Protein AF-A0A8H5TJH4-F1 (afdb_monomer_lite)

Secondary structure (DSSP, 8-state):
-PPPPPTTTS----HHHHHHHHH-TT--HHHHHHHHHTT---TT---TTS--GGGSS--HHHHHHHS---HHHHHHHHHHHHHHHHTTSSS-----TT-S-B-TT--HHHHHHHHHHHHHHHHHHTTHHHHH-HHHHHHHHHHHHHHHHH---------TTS-TTS---HHHHHHHHHHT--STT-------TTHHHHHHHHHHHHT-TTTTT--------S-----TT-----HHHHHHHHHHHHHHTTPPP-S-EEEEEE-TT------SS-TTS--EEEEEEPPPHHHHHHHHH-HHHHHHHHHHHHHHHHHHHHHHHH--TT-HHHHIIIIIHHHHHHHT---HHHHHHHHTTSTT---SPPPHHHHHHH--TTHHHHTTSSS-SS------------------

pLDDT: mean 70.55, std 20.38, range [29.22, 97.31]

Foldseek 3Di:
DDDDDDPVQQDDDDVVLVVCLQVPLADELVVVVVSVSSPPLPLQDADPQQHGSLLSHHLNLCCQLQPQDDPVNLVVRLVSVVVCVVSVNFAQAGDGPPVPQFQRQHTSLLSNLLSNLLCVLVSLQVCSCVVNPLVSSLVSLLSSLLVQLPDQRAGQFADQLADGRSHDGSNNSSLVSNLPNPDPPPPDDDRDPVSQVSLVSVLCSNVPLVSFADDPPPPPPDDDDPDPPDPDTHSVLLSVLSNLLCQQLVADDQAKHWDWAQPDPPPPPDPDDPPPDRRTRIGIGGHDPVVSVVSCPDPSNVVSSVVSVVVSVVLSVCCRPPNDRPCSLVCVVPVVLVVSLVVQDDDPVVVVVVVVPDPPDDGDDGRSSSCSSNPDPCVVPVVVVPPDPPDPDDDDDDDDDDDDDDDD

Organism: Fusarium heterosporum (NCBI:txid42747)

Sequence (408 aa):
MGEPVEQSLLVPMCKDLIATVYHSIGLTFPDFETFYAYGFDHQTVRNELGLPPMFVSRPYAYRLFVTPLDSQKRLEIEESLFWLTIHGFMAPTPNDPQNLGLNVHATGTHFVAAQTGAHLYICITEGLCKQIGYNNCLQSARDLFCFLAKAPDRDECICWCHVNGDGCSPLHLLYKTHAHCEDRFKYGMGIWDDVCWDQAAFNALLLDFEIFERHDNTETSTGQVPDNSNKQFSMRAIEFLRLLTFEALEMRHTCCMYESVETLDIALQHDYWDCYTGSKLEVILSCDPAVAKAVRSDIHEQASAELLDSLMANFTTEMEQNYSKGTFSKFIFGYWQSRIQELYSIQHGEVEKMEQILENVQIGIWPRPVERLLWHRDRWRFRNESISSEDETAEEIDDCEDSESDGL

Structure (mmCIF, N/CA/C/O backbone):
data_AF-A0A8H5TJH4-F1
#
_entry.id   AF-A0A8H5TJH4-F1
#
loop_
_atom_site.group_PDB
_atom_site.id
_atom_site.type_symbol
_atom_site.label_atom_id
_atom_site.label_alt_id
_atom_site.label_comp_id
_atom_site.label_asym_id
_atom_site.label_entity_id
_atom_site.label_seq_id
_atom_site.pdbx_PDB_ins_code
_atom_site.Cartn_x
_atom_site.Cartn_y
_atom_site.Cartn_z
_atom_site.occupancy
_atom_site.B_iso_or_equiv
_atom_site.auth_seq_id
_atom_site.auth_comp_id
_atom_site.auth_asym_id
_atom_site.auth_atom_id
_atom_site.pdbx_PDB_model_num
ATOM 1 N N . MET A 1 1 ? 18.484 16.662 -24.603 1.00 36.84 1 MET A N 1
ATOM 2 C CA . MET A 1 1 ? 18.015 15.841 -25.739 1.00 36.84 1 MET A CA 1
ATOM 3 C C . MET A 1 1 ? 19.243 15.204 -26.358 1.00 36.84 1 MET A C 1
ATOM 5 O O . MET A 1 1 ? 20.034 15.930 -26.946 1.00 36.84 1 MET A O 1
ATOM 9 N N . GLY A 1 2 ? 19.474 13.916 -26.092 1.00 39.41 2 GLY A N 1
ATOM 10 C CA . GLY A 1 2 ? 20.595 13.177 -26.680 1.00 39.41 2 GLY A CA 1
ATOM 11 C C . GLY A 1 2 ? 20.409 13.023 -28.189 1.00 39.41 2 GLY A C 1
ATOM 12 O O . GLY A 1 2 ? 19.275 13.010 -28.670 1.00 39.41 2 GLY A O 1
ATOM 13 N N . GLU A 1 3 ? 21.514 12.974 -28.929 1.00 41.25 3 GLU A N 1
ATOM 14 C CA . GLU A 1 3 ? 21.489 12.751 -30.375 1.00 41.25 3 GLU A CA 1
ATOM 15 C C . GLU A 1 3 ? 20.815 11.404 -30.695 1.00 41.25 3 GLU A C 1
ATOM 17 O O . GLU A 1 3 ? 21.045 10.425 -29.981 1.00 41.25 3 GLU A O 1
ATOM 22 N N . PRO A 1 4 ? 19.970 11.328 -31.739 1.00 46.72 4 PRO A N 1
ATOM 23 C CA . PRO A 1 4 ? 19.366 10.068 -32.145 1.00 46.72 4 PRO A CA 1
ATOM 24 C C . PRO A 1 4 ? 20.463 9.084 -32.566 1.00 46.72 4 PRO A C 1
ATOM 26 O O . PRO A 1 4 ? 21.251 9.367 -33.469 1.00 46.72 4 PRO A O 1
ATOM 29 N N . VAL A 1 5 ? 20.502 7.925 -31.905 1.00 53.62 5 VAL A N 1
ATOM 30 C CA . VAL A 1 5 ? 21.419 6.831 -32.238 1.00 53.62 5 VAL A CA 1
ATOM 31 C C . VAL A 1 5 ? 21.098 6.332 -33.645 1.00 53.62 5 VAL A C 1
ATOM 33 O O . VAL A 1 5 ? 19.942 6.063 -33.979 1.00 53.62 5 VAL A O 1
ATOM 36 N N . GLU A 1 6 ? 22.126 6.230 -34.486 1.00 55.38 6 GLU A N 1
ATOM 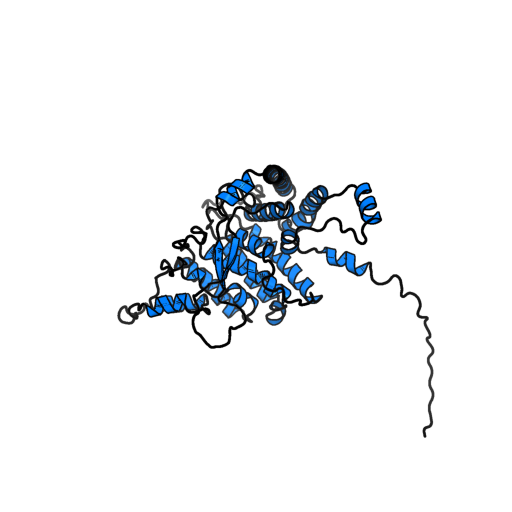37 C CA . GLU A 1 6 ? 21.997 5.740 -35.855 1.00 55.38 6 GLU A CA 1
ATOM 38 C C . GLU A 1 6 ? 21.415 4.315 -35.845 1.00 55.38 6 GLU A C 1
ATOM 40 O O . GLU A 1 6 ? 21.875 3.450 -35.103 1.00 55.38 6 GLU A O 1
ATOM 45 N N . GLN A 1 7 ? 20.402 4.048 -36.672 1.00 53.34 7 GLN A N 1
ATOM 46 C CA . GLN A 1 7 ? 19.664 2.773 -36.672 1.00 53.34 7 GLN A CA 1
ATOM 47 C C . GLN A 1 7 ? 20.560 1.545 -36.938 1.00 53.34 7 GLN A C 1
ATOM 49 O O . GLN A 1 7 ? 20.225 0.431 -36.550 1.00 53.34 7 GLN A O 1
ATOM 54 N N . SER A 1 8 ? 21.707 1.758 -37.583 1.00 48.25 8 SER A N 1
ATOM 55 C CA . SER A 1 8 ? 22.777 0.786 -37.840 1.00 48.25 8 SER A CA 1
ATOM 56 C C . SER A 1 8 ? 23.662 0.472 -36.629 1.00 48.25 8 SER A C 1
ATOM 58 O O . SER A 1 8 ? 24.390 -0.518 -36.663 1.00 48.25 8 SER A O 1
ATOM 60 N N . LEU A 1 9 ? 23.634 1.313 -35.590 1.00 44.53 9 LEU A N 1
ATOM 61 C CA . LEU A 1 9 ? 24.373 1.154 -34.332 1.00 44.53 9 LEU A CA 1
ATOM 62 C C . LEU A 1 9 ? 23.515 0.538 -33.221 1.00 44.53 9 LEU A C 1
ATOM 64 O O . LEU A 1 9 ? 24.055 0.143 -32.188 1.00 44.53 9 LEU A O 1
ATOM 68 N N . LEU A 1 10 ? 22.199 0.431 -33.431 1.00 48.62 10 LEU A N 1
ATOM 69 C CA . LEU A 1 10 ? 21.324 -0.333 -32.553 1.00 48.62 10 LEU A CA 1
ATOM 70 C C . LEU A 1 10 ? 21.744 -1.803 -32.628 1.00 48.62 10 LEU A C 1
ATOM 72 O O . LEU A 1 10 ? 21.676 -2.434 -33.686 1.00 48.62 10 LEU A O 1
ATOM 76 N N . VAL A 1 11 ? 22.213 -2.340 -31.502 1.00 45.62 11 VAL A N 1
ATOM 77 C CA . VAL A 1 11 ? 22.521 -3.765 -31.379 1.00 45.62 11 VAL A CA 1
ATOM 78 C C . VAL A 1 11 ? 21.225 -4.523 -31.689 1.00 45.62 11 VAL A C 1
ATOM 80 O O . VAL A 1 11 ? 20.217 -4.263 -31.030 1.00 45.62 11 VAL A O 1
ATOM 83 N N . PRO A 1 12 ? 21.195 -5.434 -32.683 1.00 47.53 12 PRO A N 1
ATOM 84 C CA . PRO A 1 12 ? 20.023 -6.262 -32.918 1.00 47.53 12 PRO A CA 1
ATOM 85 C C . PRO A 1 12 ? 19.695 -6.978 -31.615 1.00 47.53 12 PRO A C 1
ATOM 87 O O . PRO A 1 12 ? 20.544 -7.701 -31.094 1.00 47.53 12 PRO A O 1
ATOM 90 N N . MET A 1 13 ? 18.496 -6.738 -31.084 1.00 53.12 13 MET A N 1
ATOM 91 C CA . MET A 1 13 ? 18.043 -7.318 -29.825 1.00 53.12 13 MET A CA 1
ATOM 92 C C . MET A 1 13 ? 18.328 -8.818 -29.817 1.00 53.12 13 MET A C 1
ATOM 94 O O . MET A 1 13 ? 17.705 -9.594 -30.548 1.00 53.12 13 MET A O 1
ATOM 98 N N . CYS A 1 14 ? 19.291 -9.239 -29.007 1.00 56.47 14 CYS A N 1
ATOM 99 C CA . CYS A 1 14 ? 19.514 -10.646 -28.759 1.00 56.47 14 CYS A CA 1
ATOM 100 C C . CYS A 1 14 ? 18.670 -11.061 -27.555 1.00 56.47 14 CYS A C 1
ATOM 102 O O . CYS A 1 14 ? 18.376 -10.266 -26.657 1.00 56.47 14 CYS A O 1
ATOM 104 N N . LYS A 1 15 ? 18.298 -12.344 -27.515 1.00 61.34 15 LYS A N 1
ATOM 105 C CA . LYS A 1 15 ? 17.680 -12.962 -26.334 1.00 61.34 15 LYS A CA 1
ATOM 106 C C . LYS A 1 15 ? 18.480 -12.677 -25.054 1.00 61.34 15 LYS A C 1
ATOM 108 O O . LYS A 1 15 ? 17.894 -12.667 -23.978 1.00 61.34 15 LYS A O 1
ATOM 113 N N . ASP A 1 16 ? 19.773 -12.388 -25.183 1.00 62.75 16 ASP A N 1
ATOM 114 C CA . ASP A 1 16 ? 20.676 -12.100 -24.074 1.00 62.75 16 ASP A CA 1
ATOM 115 C C . ASP A 1 16 ? 20.354 -10.773 -23.367 1.00 62.75 16 ASP A C 1
ATOM 117 O O . ASP A 1 16 ? 20.530 -10.698 -22.156 1.00 62.75 16 ASP A O 1
ATOM 121 N N . LEU A 1 17 ? 19.823 -9.748 -24.054 1.00 65.75 17 LEU A N 1
ATOM 122 C CA . LEU A 1 17 ? 19.436 -8.483 -23.404 1.00 65.75 17 LEU A CA 1
ATOM 123 C C . LEU A 1 17 ? 18.182 -8.662 -22.538 1.00 65.75 17 LEU A C 1
ATOM 125 O O . LEU A 1 17 ? 18.157 -8.259 -21.378 1.00 65.75 17 LEU A O 1
ATOM 129 N N . ILE A 1 18 ? 17.172 -9.352 -23.077 1.00 67.00 18 ILE A N 1
ATOM 130 C CA . ILE A 1 18 ? 15.960 -9.735 -22.337 1.00 67.00 18 ILE A CA 1
ATOM 131 C C . ILE A 1 18 ? 16.340 -10.631 -21.156 1.00 67.00 18 ILE A C 1
ATOM 133 O O . ILE A 1 18 ? 15.897 -10.407 -20.032 1.00 67.00 18 ILE A O 1
ATOM 137 N N . ALA A 1 19 ? 17.210 -11.617 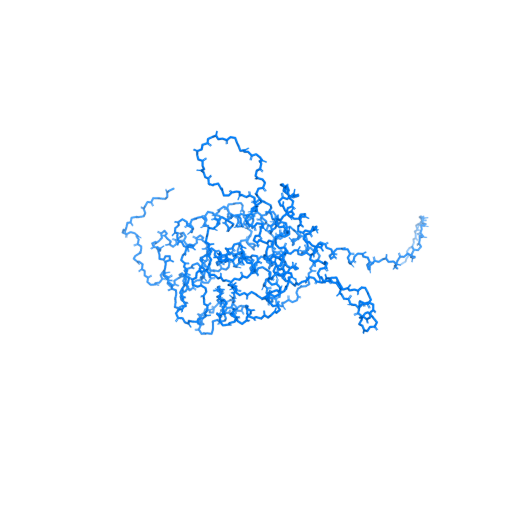-21.389 1.00 68.00 19 ALA A N 1
ATOM 138 C CA . ALA A 1 19 ? 17.730 -12.455 -20.324 1.00 68.00 19 ALA A CA 1
ATOM 139 C C . ALA A 1 19 ? 18.463 -11.614 -19.269 1.00 68.00 19 ALA A C 1
ATOM 141 O O . ALA A 1 19 ? 18.231 -11.819 -18.087 1.00 68.00 19 ALA A O 1
ATOM 142 N N . THR A 1 20 ? 19.277 -10.633 -19.652 1.00 71.62 20 THR A N 1
ATOM 143 C CA . THR A 1 20 ? 19.988 -9.771 -18.694 1.00 71.62 20 THR A CA 1
ATOM 144 C C . THR A 1 20 ? 19.013 -9.015 -17.794 1.00 71.62 20 THR A C 1
ATOM 146 O O . THR A 1 20 ? 19.231 -8.968 -16.586 1.00 71.62 20 THR A O 1
ATOM 149 N N . VAL A 1 21 ? 17.907 -8.503 -18.346 1.00 75.06 21 VAL A N 1
ATOM 150 C CA . VAL A 1 21 ? 16.877 -7.806 -17.561 1.00 75.06 21 VAL A CA 1
ATOM 151 C C . VAL A 1 21 ? 16.240 -8.718 -16.504 1.00 75.06 21 VAL A C 1
ATOM 153 O O . VAL A 1 21 ? 16.037 -8.301 -15.370 1.00 75.06 21 VAL A O 1
ATOM 156 N N . TYR A 1 22 ? 15.968 -9.980 -16.845 1.00 72.94 22 TYR A N 1
ATOM 157 C CA . TYR A 1 22 ? 15.304 -10.920 -15.931 1.00 72.94 22 TYR A CA 1
ATOM 158 C C . TYR A 1 22 ? 16.235 -11.717 -15.013 1.00 72.94 22 TYR A C 1
ATOM 160 O O . TYR A 1 22 ? 15.775 -12.220 -13.992 1.00 72.94 22 TYR A O 1
ATOM 168 N N . HIS A 1 23 ? 17.516 -11.850 -15.355 1.00 68.00 23 HIS A N 1
ATOM 169 C CA . HIS A 1 23 ? 18.490 -12.610 -14.562 1.00 68.00 23 HIS A CA 1
ATOM 170 C C . HIS A 1 23 ? 19.402 -11.711 -13.716 1.00 68.00 23 HIS A C 1
ATOM 172 O O . HIS A 1 23 ? 20.075 -12.200 -12.809 1.00 68.00 23 HIS A O 1
ATOM 178 N N . SER A 1 24 ? 19.437 -10.400 -13.980 1.00 68.00 24 SER A N 1
ATOM 179 C CA . SER A 1 24 ? 20.202 -9.460 -13.166 1.00 68.00 24 SER A CA 1
ATOM 180 C C . SER A 1 24 ? 19.415 -9.059 -11.919 1.00 68.00 24 SER A C 1
ATOM 182 O O . SER A 1 24 ? 18.605 -8.136 -11.926 1.00 68.00 24 SER A O 1
ATOM 184 N N . ILE A 1 25 ? 19.744 -9.700 -10.798 1.00 58.28 25 ILE A N 1
ATOM 185 C CA . ILE A 1 25 ? 19.247 -9.384 -9.445 1.00 58.28 25 ILE A CA 1
ATOM 186 C C . ILE A 1 25 ? 19.712 -8.007 -8.914 1.00 58.28 25 ILE A C 1
ATOM 188 O O . ILE A 1 25 ? 19.613 -7.713 -7.722 1.00 58.28 25 ILE A O 1
ATOM 192 N N . GLY A 1 26 ? 20.297 -7.165 -9.770 1.00 63.69 26 GLY A N 1
ATOM 193 C CA . GLY A 1 26 ? 20.965 -5.916 -9.406 1.00 63.69 26 GLY A CA 1
ATOM 194 C C . GLY A 1 26 ? 20.431 -4.666 -10.093 1.00 63.69 26 GLY A C 1
ATOM 195 O O . GLY A 1 26 ? 20.974 -3.596 -9.824 1.00 63.69 26 GLY A O 1
ATOM 196 N N . LEU A 1 27 ? 19.413 -4.788 -10.950 1.00 73.25 27 LEU A N 1
ATOM 197 C CA . LEU A 1 27 ? 18.973 -3.676 -11.790 1.00 73.25 27 LEU A CA 1
ATOM 198 C C . LEU A 1 27 ? 18.365 -2.539 -10.984 1.00 73.25 27 LEU A C 1
ATOM 200 O O . LEU A 1 27 ? 17.485 -2.736 -10.144 1.00 73.25 27 LEU A O 1
ATOM 204 N N . THR A 1 28 ? 18.858 -1.348 -11.282 1.00 76.75 28 THR A N 1
ATOM 205 C CA . THR A 1 28 ? 18.413 -0.059 -10.771 1.00 76.75 28 THR A CA 1
ATOM 206 C C . THR A 1 28 ? 17.600 0.677 -11.832 1.00 76.75 28 THR A C 1
ATOM 208 O O . THR A 1 28 ? 17.625 0.315 -13.006 1.00 76.75 28 THR A O 1
ATOM 211 N N . PHE A 1 29 ? 16.878 1.729 -11.447 1.00 80.44 29 PHE A N 1
ATOM 212 C CA . PHE A 1 29 ? 16.092 2.507 -12.409 1.00 80.44 29 PHE A CA 1
ATOM 213 C C . PHE A 1 29 ? 16.934 3.157 -13.523 1.00 80.44 29 PHE A C 1
ATOM 215 O O . PHE A 1 29 ? 16.538 3.014 -14.679 1.00 80.44 29 PHE A O 1
ATOM 222 N N . PRO A 1 30 ? 18.122 3.736 -13.249 1.00 79.50 30 PRO A N 1
ATOM 223 C CA . PRO A 1 30 ? 19.009 4.224 -14.310 1.00 79.50 30 PRO A CA 1
ATOM 224 C C . PRO A 1 30 ? 19.467 3.149 -15.312 1.00 79.50 30 PRO A C 1
ATOM 226 O O . PRO A 1 30 ? 19.777 3.456 -16.467 1.00 79.50 30 PRO A O 1
ATOM 229 N N . ASP A 1 31 ? 19.504 1.872 -14.908 1.00 80.56 31 ASP A N 1
ATOM 230 C CA . ASP A 1 31 ? 19.886 0.788 -15.821 1.00 80.56 31 ASP A CA 1
ATOM 231 C C . ASP A 1 31 ? 18.847 0.611 -16.938 1.00 80.56 31 ASP A C 1
ATOM 233 O O . ASP A 1 31 ? 19.214 0.279 -18.063 1.00 80.56 31 ASP A O 1
ATOM 237 N N . PHE A 1 32 ? 17.565 0.896 -16.679 1.00 83.56 32 PHE A N 1
ATOM 238 C CA . PHE A 1 32 ? 16.523 0.860 -17.712 1.00 83.56 32 PHE A CA 1
ATOM 239 C C . PHE A 1 32 ? 16.729 1.931 -18.780 1.00 83.56 32 PHE A C 1
ATOM 241 O O . PHE A 1 32 ? 16.558 1.632 -19.961 1.00 83.56 32 PHE A O 1
ATOM 248 N N . GLU A 1 33 ? 17.153 3.139 -18.398 1.00 84.56 33 GLU A N 1
ATOM 249 C CA . GLU A 1 33 ? 17.509 4.185 -19.366 1.00 84.56 33 GLU A CA 1
ATOM 250 C C . GLU A 1 33 ? 18.670 3.736 -20.247 1.00 84.56 33 GLU A C 1
ATOM 252 O O . GLU A 1 33 ? 18.645 3.893 -21.470 1.00 84.56 33 GLU A O 1
ATOM 257 N N . THR A 1 34 ? 19.671 3.116 -19.616 1.00 82.56 34 THR A N 1
ATOM 258 C CA . THR A 1 34 ? 20.836 2.569 -20.306 1.00 82.56 34 THR A CA 1
ATOM 259 C C . THR A 1 34 ? 20.402 1.495 -21.300 1.00 82.56 34 THR A C 1
ATOM 261 O O . THR A 1 34 ? 20.712 1.599 -22.484 1.00 82.56 34 THR A O 1
ATOM 264 N N . PHE A 1 35 ? 19.633 0.492 -20.869 1.00 82.12 35 PHE A N 1
ATOM 265 C CA . PHE A 1 35 ? 19.151 -0.563 -21.762 1.00 82.12 35 PHE A CA 1
ATOM 266 C C . PHE A 1 35 ? 18.291 -0.020 -22.899 1.00 82.12 35 PHE A C 1
ATOM 268 O O . PHE A 1 35 ? 18.446 -0.460 -24.040 1.00 82.12 35 PHE A O 1
ATOM 275 N N . TYR A 1 36 ? 17.426 0.951 -22.621 1.00 84.06 36 TYR A N 1
ATOM 276 C CA . TYR A 1 36 ? 16.599 1.592 -23.635 1.00 84.06 36 TYR A CA 1
ATOM 277 C C . TYR A 1 36 ? 17.437 2.338 -24.675 1.00 84.06 36 TYR A C 1
ATOM 279 O O . TYR A 1 36 ? 17.194 2.196 -25.872 1.00 84.06 36 TYR A O 1
ATOM 287 N N . ALA A 1 37 ? 18.489 3.049 -24.254 1.00 83.62 37 ALA A N 1
ATOM 288 C CA . ALA A 1 37 ? 19.439 3.684 -25.170 1.00 83.62 37 ALA A CA 1
ATOM 289 C C . ALA A 1 37 ? 20.172 2.670 -26.072 1.00 83.62 37 ALA A C 1
ATOM 291 O O . ALA A 1 37 ? 20.533 2.999 -27.202 1.00 83.62 37 ALA A O 1
ATOM 292 N N . TYR A 1 38 ? 20.341 1.427 -25.605 1.00 81.06 38 TYR A N 1
ATOM 293 C CA . TYR A 1 38 ? 20.875 0.306 -26.388 1.00 81.06 38 TYR A CA 1
ATOM 294 C C . TYR A 1 38 ? 19.804 -0.502 -27.147 1.00 81.06 38 TYR A C 1
ATOM 296 O O . TYR A 1 38 ? 20.128 -1.535 -27.735 1.00 81.06 38 TYR A O 1
ATOM 304 N N . GLY A 1 39 ? 18.553 -0.031 -27.191 1.00 76.38 39 GLY A N 1
ATOM 305 C CA . GLY A 1 39 ? 17.480 -0.600 -28.012 1.00 76.38 39 GLY A CA 1
ATOM 306 C C . GLY A 1 39 ? 16.483 -1.502 -27.277 1.00 76.38 39 GLY A C 1
ATOM 307 O O . GLY A 1 39 ? 15.694 -2.173 -27.937 1.00 76.38 39 GLY A O 1
ATOM 308 N N . PHE A 1 40 ? 16.488 -1.548 -25.942 1.00 81.06 40 PHE A N 1
ATOM 309 C CA . PHE A 1 40 ? 15.456 -2.254 -25.175 1.00 81.06 40 PHE A CA 1
ATOM 310 C C . PHE A 1 40 ? 14.167 -1.424 -25.063 1.00 81.06 40 PHE A C 1
ATOM 312 O O . PHE A 1 40 ? 14.057 -0.561 -24.198 1.00 81.06 40 PHE A O 1
ATOM 319 N N . ASP A 1 41 ? 13.162 -1.721 -25.888 1.00 76.00 41 ASP A N 1
ATOM 320 C CA . ASP A 1 41 ? 11.825 -1.090 -25.849 1.00 76.00 41 ASP A CA 1
ATOM 321 C C . ASP A 1 41 ? 10.715 -2.043 -25.350 1.00 76.00 41 ASP A C 1
ATOM 323 O O . ASP A 1 41 ? 9.516 -1.775 -25.420 1.00 76.00 41 ASP A O 1
ATOM 327 N N . HIS A 1 42 ? 11.122 -3.201 -24.837 1.00 76.31 42 HIS A N 1
ATOM 328 C CA . HIS A 1 42 ? 10.272 -4.353 -24.565 1.00 76.31 42 HIS A CA 1
ATOM 329 C C . HIS A 1 42 ? 9.598 -4.313 -23.188 1.00 76.31 42 HIS A C 1
ATOM 331 O O . HIS A 1 42 ? 9.547 -5.312 -22.467 1.00 76.31 42 HIS A O 1
ATOM 337 N N . GLN A 1 43 ? 9.019 -3.166 -22.836 1.00 80.81 43 GLN A N 1
ATOM 338 C CA . GLN A 1 43 ? 8.338 -2.946 -21.554 1.00 80.81 43 GLN A CA 1
ATOM 339 C C . GLN A 1 43 ? 7.226 -3.972 -21.261 1.00 80.81 43 GLN A C 1
ATOM 341 O O . GLN A 1 43 ? 6.954 -4.285 -20.107 1.00 80.81 43 GLN A O 1
ATOM 346 N N . THR A 1 44 ? 6.602 -4.546 -22.296 1.00 84.12 44 THR A N 1
ATOM 347 C CA . THR A 1 44 ? 5.512 -5.526 -22.161 1.00 84.12 44 THR A CA 1
ATOM 348 C C . THR A 1 44 ? 5.966 -6.985 -22.171 1.00 84.12 44 THR A C 1
ATOM 350 O O . THR A 1 44 ? 5.119 -7.878 -22.060 1.00 84.12 44 THR A O 1
ATOM 353 N N . VAL A 1 45 ? 7.258 -7.265 -22.368 1.00 85.44 45 VAL A N 1
ATOM 354 C CA . VAL A 1 45 ? 7.762 -8.641 -22.271 1.00 85.44 45 VAL A CA 1
ATOM 355 C C . VAL A 1 45 ? 7.570 -9.124 -20.836 1.00 85.44 45 VAL A C 1
ATOM 357 O O . VAL A 1 45 ? 7.529 -8.335 -19.895 1.00 85.44 45 VAL A O 1
ATOM 360 N N . ARG A 1 46 ? 7.352 -10.426 -20.672 1.00 87.00 46 ARG A N 1
ATOM 361 C CA . ARG A 1 46 ? 7.187 -11.064 -19.369 1.00 87.00 46 ARG A CA 1
ATOM 362 C C . ARG A 1 46 ? 8.130 -12.250 -19.276 1.00 87.00 46 ARG A C 1
ATOM 364 O O . ARG A 1 46 ? 8.365 -12.914 -20.287 1.00 87.00 46 ARG A O 1
ATOM 371 N N . ASN A 1 47 ? 8.656 -12.510 -18.084 1.00 84.12 47 ASN A N 1
ATOM 372 C CA . ASN A 1 47 ? 9.392 -13.746 -17.832 1.00 84.12 47 ASN A CA 1
ATOM 373 C C . ASN A 1 47 ? 8.441 -14.960 -17.814 1.00 84.12 47 ASN A C 1
ATOM 375 O O . ASN A 1 47 ? 7.228 -14.836 -17.992 1.00 84.12 47 ASN A O 1
ATOM 379 N N . GLU A 1 48 ? 8.992 -16.146 -17.569 1.00 82.75 48 GLU A N 1
ATOM 380 C CA . GLU A 1 48 ? 8.231 -17.404 -17.518 1.00 82.75 48 GLU A CA 1
ATOM 381 C C . GLU A 1 48 ? 7.189 -17.455 -16.386 1.00 82.75 48 GLU A C 1
ATOM 383 O O . GLU A 1 48 ? 6.238 -18.235 -16.448 1.00 82.75 48 GLU A O 1
ATOM 388 N N . LEU A 1 49 ? 7.341 -16.594 -15.375 1.00 84.31 49 LEU A N 1
ATOM 389 C CA . LEU A 1 49 ? 6.389 -16.412 -14.278 1.00 84.31 49 LEU A CA 1
ATOM 390 C C . LEU A 1 49 ? 5.299 -15.386 -14.616 1.00 84.31 49 LEU A C 1
ATOM 392 O O . LEU A 1 49 ? 4.392 -15.177 -13.822 1.00 84.31 49 LEU A O 1
ATOM 396 N N . GLY A 1 50 ? 5.367 -14.746 -15.786 1.00 89.00 50 GLY A N 1
ATOM 397 C CA . GLY A 1 50 ? 4.419 -13.720 -16.205 1.00 89.00 50 GLY A CA 1
ATOM 398 C C . GLY A 1 50 ? 4.738 -12.312 -15.694 1.00 89.00 50 GLY A C 1
ATOM 399 O O . GLY A 1 50 ? 3.921 -11.416 -15.888 1.00 89.00 50 GLY A O 1
ATOM 400 N N . LEU A 1 51 ? 5.912 -12.075 -15.101 1.00 89.38 51 LEU A N 1
ATOM 401 C CA . LEU A 1 51 ? 6.293 -10.779 -14.531 1.00 89.38 51 LEU A CA 1
ATOM 402 C C . LEU A 1 51 ? 6.935 -9.841 -15.568 1.00 89.38 51 LEU A C 1
ATOM 404 O O . LEU A 1 51 ? 7.840 -10.271 -16.293 1.00 89.38 51 LEU A O 1
ATOM 408 N N . PRO A 1 52 ? 6.524 -8.560 -15.635 1.00 90.50 52 PRO A N 1
ATOM 409 C CA . PRO A 1 52 ? 7.170 -7.564 -16.483 1.00 90.50 52 PRO A CA 1
ATOM 410 C C . PRO A 1 52 ? 8.503 -7.085 -15.871 1.00 90.50 52 PRO A C 1
ATOM 412 O O . PRO A 1 52 ? 8.770 -7.345 -14.696 1.00 90.50 52 PRO A O 1
ATOM 415 N N . PRO A 1 53 ? 9.350 -6.368 -16.634 1.00 85.62 53 PRO A N 1
ATOM 416 C CA . PRO A 1 53 ? 10.691 -5.973 -16.197 1.00 85.62 53 PRO A CA 1
ATOM 417 C C . PRO A 1 53 ? 10.748 -5.228 -14.854 1.00 85.62 53 PRO A C 1
ATOM 419 O O . PRO A 1 53 ? 11.661 -5.447 -14.065 1.00 85.62 53 PRO A O 1
ATOM 422 N N . MET A 1 54 ? 9.751 -4.392 -14.550 1.00 86.62 54 MET A N 1
ATOM 423 C CA . MET A 1 54 ? 9.723 -3.648 -13.284 1.00 86.62 54 MET A CA 1
ATOM 424 C C . MET A 1 54 ? 9.524 -4.526 -12.044 1.00 86.62 54 MET A C 1
ATOM 426 O O . MET A 1 54 ? 9.860 -4.098 -10.950 1.00 86.62 54 MET A O 1
ATOM 430 N N . PHE A 1 55 ? 9.001 -5.746 -12.192 1.00 85.19 55 PHE A N 1
ATOM 431 C CA . PHE A 1 55 ? 8.739 -6.662 -11.072 1.00 85.19 55 PHE A CA 1
ATOM 432 C C . PHE A 1 55 ? 9.952 -7.532 -10.718 1.00 85.19 55 PHE A C 1
ATOM 434 O O . PHE A 1 55 ? 9.912 -8.290 -9.755 1.00 85.19 55 PHE A O 1
ATOM 441 N N . VAL A 1 56 ? 11.028 -7.452 -11.506 1.00 74.19 56 VAL A N 1
ATOM 442 C CA . VAL A 1 56 ? 12.268 -8.211 -11.280 1.00 74.19 56 VAL A CA 1
ATOM 443 C C . VAL A 1 56 ? 13.448 -7.322 -10.883 1.00 74.19 56 VAL A C 1
ATOM 445 O O . VAL A 1 56 ? 14.535 -7.830 -10.617 1.00 74.19 56 VAL A O 1
ATOM 448 N N . SER A 1 57 ? 13.255 -6.000 -10.811 1.00 70.12 57 SER A N 1
ATOM 449 C CA . SER A 1 57 ? 14.279 -5.093 -10.293 1.00 70.12 57 SER A CA 1
ATOM 450 C C . SER A 1 57 ? 14.499 -5.312 -8.791 1.00 70.12 57 SER A C 1
ATOM 452 O O . SER A 1 57 ? 13.541 -5.516 -8.038 1.00 70.12 57 SER A O 1
ATOM 454 N N . ARG A 1 58 ? 15.766 -5.227 -8.349 1.00 66.06 58 ARG A N 1
ATOM 455 C CA . ARG A 1 58 ? 16.174 -5.269 -6.925 1.00 66.06 58 ARG A CA 1
ATOM 456 C C . ARG A 1 58 ? 15.365 -4.224 -6.131 1.00 66.06 58 ARG A C 1
ATOM 458 O O . ARG A 1 58 ? 14.957 -3.241 -6.753 1.00 66.06 58 ARG A O 1
ATOM 465 N N . PRO A 1 59 ? 15.183 -4.335 -4.793 1.00 61.78 59 PRO A N 1
ATOM 466 C CA . PRO A 1 59 ? 14.343 -3.394 -4.076 1.00 61.78 59 PRO A CA 1
ATOM 467 C C . PRO A 1 59 ? 14.926 -1.993 -4.170 1.00 61.78 59 PRO A C 1
ATOM 469 O O . PRO A 1 59 ? 15.891 -1.627 -3.493 1.00 61.78 59 PRO A O 1
ATOM 472 N N . TYR A 1 60 ? 14.321 -1.207 -5.047 1.00 61.62 60 TYR A N 1
ATOM 473 C CA . TYR A 1 60 ? 14.650 0.182 -5.296 1.00 61.62 60 TYR A CA 1
ATOM 474 C C . TYR A 1 60 ? 14.601 0.990 -3.993 1.00 61.62 60 TYR A C 1
ATOM 476 O O . TYR A 1 60 ? 15.482 1.804 -3.713 1.00 61.62 60 TYR A O 1
ATOM 484 N N . ALA A 1 61 ? 13.637 0.652 -3.137 1.00 59.06 61 ALA A N 1
ATOM 485 C CA . ALA A 1 61 ? 13.490 1.183 -1.794 1.00 59.06 61 ALA A CA 1
ATOM 486 C C . ALA A 1 61 ? 14.735 0.993 -0.916 1.00 59.06 61 ALA A C 1
ATOM 488 O O . ALA A 1 61 ? 15.155 1.926 -0.241 1.00 59.06 61 ALA A O 1
ATOM 489 N N . TYR A 1 62 ? 15.383 -0.174 -0.962 1.00 60.84 62 TYR A N 1
ATOM 490 C CA . TYR A 1 62 ? 16.610 -0.393 -0.197 1.00 60.84 62 TYR A CA 1
ATOM 491 C C . TYR A 1 62 ? 17.717 0.565 -0.658 1.00 60.84 62 TYR A C 1
ATOM 493 O O . TYR A 1 62 ? 18.373 1.200 0.158 1.00 60.84 62 TYR A O 1
ATOM 501 N N . ARG A 1 63 ? 17.908 0.768 -1.967 1.00 62.31 63 ARG A N 1
ATOM 502 C CA . ARG A 1 63 ? 18.945 1.704 -2.441 1.00 62.31 63 ARG A CA 1
ATOM 503 C C . ARG A 1 63 ? 18.625 3.164 -2.135 1.00 62.31 63 ARG A C 1
ATOM 505 O O . ARG A 1 63 ? 19.556 3.890 -1.784 1.00 62.31 63 ARG A O 1
ATOM 512 N N . LEU A 1 64 ? 17.354 3.558 -2.231 1.00 62.28 64 LEU A N 1
ATOM 513 C CA . LEU A 1 64 ? 16.868 4.890 -1.863 1.00 62.28 64 LEU A CA 1
ATOM 514 C C . LEU A 1 64 ? 17.223 5.274 -0.424 1.00 62.28 64 LEU A C 1
ATOM 516 O O . LEU A 1 64 ? 17.564 6.423 -0.158 1.00 62.28 64 LEU A O 1
ATOM 520 N N . PHE A 1 65 ? 17.129 4.316 0.495 1.00 59.53 65 PHE A N 1
ATOM 521 C CA . PHE A 1 65 ? 17.239 4.582 1.925 1.00 59.53 65 PHE A CA 1
ATOM 522 C C . PHE A 1 65 ? 18.561 4.125 2.558 1.00 59.53 65 PHE A C 1
ATOM 524 O O . PHE A 1 65 ? 18.822 4.478 3.705 1.00 59.53 65 PHE A O 1
ATOM 531 N N . VAL A 1 66 ? 19.388 3.351 1.843 1.00 54.62 66 VAL A N 1
ATOM 532 C CA . VAL A 1 66 ? 20.646 2.775 2.368 1.00 54.62 66 VAL A CA 1
ATOM 533 C C . VAL A 1 66 ? 21.895 3.307 1.659 1.00 54.62 66 VAL A C 1
ATOM 535 O O . VAL A 1 66 ? 22.997 3.242 2.203 1.00 54.62 66 VAL A O 1
ATOM 538 N N . THR A 1 67 ? 21.761 3.910 0.476 1.00 57.84 67 THR A N 1
ATOM 539 C CA . THR A 1 67 ? 22.913 4.518 -0.207 1.00 57.84 67 THR A CA 1
ATOM 540 C C . THR A 1 67 ? 23.045 5.987 0.194 1.00 57.84 67 THR A C 1
ATOM 542 O O . THR A 1 67 ? 22.054 6.710 0.125 1.00 57.84 67 THR A O 1
ATOM 545 N N . PRO A 1 68 ? 24.244 6.489 0.549 1.00 53.88 68 PRO A N 1
ATOM 546 C CA . PRO A 1 68 ? 24.482 7.921 0.667 1.00 53.88 68 PRO A CA 1
ATOM 547 C C . PRO A 1 68 ? 24.264 8.593 -0.689 1.00 53.88 68 PRO A C 1
ATOM 549 O O . PRO A 1 68 ? 25.129 8.559 -1.569 1.00 53.88 68 PRO A O 1
ATOM 552 N N . LEU A 1 69 ? 23.075 9.154 -0.882 1.00 58.94 69 LEU A N 1
ATOM 553 C CA . LEU A 1 69 ? 22.739 9.910 -2.075 1.00 58.94 69 LEU A CA 1
ATOM 554 C C . LEU A 1 69 ? 23.063 11.378 -1.799 1.00 58.94 69 LEU A C 1
ATOM 556 O O . LEU A 1 69 ? 22.459 12.023 -0.937 1.00 58.94 69 LEU A O 1
ATOM 560 N N . ASP A 1 70 ? 24.027 11.921 -2.536 1.00 63.16 70 ASP A N 1
ATOM 561 C CA . ASP A 1 70 ? 24.151 13.370 -2.644 1.00 63.16 70 ASP A CA 1
ATOM 562 C C . ASP A 1 70 ? 22.891 13.956 -3.323 1.00 63.16 70 ASP A C 1
ATOM 564 O O . ASP A 1 70 ? 21.957 13.251 -3.72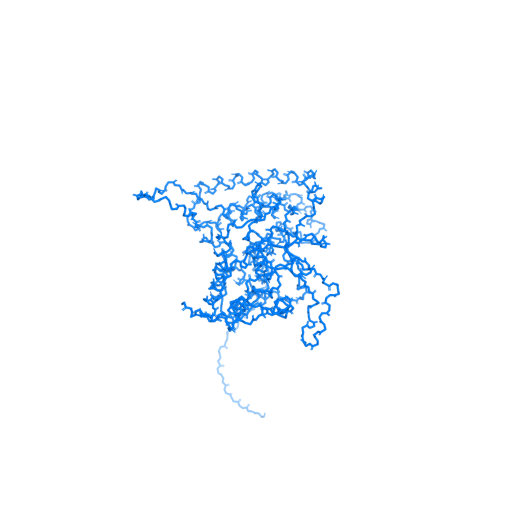0 1.00 63.16 70 ASP A O 1
ATOM 568 N N . SER A 1 71 ? 22.791 15.282 -3.392 1.00 62.38 71 SER A N 1
ATOM 569 C CA . SER A 1 71 ? 21.654 15.935 -4.054 1.00 62.38 71 SER A CA 1
ATOM 570 C C . SER A 1 71 ? 21.515 15.553 -5.531 1.00 62.38 71 SER A C 1
ATOM 572 O O . SER A 1 71 ? 20.405 15.572 -6.046 1.00 62.38 71 SER A O 1
ATOM 574 N N . GLN A 1 72 ? 22.612 15.199 -6.206 1.00 65.00 72 GLN A N 1
ATOM 575 C CA . GLN A 1 72 ? 22.611 14.872 -7.628 1.00 65.00 72 GLN A CA 1
ATOM 576 C C . GLN A 1 72 ? 22.051 13.467 -7.873 1.00 65.00 72 GLN A C 1
ATOM 578 O O . GLN A 1 72 ? 21.141 13.312 -8.676 1.00 65.00 72 GLN A O 1
ATOM 583 N N . LYS A 1 73 ? 22.487 12.465 -7.107 1.00 65.00 73 LYS A N 1
ATOM 584 C CA . LYS A 1 73 ? 21.966 11.093 -7.213 1.00 65.00 73 LYS A CA 1
ATOM 585 C C . LYS A 1 73 ? 20.492 10.967 -6.825 1.00 65.00 73 LYS A C 1
ATOM 587 O O . LYS A 1 73 ? 19.816 10.050 -7.274 1.00 65.00 73 LYS A O 1
ATOM 592 N N . ARG A 1 74 ? 19.980 11.868 -5.979 1.00 62.59 74 ARG A N 1
ATOM 593 C CA . ARG A 1 74 ? 18.538 11.952 -5.684 1.00 62.59 74 ARG A CA 1
ATOM 594 C C . ARG A 1 74 ? 17.739 12.454 -6.877 1.00 62.59 74 ARG A C 1
ATOM 596 O O . ARG A 1 74 ? 16.748 11.828 -7.234 1.00 62.59 74 ARG A O 1
ATOM 603 N N . LEU A 1 75 ? 18.210 13.533 -7.505 1.00 65.88 75 LEU A N 1
ATOM 604 C CA . LEU A 1 75 ? 17.618 14.046 -8.740 1.00 65.88 75 LEU A CA 1
ATOM 605 C C . LEU A 1 75 ? 17.623 12.970 -9.826 1.00 65.88 75 LEU A C 1
ATOM 607 O O . LEU A 1 75 ? 16.585 12.732 -10.422 1.00 65.88 75 LEU A O 1
ATOM 611 N N . GLU A 1 76 ? 18.731 12.243 -9.995 1.00 68.69 76 GLU A N 1
ATOM 612 C CA . GLU A 1 76 ? 18.828 11.135 -10.959 1.00 68.69 76 GLU A CA 1
ATOM 613 C C . GLU A 1 76 ? 17.755 10.062 -10.726 1.00 68.69 76 GLU A C 1
ATOM 615 O O . GLU A 1 76 ? 17.216 9.500 -11.674 1.00 68.69 76 GLU A O 1
ATOM 620 N N . ILE A 1 77 ? 17.409 9.780 -9.470 1.00 67.56 77 ILE A N 1
ATOM 621 C CA . ILE A 1 77 ? 16.400 8.782 -9.121 1.00 67.56 77 ILE A CA 1
ATOM 622 C C . ILE A 1 77 ? 14.971 9.276 -9.402 1.00 67.56 77 ILE A C 1
ATOM 624 O O . ILE A 1 77 ? 14.164 8.533 -9.967 1.00 67.56 77 ILE A O 1
ATOM 628 N N . GLU A 1 78 ? 14.647 10.514 -9.029 1.00 71.94 78 GLU A N 1
ATOM 629 C CA . GLU A 1 78 ? 13.362 11.132 -9.379 1.00 71.94 78 GLU A CA 1
ATOM 630 C C . GLU A 1 78 ? 13.192 11.248 -10.897 1.00 71.94 78 GLU A C 1
ATOM 632 O O . GLU A 1 78 ? 12.134 10.911 -11.437 1.00 71.94 78 GLU A O 1
ATOM 637 N N . GLU A 1 79 ? 14.254 11.669 -11.585 1.00 78.62 79 GLU A N 1
ATOM 638 C CA . GLU A 1 79 ? 14.336 11.713 -13.041 1.00 78.62 79 GLU A CA 1
ATOM 639 C C . GLU A 1 79 ? 14.132 10.319 -13.632 1.00 78.62 79 GLU A C 1
ATOM 641 O O . GLU A 1 79 ? 13.323 10.185 -14.546 1.00 78.62 79 GLU A O 1
ATOM 646 N N . SER A 1 80 ? 14.738 9.277 -13.051 1.00 81.00 80 SER A N 1
ATOM 647 C CA . SER A 1 80 ? 14.555 7.893 -13.502 1.00 81.00 80 SER A CA 1
ATOM 648 C C . SER A 1 80 ? 13.112 7.413 -13.329 1.00 81.00 80 SER A C 1
ATOM 650 O O . SER A 1 80 ? 12.560 6.786 -14.227 1.00 81.00 80 SER A O 1
ATOM 652 N N . LEU A 1 81 ? 12.455 7.705 -12.201 1.00 82.19 81 LEU A N 1
ATOM 653 C CA . LEU A 1 81 ? 11.042 7.352 -11.987 1.00 82.19 81 LEU A CA 1
ATOM 654 C C . LEU A 1 81 ? 10.120 8.038 -12.998 1.00 82.19 81 LEU A C 1
ATOM 656 O O . LEU A 1 81 ? 9.214 7.418 -13.568 1.00 82.19 81 LEU A O 1
ATOM 660 N N . PHE A 1 82 ? 10.358 9.326 -13.233 1.00 84.00 82 PHE A N 1
ATOM 661 C CA . PHE A 1 82 ? 9.633 10.092 -14.234 1.00 84.00 82 PHE A CA 1
ATOM 662 C C . PHE A 1 82 ? 9.894 9.551 -15.644 1.00 84.00 82 PHE A C 1
ATOM 664 O O . PHE A 1 82 ? 8.957 9.357 -16.422 1.00 84.00 82 PHE A O 1
ATOM 671 N N . TRP A 1 83 ? 11.149 9.230 -15.949 1.00 88.19 83 TRP A N 1
ATOM 672 C CA . TRP A 1 83 ? 11.571 8.649 -17.212 1.00 88.19 83 TRP A CA 1
ATOM 673 C C . TRP A 1 83 ? 10.910 7.288 -17.451 1.00 88.19 83 TRP A C 1
ATOM 675 O O . TRP A 1 83 ? 10.307 7.095 -18.507 1.00 88.19 83 TRP A O 1
ATOM 685 N N . LEU A 1 84 ? 10.928 6.386 -16.463 1.00 88.94 84 LEU A N 1
ATOM 686 C CA . LEU A 1 84 ? 10.292 5.062 -16.518 1.00 88.94 84 LEU A CA 1
ATOM 687 C C . LEU A 1 84 ? 8.789 5.172 -16.779 1.00 88.94 84 LEU A C 1
ATOM 689 O O . LEU A 1 84 ? 8.212 4.358 -17.503 1.00 88.94 84 LEU A O 1
ATOM 693 N N . THR A 1 85 ? 8.153 6.191 -16.199 1.00 89.12 85 THR A N 1
ATOM 694 C CA . THR A 1 85 ? 6.731 6.476 -16.404 1.00 89.12 85 THR A CA 1
ATOM 695 C C . THR A 1 85 ? 6.464 6.932 -17.838 1.00 89.12 85 THR A C 1
ATOM 697 O O . THR A 1 85 ? 5.612 6.356 -18.511 1.00 89.12 85 THR A O 1
ATOM 700 N N . ILE A 1 86 ? 7.219 7.918 -18.338 1.00 89.81 86 ILE A N 1
ATOM 701 C CA . ILE A 1 86 ? 7.067 8.444 -19.707 1.00 89.81 86 ILE A CA 1
ATOM 702 C C . ILE A 1 86 ? 7.328 7.371 -20.763 1.00 89.81 86 ILE A C 1
ATOM 704 O O . ILE A 1 86 ? 6.628 7.321 -21.773 1.00 89.81 86 ILE A O 1
ATOM 708 N N . HIS A 1 87 ? 8.310 6.505 -20.527 1.00 88.94 87 HIS A N 1
ATOM 709 C CA . HIS A 1 87 ? 8.669 5.430 -21.447 1.00 88.94 87 HIS A CA 1
ATOM 710 C C . HIS A 1 87 ? 7.825 4.168 -21.235 1.00 88.94 87 HIS A C 1
ATOM 712 O O . HIS A 1 87 ? 8.055 3.164 -21.891 1.00 88.94 87 HIS A O 1
ATOM 718 N N . GLY A 1 88 ? 6.815 4.206 -20.360 1.00 89.69 88 GLY A N 1
ATOM 719 C CA . GLY A 1 88 ? 5.823 3.142 -20.237 1.00 89.69 88 GLY A CA 1
ATOM 720 C C . GLY A 1 88 ? 6.326 1.857 -19.580 1.00 89.69 88 GLY A C 1
ATOM 721 O O . GLY A 1 88 ? 5.685 0.822 -19.741 1.00 89.69 88 GLY A O 1
ATOM 722 N N . PHE A 1 89 ? 7.418 1.900 -18.813 1.00 89.50 89 PHE A N 1
ATOM 723 C CA . PHE A 1 89 ? 7.881 0.766 -18.002 1.00 89.50 89 PHE A CA 1
ATOM 724 C C . PHE A 1 89 ? 7.020 0.541 -16.757 1.00 89.50 89 PHE A C 1
ATOM 726 O O . PHE A 1 89 ? 6.906 -0.587 -16.288 1.00 89.50 89 PHE A O 1
ATOM 733 N N . MET A 1 90 ? 6.373 1.592 -16.247 1.00 90.81 90 MET A N 1
ATOM 734 C CA . MET A 1 90 ? 5.560 1.520 -15.026 1.00 90.81 90 MET A CA 1
ATOM 735 C C . MET A 1 90 ? 4.153 0.952 -15.248 1.00 90.81 90 MET A C 1
ATOM 737 O O . MET A 1 90 ? 3.560 0.443 -14.305 1.00 90.81 90 MET A O 1
ATOM 741 N N . ALA A 1 91 ? 3.619 1.014 -16.470 1.00 92.25 91 ALA A N 1
ATOM 742 C CA . ALA A 1 91 ? 2.242 0.615 -16.785 1.00 92.25 91 ALA A CA 1
ATOM 743 C C . ALA A 1 91 ? 1.998 -0.907 -16.953 1.00 92.25 91 ALA A C 1
ATOM 745 O O . ALA A 1 91 ? 0.923 -1.370 -16.574 1.00 92.25 91 ALA A O 1
ATOM 746 N N . PRO A 1 92 ? 2.922 -1.705 -17.527 1.00 93.12 92 PRO A N 1
ATOM 747 C CA . PRO A 1 92 ? 2.722 -3.132 -17.743 1.00 93.12 92 PRO A CA 1
ATOM 748 C C . PRO A 1 92 ? 2.402 -3.889 -16.454 1.00 93.12 92 PRO A C 1
ATOM 750 O O . PRO A 1 92 ? 3.055 -3.702 -15.427 1.00 93.12 92 PRO A O 1
ATOM 753 N N . THR A 1 93 ? 1.426 -4.789 -16.545 1.00 95.06 93 THR A N 1
ATOM 754 C CA . THR A 1 93 ? 0.987 -5.641 -15.438 1.00 95.06 93 THR A CA 1
ATOM 755 C C . THR A 1 93 ? 1.420 -7.100 -15.634 1.00 95.06 93 THR A C 1
ATOM 757 O O . THR A 1 93 ? 1.679 -7.526 -16.771 1.00 95.06 93 THR A O 1
ATOM 760 N N . PRO A 1 94 ? 1.508 -7.901 -14.561 1.00 94.44 94 PRO A N 1
ATOM 761 C CA . PRO A 1 94 ? 1.751 -9.333 -14.663 1.00 94.44 94 PRO A CA 1
ATOM 762 C C . PRO A 1 94 ? 0.682 -10.084 -15.461 1.00 94.44 94 PRO A C 1
ATOM 764 O O . PRO A 1 94 ? -0.472 -9.677 -15.535 1.00 94.44 94 PRO A O 1
ATOM 767 N N . ASN A 1 95 ? 1.072 -11.232 -16.004 1.00 94.94 95 ASN A N 1
ATOM 768 C CA . ASN A 1 95 ? 0.153 -12.331 -16.298 1.00 94.94 95 ASN A CA 1
ATOM 769 C C . ASN A 1 95 ? 0.325 -13.400 -15.216 1.00 94.94 95 ASN A C 1
ATOM 771 O O . ASN A 1 95 ? 1.384 -13.461 -14.602 1.00 94.94 95 ASN A O 1
ATOM 775 N N . ASP A 1 96 ? -0.650 -14.295 -15.057 1.00 92.56 96 ASP A N 1
ATOM 776 C CA . ASP A 1 96 ? -0.539 -15.428 -14.129 1.00 92.56 96 ASP A CA 1
ATOM 777 C C . ASP A 1 96 ? -0.617 -16.791 -14.847 1.00 92.56 96 ASP A C 1
ATOM 779 O O . ASP A 1 96 ? -1.591 -17.532 -14.699 1.00 92.56 96 ASP A O 1
ATOM 783 N N . PRO A 1 97 ? 0.377 -17.142 -15.689 1.00 92.06 97 PRO A N 1
ATOM 784 C CA . PRO A 1 97 ? 0.342 -18.379 -16.472 1.00 92.06 97 PRO A CA 1
ATOM 785 C C . PRO A 1 97 ? 0.445 -19.645 -15.611 1.00 92.06 97 PRO A C 1
ATOM 787 O O . PRO A 1 97 ? 0.064 -20.723 -16.065 1.00 92.06 97 PRO A O 1
ATOM 790 N N . GLN A 1 98 ? 0.974 -19.523 -14.393 1.00 87.19 98 GLN A N 1
ATOM 791 C CA . GLN A 1 98 ? 1.195 -20.637 -13.471 1.00 87.19 98 GLN A CA 1
ATOM 792 C C . GLN A 1 98 ? 0.144 -20.701 -12.352 1.00 87.19 98 GLN A C 1
ATOM 794 O O . GLN A 1 98 ? 0.214 -21.597 -11.515 1.00 87.19 98 GLN A O 1
ATOM 799 N N . ASN A 1 99 ? -0.848 -19.800 -12.364 1.00 88.81 99 ASN A N 1
ATOM 800 C CA . ASN A 1 99 ? -1.904 -19.712 -11.355 1.00 88.81 99 ASN A CA 1
ATOM 801 C C . ASN A 1 99 ? -1.338 -19.597 -9.924 1.00 88.81 99 ASN A C 1
ATOM 803 O O . ASN A 1 99 ? -1.776 -20.294 -9.006 1.00 88.81 99 ASN A O 1
ATOM 807 N N . LEU A 1 100 ? -0.328 -18.738 -9.762 1.00 87.19 100 LEU A N 1
ATOM 808 C CA . LEU A 1 100 ? 0.323 -18.417 -8.488 1.00 87.19 100 LEU A CA 1
ATOM 809 C C . LEU A 1 100 ? -0.499 -17.422 -7.654 1.00 87.19 100 LEU A C 1
ATOM 811 O O . LEU A 1 100 ? -0.155 -17.159 -6.504 1.00 87.19 100 LEU A O 1
ATOM 815 N N . GLY A 1 101 ? -1.567 -16.858 -8.224 1.00 91.69 101 GLY A N 1
ATOM 816 C CA . GLY A 1 101 ? -2.378 -15.816 -7.603 1.00 91.69 101 GLY A CA 1
ATOM 817 C C . GLY A 1 101 ? -1.808 -14.415 -7.813 1.00 91.69 101 GLY A C 1
ATOM 818 O O . GLY A 1 101 ? -2.072 -13.530 -6.999 1.00 91.69 101 GLY A O 1
ATOM 819 N N . LEU A 1 102 ? -1.014 -14.195 -8.869 1.00 93.94 102 LEU A N 1
ATOM 820 C CA . LEU A 1 102 ? -0.446 -12.875 -9.162 1.00 93.94 102 LEU A CA 1
ATOM 821 C C . LEU A 1 102 ? -1.564 -11.855 -9.402 1.00 93.94 102 LEU A C 1
ATOM 823 O O . LEU A 1 102 ? -2.541 -12.126 -10.103 1.00 93.94 102 LEU A O 1
ATOM 827 N N . ASN A 1 103 ? -1.399 -10.647 -8.866 1.00 95.31 103 ASN A N 1
ATOM 828 C CA . ASN A 1 103 ? -2.301 -9.550 -9.176 1.00 95.31 103 ASN A CA 1
ATOM 829 C C . ASN A 1 103 ? -2.020 -9.026 -10.591 1.00 95.31 103 ASN A C 1
ATOM 831 O O . ASN A 1 103 ? -1.138 -8.195 -10.803 1.00 95.31 103 ASN A O 1
ATOM 835 N N . VAL A 1 104 ? -2.801 -9.505 -11.559 1.00 95.31 104 VAL A N 1
ATOM 836 C CA . VAL A 1 104 ? -2.688 -9.142 -12.985 1.00 95.31 104 VAL A CA 1
ATOM 837 C C . VAL A 1 104 ? -3.114 -7.702 -13.304 1.00 95.31 104 VAL A C 1
ATOM 839 O O . VAL A 1 104 ? -2.968 -7.260 -14.443 1.00 95.31 104 VAL A O 1
ATOM 842 N N . HIS A 1 105 ? -3.610 -6.963 -12.308 1.00 95.31 105 HIS A N 1
ATOM 843 C CA . HIS A 1 105 ? -3.959 -5.543 -12.409 1.00 95.31 105 HIS A CA 1
ATOM 844 C C . HIS A 1 105 ? -2.933 -4.640 -11.707 1.00 95.31 105 HIS A C 1
ATOM 846 O O . HIS A 1 105 ? -2.970 -3.423 -11.873 1.00 95.31 105 HIS A O 1
ATOM 852 N N . ALA A 1 106 ? -1.989 -5.210 -10.948 1.00 95.12 106 ALA A N 1
ATOM 853 C CA . ALA A 1 106 ? -0.931 -4.436 -10.315 1.00 95.12 106 ALA A CA 1
ATOM 854 C C . ALA A 1 106 ? 0.076 -3.946 -11.364 1.00 95.12 106 ALA A C 1
ATOM 856 O O . ALA A 1 106 ? 0.637 -4.729 -12.130 1.00 95.12 106 ALA A O 1
ATOM 857 N N . THR A 1 107 ? 0.328 -2.642 -11.373 1.00 94.88 107 THR A N 1
ATOM 858 C CA . THR A 1 107 ? 1.316 -1.998 -12.253 1.00 94.88 107 THR A CA 1
ATOM 859 C C . THR A 1 107 ? 2.706 -1.965 -11.605 1.00 94.88 107 THR A C 1
ATOM 861 O O . THR A 1 107 ? 2.862 -2.234 -10.411 1.00 94.88 107 THR A O 1
ATOM 864 N N . GLY A 1 108 ? 3.734 -1.575 -12.362 1.00 91.94 108 GLY A N 1
ATOM 865 C CA . GLY A 1 108 ? 5.064 -1.301 -11.809 1.00 91.94 108 GLY A CA 1
ATOM 866 C C . GLY A 1 108 ? 5.028 -0.237 -10.706 1.00 91.94 108 GLY A C 1
ATOM 867 O O . GLY A 1 108 ? 5.762 -0.342 -9.728 1.00 91.94 108 GLY A O 1
ATOM 868 N N . THR A 1 109 ? 4.110 0.732 -10.789 1.00 92.62 109 THR A N 1
ATOM 869 C CA . THR A 1 109 ? 3.893 1.730 -9.728 1.00 92.62 109 THR A CA 1
ATOM 870 C C . THR A 1 109 ? 3.448 1.087 -8.416 1.00 92.62 109 THR A C 1
ATOM 872 O O . THR A 1 109 ? 3.965 1.440 -7.356 1.00 92.62 109 THR A O 1
ATOM 875 N N . HIS A 1 110 ? 2.541 0.107 -8.478 1.00 94.31 110 HIS A N 1
ATOM 876 C CA . HIS A 1 110 ? 2.123 -0.664 -7.305 1.00 94.31 110 HIS A CA 1
ATOM 877 C C . HIS A 1 110 ? 3.294 -1.454 -6.721 1.00 94.31 110 HIS A C 1
ATOM 879 O O . HIS A 1 110 ? 3.487 -1.456 -5.508 1.00 94.31 110 HIS A O 1
ATOM 885 N N . PHE A 1 111 ? 4.094 -2.089 -7.581 1.00 91.62 111 PHE A N 1
ATOM 886 C CA . PHE A 1 111 ? 5.251 -2.874 -7.158 1.00 91.62 111 PHE A CA 1
ATOM 887 C C . PHE A 1 111 ? 6.297 -2.025 -6.431 1.00 91.62 111 PHE A C 1
ATOM 889 O O . PHE A 1 111 ? 6.708 -2.375 -5.326 1.00 91.62 111 PHE A O 1
ATOM 896 N N . VAL A 1 112 ? 6.652 -0.865 -6.993 1.00 89.19 112 VAL A N 1
ATOM 897 C CA . VAL A 1 112 ? 7.565 0.090 -6.351 1.00 89.19 112 VAL A CA 1
ATOM 898 C C . VAL A 1 112 ? 7.011 0.555 -5.007 1.00 89.19 112 VAL A C 1
ATOM 900 O O . VAL A 1 112 ? 7.739 0.571 -4.020 1.00 89.19 112 VAL A O 1
ATOM 903 N N . ALA A 1 113 ? 5.719 0.879 -4.937 1.00 90.19 113 ALA A N 1
ATOM 904 C CA . ALA A 1 113 ? 5.084 1.314 -3.699 1.00 90.19 113 ALA A CA 1
ATOM 905 C C . ALA A 1 113 ? 5.112 0.232 -2.607 1.00 90.19 113 ALA A C 1
ATOM 907 O O . ALA A 1 113 ? 5.426 0.519 -1.450 1.00 90.19 113 ALA A O 1
ATOM 908 N N . ALA A 1 114 ? 4.831 -1.014 -2.984 1.00 90.50 114 ALA A N 1
ATOM 909 C CA . ALA A 1 114 ? 4.870 -2.165 -2.096 1.00 90.50 114 ALA A CA 1
ATOM 910 C C . ALA A 1 114 ? 6.292 -2.450 -1.586 1.00 90.50 114 ALA A C 1
ATOM 912 O O . ALA A 1 114 ? 6.502 -2.555 -0.377 1.00 90.50 114 ALA A O 1
ATOM 913 N N . GLN A 1 115 ? 7.284 -2.467 -2.486 1.00 85.44 115 GLN A N 1
ATOM 914 C CA . GLN A 1 115 ? 8.703 -2.562 -2.128 1.00 85.44 115 GLN A CA 1
ATOM 915 C C . GLN A 1 115 ? 9.102 -1.458 -1.148 1.00 85.44 115 GLN A C 1
ATOM 917 O O . GLN A 1 115 ? 9.744 -1.720 -0.130 1.00 85.44 115 GLN A O 1
ATOM 922 N N . THR A 1 116 ? 8.688 -0.219 -1.410 1.00 82.44 116 THR A N 1
ATOM 923 C CA . THR A 1 116 ? 8.932 0.901 -0.502 1.00 82.44 116 THR A CA 1
ATOM 924 C C . THR A 1 116 ? 8.322 0.666 0.863 1.00 82.44 116 THR A C 1
ATOM 926 O O . THR A 1 116 ? 9.052 0.772 1.841 1.00 82.44 116 THR A O 1
ATOM 929 N N . GLY A 1 117 ? 7.048 0.284 0.951 1.00 83.06 117 GLY A N 1
ATOM 930 C CA . GLY A 1 117 ? 6.405 -0.022 2.230 1.00 83.06 117 GLY A CA 1
ATOM 931 C C . GLY A 1 117 ? 7.123 -1.130 3.008 1.00 83.06 117 GLY A C 1
ATOM 932 O O . GLY A 1 117 ? 7.336 -0.996 4.210 1.00 83.06 117 GLY A O 1
ATOM 933 N N . ALA A 1 118 ? 7.567 -2.189 2.326 1.00 80.88 118 ALA A N 1
ATOM 934 C CA . ALA A 1 118 ? 8.258 -3.315 2.956 1.00 80.88 118 ALA A CA 1
ATOM 935 C C . ALA A 1 118 ? 9.635 -2.934 3.526 1.00 80.88 118 ALA A C 1
ATOM 937 O O . ALA A 1 118 ? 10.008 -3.383 4.611 1.00 80.88 118 ALA A O 1
ATOM 938 N N . HIS A 1 119 ? 10.392 -2.106 2.802 1.00 75.81 119 HIS A N 1
ATOM 939 C CA . HIS A 1 119 ? 11.753 -1.721 3.182 1.00 75.81 119 HIS A CA 1
ATOM 940 C C . HIS A 1 119 ? 11.827 -0.458 4.039 1.00 75.81 119 HIS A C 1
ATOM 942 O O . HIS A 1 119 ? 12.851 -0.239 4.689 1.00 75.81 119 HIS A O 1
ATOM 948 N N . LEU A 1 120 ? 10.766 0.352 4.076 1.00 74.00 120 LEU A N 1
ATOM 949 C CA . LEU A 1 120 ? 10.713 1.581 4.864 1.00 74.00 120 LEU A CA 1
ATOM 950 C C . LEU A 1 120 ? 11.026 1.300 6.335 1.00 74.00 120 LEU A C 1
ATOM 952 O O . LEU A 1 120 ? 11.903 1.940 6.905 1.00 74.00 120 LEU A O 1
ATOM 956 N N . TYR A 1 121 ? 10.381 0.285 6.916 1.00 68.12 121 TYR A N 1
ATOM 957 C CA . TYR A 1 121 ? 10.611 -0.123 8.302 1.00 68.12 121 TYR A CA 1
ATOM 958 C C . TYR A 1 121 ? 12.083 -0.472 8.575 1.00 68.12 121 TYR A C 1
ATOM 960 O O . TYR A 1 121 ? 12.662 0.053 9.519 1.00 68.12 121 TYR A O 1
ATOM 968 N N . ILE A 1 122 ? 12.713 -1.281 7.713 1.00 65.19 122 ILE A N 1
ATOM 969 C CA . ILE A 1 122 ? 14.118 -1.713 7.858 1.00 65.19 122 ILE A CA 1
ATOM 970 C C . ILE A 1 122 ? 15.042 -0.503 7.945 1.00 65.19 122 ILE A C 1
ATOM 972 O O . ILE A 1 122 ? 15.873 -0.403 8.845 1.00 65.19 122 ILE A O 1
ATOM 976 N N . CYS A 1 123 ? 14.864 0.444 7.030 1.00 64.25 123 CYS A N 1
ATOM 977 C CA . CYS A 1 123 ? 15.752 1.592 6.922 1.00 64.25 123 CYS A CA 1
ATOM 978 C C . CYS A 1 123 ? 15.664 2.518 8.138 1.00 64.25 123 CYS A C 1
ATOM 980 O O . CYS A 1 123 ? 16.659 3.148 8.507 1.00 64.25 123 CYS A O 1
ATOM 982 N N . ILE A 1 124 ? 14.491 2.551 8.776 1.00 63.50 124 ILE A N 1
ATOM 983 C CA . ILE A 1 124 ? 14.262 3.265 10.028 1.00 63.50 124 ILE A CA 1
ATOM 984 C C . ILE A 1 124 ? 14.879 2.496 11.198 1.00 63.50 124 ILE A C 1
ATOM 986 O O . ILE A 1 124 ? 15.644 3.060 11.975 1.00 63.50 124 ILE A O 1
ATOM 990 N N . THR A 1 125 ? 14.593 1.197 11.317 1.00 59.72 125 THR A N 1
ATOM 991 C CA . THR A 1 125 ? 14.997 0.414 12.492 1.00 59.72 125 THR A CA 1
ATOM 992 C C . THR A 1 125 ? 16.475 0.056 12.543 1.00 59.72 125 THR A C 1
ATOM 994 O O . THR A 1 125 ? 17.022 -0.108 13.629 1.00 59.72 125 THR A O 1
ATOM 997 N N . GLU A 1 126 ? 17.142 -0.042 11.394 1.00 62.25 126 GLU A N 1
ATOM 998 C CA . GLU A 1 126 ? 18.575 -0.353 11.317 1.00 62.25 126 GLU A CA 1
ATOM 999 C C . GLU A 1 126 ? 19.462 0.901 11.424 1.00 62.25 126 GLU A C 1
ATOM 1001 O O . GLU A 1 126 ? 20.684 0.815 11.300 1.00 62.25 126 GLU A O 1
ATOM 1006 N N . GLY A 1 127 ? 18.873 2.086 11.646 1.00 58.56 127 GLY A N 1
ATOM 1007 C CA . GLY A 1 127 ? 19.614 3.345 11.752 1.00 58.56 127 GLY A CA 1
ATOM 1008 C C . GLY A 1 127 ? 20.350 3.727 10.461 1.00 58.56 127 GLY A C 1
ATOM 1009 O O . GLY A 1 127 ? 21.283 4.531 10.490 1.00 58.56 127 GLY A O 1
ATOM 1010 N N . LEU A 1 128 ? 19.954 3.165 9.314 1.00 61.75 128 LEU A N 1
ATOM 1011 C CA . LEU A 1 128 ? 20.604 3.406 8.020 1.00 61.75 128 LEU A CA 1
ATOM 1012 C C . LEU A 1 128 ? 20.413 4.857 7.566 1.00 61.75 128 LEU A C 1
ATOM 1014 O O . LEU A 1 128 ? 21.354 5.475 7.064 1.00 61.75 128 LEU A O 1
ATOM 1018 N N . CYS A 1 129 ? 19.264 5.467 7.878 1.00 62.38 129 CYS A N 1
ATOM 1019 C CA . CYS A 1 129 ? 19.062 6.899 7.647 1.00 62.38 129 CYS A CA 1
ATOM 1020 C C . CYS A 1 129 ? 20.052 7.787 8.439 1.00 62.38 129 CYS A C 1
ATOM 1022 O O . CYS A 1 129 ? 20.381 8.882 7.972 1.00 62.38 129 CYS A O 1
ATOM 1024 N N . LYS A 1 130 ? 20.598 7.325 9.579 1.00 62.19 130 LYS A N 1
ATOM 1025 C CA . LYS A 1 130 ? 21.637 8.050 10.343 1.00 62.19 130 LYS A CA 1
ATOM 1026 C C . LYS A 1 130 ? 22.926 8.198 9.539 1.00 62.19 130 LYS A C 1
ATOM 1028 O O . LYS A 1 130 ? 23.574 9.239 9.599 1.00 62.19 130 LYS A O 1
ATOM 1033 N N . GLN A 1 131 ? 23.283 7.172 8.766 1.00 60.84 131 GLN A N 1
ATOM 1034 C CA . GLN A 1 131 ? 24.525 7.132 7.988 1.00 60.84 131 GLN A CA 1
ATOM 1035 C C . GLN A 1 131 ? 24.495 8.081 6.777 1.00 60.84 131 GLN A C 1
ATOM 1037 O O . GLN A 1 131 ? 25.538 8.550 6.331 1.00 60.84 131 GLN A O 1
ATOM 1042 N N . ILE A 1 132 ? 23.301 8.387 6.264 1.00 60.06 132 ILE A N 1
ATOM 1043 C CA . ILE A 1 132 ? 23.077 9.155 5.022 1.00 60.06 132 ILE A CA 1
ATOM 1044 C C . ILE A 1 132 ? 22.609 10.594 5.313 1.00 60.06 132 ILE A C 1
ATOM 1046 O O . ILE A 1 132 ? 22.632 11.473 4.444 1.00 60.06 132 ILE A O 1
ATOM 1050 N N . GLY A 1 133 ? 22.207 10.847 6.559 1.00 65.88 133 GLY A N 1
ATOM 1051 C CA . GLY A 1 133 ? 21.592 12.085 7.008 1.00 65.88 133 GLY A CA 1
ATOM 1052 C C . GLY A 1 133 ? 20.072 12.030 6.869 1.00 65.88 133 GLY A C 1
ATOM 1053 O O . GLY A 1 133 ? 19.531 11.947 5.765 1.00 65.88 133 GLY A O 1
ATOM 1054 N N . TYR A 1 134 ? 19.373 12.152 7.998 1.00 66.69 134 TYR A N 1
ATOM 1055 C CA . TYR A 1 134 ? 17.914 12.031 8.090 1.00 66.69 134 TYR A CA 1
ATOM 1056 C C . TYR A 1 134 ? 17.147 12.909 7.111 1.00 66.69 134 TYR A C 1
ATOM 1058 O O . TYR A 1 134 ? 16.232 12.432 6.448 1.00 66.69 134 TYR A O 1
ATOM 1066 N N . ASN A 1 135 ? 17.556 14.168 6.960 1.00 69.31 135 ASN A N 1
ATOM 1067 C CA . ASN A 1 135 ? 16.893 15.099 6.048 1.00 69.31 135 ASN A CA 1
ATOM 1068 C C . ASN A 1 135 ? 16.920 14.602 4.597 1.00 69.31 135 ASN A C 1
ATOM 1070 O O . ASN A 1 135 ? 15.974 14.833 3.852 1.00 69.31 135 ASN A O 1
ATOM 1074 N N . ASN A 1 136 ? 17.974 13.883 4.196 1.00 68.06 136 ASN A N 1
ATOM 1075 C CA . ASN A 1 136 ? 18.066 13.321 2.854 1.00 68.06 136 ASN A CA 1
ATOM 1076 C C . ASN A 1 136 ? 17.161 12.093 2.688 1.00 68.06 136 ASN A C 1
ATOM 1078 O O . ASN A 1 136 ? 16.494 11.976 1.659 1.00 68.06 136 ASN A O 1
ATOM 1082 N N . CYS A 1 137 ? 17.106 11.227 3.708 1.00 68.50 137 CYS A N 1
ATOM 1083 C CA . CYS A 1 137 ? 16.215 10.061 3.763 1.00 68.50 137 CYS A CA 1
ATOM 1084 C C . CYS A 1 137 ? 14.745 10.503 3.651 1.00 68.50 137 CYS A C 1
ATOM 1086 O O . CYS A 1 137 ? 14.008 10.036 2.786 1.00 68.50 137 CYS A O 1
ATOM 1088 N N . LEU A 1 138 ? 14.351 11.469 4.489 1.00 72.69 138 LEU A N 1
ATOM 1089 C CA . LEU A 1 138 ? 12.987 11.989 4.564 1.00 72.69 138 LEU A CA 1
ATOM 1090 C C . LEU A 1 138 ? 12.577 12.709 3.282 1.00 72.69 138 LEU A C 1
ATOM 1092 O O . LEU A 1 138 ? 11.475 12.483 2.801 1.00 72.69 138 LEU A O 1
ATOM 1096 N N . GLN A 1 139 ? 13.455 13.532 2.700 1.00 73.94 139 GLN A N 1
ATOM 1097 C CA . GLN A 1 139 ? 13.146 14.218 1.446 1.00 73.94 139 GLN A CA 1
ATOM 1098 C C . GLN A 1 139 ? 12.928 13.212 0.305 1.00 73.94 139 GLN A C 1
ATOM 1100 O O . GLN A 1 139 ? 11.895 13.255 -0.346 1.00 73.94 139 GLN A O 1
ATOM 1105 N N . SER A 1 140 ? 13.811 12.220 0.151 1.00 73.75 140 SER A N 1
ATOM 1106 C CA . SER A 1 140 ? 13.661 11.197 -0.901 1.00 73.75 140 SER A CA 1
ATOM 1107 C C . SER A 1 140 ? 12.382 10.369 -0.723 1.00 73.75 140 SER A C 1
ATOM 1109 O O . SER A 1 140 ? 11.682 10.061 -1.687 1.00 73.75 140 SER A O 1
ATOM 1111 N N . ALA A 1 141 ? 12.048 10.029 0.526 1.00 75.75 141 ALA A N 1
ATOM 1112 C CA . ALA A 1 141 ? 10.794 9.363 0.855 1.00 75.75 141 ALA A CA 1
ATOM 1113 C C . ALA A 1 141 ? 9.583 10.241 0.492 1.00 75.75 141 ALA A C 1
ATOM 1115 O O . ALA A 1 141 ? 8.611 9.754 -0.082 1.00 75.75 141 ALA A O 1
ATOM 1116 N N . ARG A 1 142 ? 9.662 11.545 0.782 1.00 77.88 142 ARG A N 1
ATOM 1117 C CA . ARG A 1 142 ? 8.623 12.533 0.479 1.00 77.88 142 ARG A CA 1
ATOM 1118 C C . ARG A 1 142 ? 8.362 12.644 -1.014 1.00 77.88 142 ARG A C 1
ATOM 1120 O O . ARG A 1 142 ? 7.206 12.609 -1.432 1.00 77.88 142 ARG A O 1
ATOM 1127 N N . ASP A 1 143 ? 9.422 12.767 -1.804 1.00 77.38 143 ASP A N 1
ATOM 1128 C CA . ASP A 1 143 ? 9.332 12.945 -3.251 1.00 77.38 143 ASP A CA 1
ATOM 1129 C C . ASP A 1 143 ? 8.747 11.693 -3.913 1.00 77.38 143 ASP A C 1
ATOM 1131 O O . ASP A 1 143 ? 7.824 11.787 -4.730 1.00 77.38 143 ASP A O 1
ATOM 1135 N N . LEU A 1 144 ? 9.161 10.509 -3.450 1.00 80.75 144 LEU A N 1
ATOM 1136 C CA . LEU A 1 144 ? 8.552 9.245 -3.849 1.00 80.75 144 LEU A CA 1
ATOM 1137 C C . LEU A 1 144 ? 7.072 9.162 -3.458 1.00 80.75 144 LEU A C 1
ATOM 1139 O O . LEU A 1 144 ? 6.244 8.785 -4.284 1.00 80.75 144 LEU A O 1
ATOM 1143 N N . PHE A 1 145 ? 6.700 9.518 -2.228 1.00 83.69 145 PHE A N 1
ATOM 1144 C CA . PHE A 1 145 ? 5.297 9.461 -1.812 1.00 83.69 145 PHE A CA 1
ATOM 1145 C C . PHE A 1 145 ? 4.453 10.451 -2.615 1.00 83.69 145 PHE A C 1
ATOM 1147 O O . PHE A 1 145 ? 3.343 10.119 -3.020 1.00 83.69 145 PHE A O 1
ATOM 1154 N N . CYS A 1 146 ? 4.989 11.633 -2.924 1.00 80.50 146 CYS A N 1
ATOM 1155 C CA . CYS A 1 146 ? 4.351 12.600 -3.812 1.00 80.50 146 CYS A CA 1
ATOM 1156 C C . CYS A 1 146 ? 4.182 12.067 -5.240 1.00 80.50 146 CYS A C 1
ATOM 1158 O O . CYS A 1 146 ? 3.183 12.388 -5.886 1.00 80.50 146 CYS A O 1
ATOM 1160 N N . PHE A 1 147 ? 5.140 11.288 -5.747 1.00 83.44 147 PHE A N 1
ATOM 1161 C CA . PHE A 1 147 ? 5.024 10.590 -7.027 1.00 83.44 147 PHE A CA 1
ATOM 1162 C C . PHE A 1 147 ? 3.911 9.532 -6.977 1.00 83.44 147 PHE A C 1
ATOM 1164 O O . PHE A 1 147 ? 2.981 9.589 -7.780 1.00 83.44 147 PHE A O 1
ATOM 1171 N N . LEU A 1 148 ? 3.940 8.639 -5.983 1.00 86.56 148 LEU A N 1
ATOM 1172 C CA . LEU A 1 148 ? 2.950 7.569 -5.805 1.00 86.56 148 LEU A CA 1
ATOM 1173 C C . LEU A 1 148 ? 1.535 8.110 -5.586 1.00 86.56 148 LEU A C 1
ATOM 1175 O O . LEU A 1 148 ? 0.570 7.566 -6.109 1.00 86.56 148 LEU A O 1
ATOM 1179 N N . ALA A 1 149 ? 1.408 9.215 -4.855 1.00 83.00 149 ALA A N 1
ATOM 1180 C CA . ALA A 1 149 ? 0.141 9.885 -4.606 1.00 83.00 149 ALA A CA 1
ATOM 1181 C C . ALA A 1 149 ? -0.515 10.411 -5.895 1.00 83.00 149 ALA A C 1
ATOM 1183 O O . ALA A 1 149 ? -1.741 10.496 -5.973 1.00 83.00 149 ALA A O 1
ATOM 1184 N N . LYS A 1 150 ? 0.283 10.784 -6.903 1.00 82.12 150 LYS A N 1
ATOM 1185 C CA . LYS A 1 150 ? -0.200 11.283 -8.202 1.00 82.12 150 LYS A CA 1
ATOM 1186 C C . LYS A 1 150 ? -0.497 10.172 -9.203 1.00 82.12 150 LYS A C 1
ATOM 1188 O O . LYS A 1 150 ? -1.047 10.473 -10.260 1.00 82.12 150 LYS A O 1
ATOM 1193 N N . ALA A 1 151 ? -0.108 8.934 -8.912 1.00 84.44 151 ALA A N 1
ATOM 1194 C CA . ALA A 1 151 ? -0.367 7.822 -9.806 1.00 84.44 151 ALA A CA 1
ATOM 1195 C C . ALA A 1 151 ? -1.885 7.588 -9.902 1.00 84.44 151 ALA A C 1
ATOM 1197 O O . ALA A 1 151 ? -2.524 7.369 -8.872 1.00 84.44 151 ALA A O 1
ATOM 1198 N N . PRO A 1 152 ? -2.476 7.648 -11.110 1.00 83.56 152 PRO A N 1
ATOM 1199 C CA . PRO A 1 152 ? -3.900 7.385 -11.290 1.00 83.56 152 PRO A CA 1
ATOM 1200 C C . PRO A 1 152 ? -4.213 5.884 -11.258 1.00 83.56 152 PRO A C 1
ATOM 1202 O O . PRO A 1 152 ? -5.382 5.512 -11.182 1.00 83.56 152 PRO A O 1
ATOM 1205 N N . ASP A 1 153 ? -3.182 5.039 -11.355 1.00 87.38 153 ASP A N 1
ATOM 1206 C CA . ASP A 1 153 ? -3.318 3.591 -11.408 1.00 87.38 153 ASP A CA 1
ATOM 1207 C C . ASP A 1 153 ? -4.007 3.076 -10.143 1.00 87.38 153 ASP A C 1
ATOM 1209 O O . ASP A 1 153 ? -3.636 3.433 -9.023 1.00 87.38 153 ASP A O 1
ATOM 1213 N N . ARG A 1 154 ? -4.974 2.185 -10.331 1.00 90.56 154 ARG A N 1
ATOM 1214 C CA . ARG A 1 154 ? -5.538 1.349 -9.277 1.00 90.56 154 ARG A CA 1
ATOM 1215 C C . ARG A 1 154 ? -5.645 -0.067 -9.797 1.00 90.56 154 ARG A C 1
ATOM 1217 O O . ARG A 1 154 ? -5.856 -0.265 -10.995 1.00 90.56 154 ARG A O 1
ATOM 1224 N N . ASP A 1 155 ? -5.470 -1.033 -8.911 1.00 89.50 155 ASP A N 1
ATOM 1225 C CA . ASP A 1 155 ? -5.803 -2.411 -9.242 1.00 89.50 155 ASP A CA 1
ATOM 1226 C C . ASP A 1 155 ? -7.328 -2.639 -9.197 1.00 89.50 155 ASP A C 1
ATOM 1228 O O . ASP A 1 155 ? -8.107 -1.726 -8.934 1.00 89.50 155 ASP A O 1
ATOM 1232 N N . GLU A 1 156 ? -7.776 -3.863 -9.472 1.00 91.19 156 GLU A N 1
ATOM 1233 C CA . GLU A 1 156 ? -9.206 -4.212 -9.473 1.00 91.19 156 GLU A CA 1
ATOM 1234 C C . GLU A 1 156 ? -9.602 -5.052 -8.248 1.00 91.19 156 GLU A C 1
ATOM 1236 O O . GLU A 1 156 ? -10.552 -5.839 -8.284 1.00 91.19 156 GLU A O 1
ATOM 1241 N N . CYS A 1 157 ? -8.851 -4.941 -7.149 1.00 90.69 157 CYS A N 1
ATOM 1242 C CA . CYS A 1 157 ? -9.157 -5.715 -5.956 1.00 90.69 157 CYS A CA 1
ATOM 1243 C C . CYS A 1 157 ? -10.381 -5.158 -5.204 1.00 90.69 157 CYS A C 1
ATOM 1245 O O . CYS A 1 157 ? -10.804 -4.014 -5.380 1.00 90.69 157 CYS A O 1
ATOM 1247 N N . ILE A 1 158 ? -10.976 -5.989 -4.344 1.00 89.50 158 ILE A N 1
ATOM 1248 C CA . ILE A 1 158 ? -12.160 -5.615 -3.566 1.00 89.50 158 ILE A CA 1
ATOM 1249 C C . ILE A 1 158 ? -11.867 -5.852 -2.092 1.00 89.50 158 ILE A C 1
ATOM 1251 O O . ILE A 1 158 ? -11.791 -6.995 -1.653 1.00 89.50 158 ILE A O 1
ATOM 1255 N N . CYS A 1 159 ? -11.774 -4.778 -1.314 1.00 92.56 159 CYS A N 1
ATOM 1256 C CA . CYS A 1 159 ? -11.678 -4.838 0.137 1.00 92.56 159 CYS A CA 1
ATOM 1257 C C . CYS A 1 159 ? -12.411 -3.665 0.787 1.00 92.56 159 CYS A C 1
ATOM 1259 O O . CYS A 1 159 ? -12.609 -2.618 0.177 1.00 92.56 159 CYS A O 1
ATOM 1261 N N . TRP A 1 160 ? -12.805 -3.830 2.049 1.00 94.31 160 TRP A N 1
ATOM 1262 C CA . TRP A 1 160 ? -13.395 -2.739 2.823 1.00 94.31 160 TRP A CA 1
ATOM 1263 C C . TRP A 1 160 ? -12.372 -1.685 3.262 1.00 94.31 160 TRP A C 1
ATOM 1265 O O . TRP A 1 160 ? -12.787 -0.605 3.673 1.00 94.31 160 TRP A O 1
ATOM 1275 N N . CYS A 1 161 ? -11.065 -1.953 3.151 1.00 92.25 161 CYS A N 1
ATOM 1276 C CA . CYS A 1 161 ? -10.009 -1.010 3.531 1.00 92.25 161 CYS A CA 1
ATOM 1277 C C . CYS A 1 161 ? -9.929 0.226 2.615 1.00 92.25 161 CYS A C 1
ATOM 1279 O O . CYS A 1 161 ? -9.402 1.254 3.030 1.00 92.25 161 CYS A O 1
ATOM 1281 N N . HIS A 1 162 ? -10.489 0.165 1.405 1.00 87.00 162 HIS A N 1
ATOM 1282 C CA . HIS A 1 162 ? -10.640 1.299 0.490 1.00 87.00 162 HIS A CA 1
ATOM 1283 C C . HIS A 1 162 ? -12.125 1.556 0.193 1.00 87.00 162 HIS A C 1
ATOM 1285 O O . HIS A 1 162 ? -13.004 0.802 0.620 1.00 87.00 162 HIS A O 1
ATOM 1291 N N . VAL A 1 163 ? -12.426 2.659 -0.494 1.00 77.88 163 VAL A N 1
ATOM 1292 C CA . VAL A 1 163 ? -13.800 2.974 -0.910 1.00 77.88 163 VAL A CA 1
ATOM 1293 C C . VAL A 1 163 ? -14.259 1.940 -1.948 1.00 77.88 163 VAL A C 1
ATOM 1295 O O . VAL A 1 163 ? -13.479 1.496 -2.795 1.00 77.88 163 VAL A O 1
ATOM 1298 N N . ASN A 1 164 ? -15.510 1.483 -1.828 1.00 69.81 164 ASN A N 1
ATOM 1299 C CA . ASN A 1 164 ? -16.041 0.372 -2.620 1.00 69.81 164 ASN A CA 1
ATOM 1300 C C . ASN A 1 164 ? -15.898 0.624 -4.129 1.00 69.81 164 ASN A C 1
ATOM 1302 O O . ASN A 1 164 ? -16.464 1.579 -4.650 1.00 69.81 164 ASN A O 1
ATOM 1306 N N . GLY A 1 165 ? -15.234 -0.304 -4.823 1.00 69.00 165 GLY A N 1
ATOM 1307 C CA . GLY A 1 165 ? -15.125 -0.318 -6.284 1.00 69.00 165 GLY A CA 1
ATOM 1308 C C . GLY A 1 165 ? -13.889 0.372 -6.859 1.00 69.00 165 GLY A C 1
ATOM 1309 O O . GLY A 1 165 ? -13.634 0.192 -8.043 1.00 69.00 165 GLY A O 1
ATOM 1310 N N . ASP A 1 166 ? -13.110 1.089 -6.045 1.00 78.31 166 ASP A N 1
ATOM 1311 C CA . ASP A 1 166 ? -11.953 1.831 -6.558 1.00 78.31 166 ASP A CA 1
ATOM 1312 C C . ASP A 1 166 ? -10.687 0.968 -6.688 1.00 78.31 166 ASP A C 1
ATOM 1314 O O . ASP A 1 166 ? -9.822 1.296 -7.486 1.00 78.31 166 ASP A O 1
ATOM 1318 N N . GLY A 1 167 ? -10.565 -0.127 -5.935 1.00 88.62 167 GLY A N 1
ATOM 1319 C CA . GLY A 1 167 ? -9.323 -0.901 -5.833 1.00 88.62 167 GLY A CA 1
ATOM 1320 C C . GLY A 1 167 ? -8.229 -0.196 -5.023 1.00 88.62 167 GLY A C 1
ATOM 1321 O O . GLY A 1 167 ? -8.378 0.945 -4.562 1.00 88.62 167 GLY A O 1
ATOM 1322 N N . CYS A 1 168 ? -7.113 -0.890 -4.820 1.00 92.12 168 CYS A N 1
ATOM 1323 C CA . CYS A 1 168 ? -5.950 -0.368 -4.117 1.00 92.12 168 CYS A CA 1
ATOM 1324 C C . CYS A 1 168 ? -5.173 0.577 -5.033 1.00 92.12 168 CYS A C 1
ATOM 1326 O O . CYS A 1 168 ? -4.784 0.20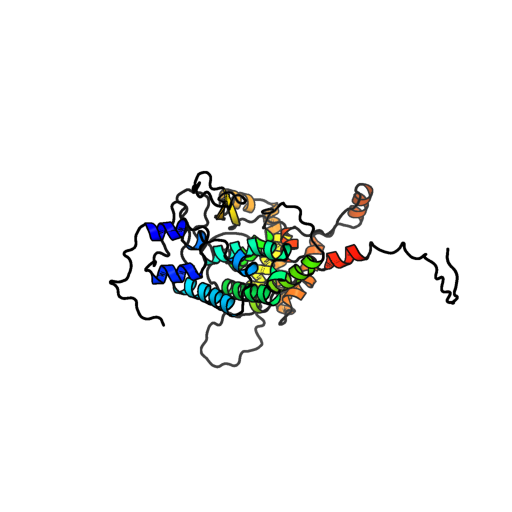5 -6.136 1.00 92.12 168 CYS A O 1
ATOM 1328 N N . SER A 1 169 ? -4.886 1.784 -4.546 1.00 92.44 169 SER A N 1
ATOM 1329 C CA . SER A 1 169 ? -3.889 2.663 -5.160 1.00 92.44 169 SER A CA 1
ATOM 1330 C C . SER A 1 169 ? -2.467 2.246 -4.747 1.00 92.44 169 SER A C 1
ATOM 1332 O O . SER A 1 169 ? -2.291 1.609 -3.699 1.00 92.44 169 SER A O 1
ATOM 1334 N N . PRO A 1 170 ? -1.417 2.654 -5.487 1.00 92.56 170 PRO A N 1
ATOM 1335 C CA . PRO A 1 170 ? -0.032 2.425 -5.090 1.00 92.56 170 PRO A CA 1
ATOM 1336 C C . PRO A 1 170 ? 0.264 2.937 -3.678 1.00 92.56 170 PRO A C 1
ATOM 1338 O O . PRO A 1 170 ? 0.841 2.222 -2.863 1.00 92.56 170 PRO A O 1
ATOM 1341 N N . LEU A 1 171 ? -0.196 4.147 -3.346 1.00 89.69 171 LEU A N 1
ATOM 1342 C CA . LEU A 1 171 ? 0.006 4.724 -2.018 1.00 89.69 171 LEU A CA 1
ATOM 1343 C C . LEU A 1 171 ? -0.705 3.905 -0.922 1.00 89.69 171 LEU A C 1
ATOM 1345 O O . LEU A 1 171 ? -0.134 3.676 0.142 1.00 89.69 171 LEU A O 1
ATOM 1349 N N . HIS A 1 172 ? -1.915 3.406 -1.189 1.00 91.25 172 HIS A N 1
ATOM 1350 C CA . HIS A 1 172 ? -2.620 2.516 -0.267 1.00 91.25 172 HIS A CA 1
ATOM 1351 C C . HIS A 1 172 ? -1.847 1.209 -0.036 1.00 91.25 172 HIS A C 1
ATOM 1353 O O . HIS A 1 172 ? -1.684 0.777 1.105 1.00 91.25 172 HIS A O 1
ATOM 1359 N N . LEU A 1 173 ? -1.313 0.609 -1.106 1.00 92.62 173 LEU A N 1
ATOM 1360 C CA . LEU A 1 173 ? -0.502 -0.604 -1.021 1.00 92.62 173 LEU A CA 1
ATOM 1361 C C . LEU A 1 173 ? 0.815 -0.376 -0.264 1.00 92.62 173 LEU A C 1
ATOM 1363 O O . LEU A 1 173 ? 1.234 -1.260 0.483 1.00 92.62 173 LEU A O 1
ATOM 1367 N N . LEU A 1 174 ? 1.437 0.800 -0.387 1.00 91.31 174 LEU A N 1
ATOM 1368 C CA . LEU A 1 174 ? 2.604 1.183 0.414 1.00 91.31 174 LEU A CA 1
ATOM 1369 C C . LEU A 1 174 ? 2.282 1.160 1.907 1.00 91.31 174 LEU A C 1
ATOM 1371 O O . LEU A 1 174 ? 2.966 0.472 2.667 1.00 91.31 174 LEU A O 1
ATOM 1375 N N . TYR A 1 175 ? 1.236 1.879 2.327 1.00 89.94 175 TYR A N 1
ATOM 1376 C CA . TYR A 1 175 ? 0.840 1.937 3.737 1.00 89.94 175 TYR A CA 1
ATOM 1377 C C . TYR A 1 175 ? 0.482 0.557 4.272 1.00 89.94 175 TYR A C 1
ATOM 1379 O O . TYR A 1 175 ? 0.944 0.160 5.339 1.00 89.94 175 TYR A O 1
ATOM 1387 N N . LYS A 1 176 ? -0.294 -0.197 3.496 1.00 91.62 176 LYS A N 1
ATOM 1388 C CA . LYS A 1 176 ? -0.691 -1.555 3.840 1.00 91.62 176 LYS A CA 1
ATOM 1389 C C . LYS A 1 176 ? 0.521 -2.476 3.999 1.00 91.62 176 LYS A C 1
ATOM 1391 O O . LYS A 1 176 ? 0.619 -3.194 4.988 1.00 91.62 176 LYS A O 1
ATOM 1396 N N . THR A 1 177 ? 1.470 -2.430 3.067 1.00 89.69 177 THR A N 1
ATOM 1397 C CA . THR A 1 177 ? 2.682 -3.259 3.134 1.00 89.69 177 THR A CA 1
ATOM 1398 C C . THR A 1 177 ? 3.556 -2.878 4.328 1.00 89.69 177 THR A C 1
ATOM 1400 O O . THR A 1 177 ? 4.071 -3.759 5.007 1.00 89.69 177 THR A O 1
ATOM 1403 N N . HIS A 1 178 ? 3.679 -1.585 4.639 1.00 85.75 178 HIS A N 1
ATOM 1404 C CA . HIS A 1 178 ? 4.379 -1.118 5.842 1.00 85.75 178 HIS A CA 1
ATOM 1405 C C . HIS A 1 178 ? 3.709 -1.625 7.129 1.00 85.75 178 HIS A C 1
ATOM 1407 O O . HIS A 1 178 ? 4.380 -2.122 8.034 1.00 85.75 178 HIS A O 1
ATOM 1413 N N . ALA A 1 179 ? 2.377 -1.568 7.196 1.00 86.38 179 ALA A N 1
ATOM 1414 C CA . ALA A 1 179 ? 1.604 -2.044 8.341 1.00 86.38 179 ALA A CA 1
ATOM 1415 C C . ALA A 1 179 ? 1.738 -3.567 8.546 1.00 86.38 179 ALA A C 1
ATOM 1417 O O . ALA A 1 179 ? 1.837 -4.046 9.678 1.00 86.38 179 ALA A O 1
ATOM 1418 N N . HIS A 1 180 ? 1.824 -4.327 7.453 1.00 85.19 180 HIS A N 1
ATOM 1419 C CA . HIS A 1 180 ? 1.857 -5.795 7.442 1.00 85.19 180 HIS A CA 1
ATOM 1420 C C . HIS A 1 180 ? 3.225 -6.394 7.119 1.00 85.19 180 HIS A C 1
ATOM 1422 O O . HIS A 1 180 ? 3.312 -7.573 6.793 1.00 85.19 180 HIS A O 1
ATOM 1428 N N . CYS A 1 181 ? 4.312 -5.630 7.236 1.00 73.88 181 CYS A N 1
ATOM 1429 C CA . CYS A 1 181 ? 5.661 -6.176 7.106 1.00 73.88 181 CYS A CA 1
ATOM 1430 C C . CYS A 1 181 ? 5.948 -7.099 8.310 1.00 73.88 181 CYS A C 1
ATOM 1432 O O . CYS A 1 181 ? 6.495 -6.692 9.335 1.00 73.88 181 CYS A O 1
ATOM 1434 N N . GLU A 1 182 ? 5.465 -8.341 8.255 1.00 58.31 182 GLU A N 1
ATOM 1435 C CA . GLU A 1 182 ? 5.740 -9.370 9.250 1.00 58.31 182 GLU A CA 1
ATOM 1436 C C . GLU A 1 182 ? 7.164 -9.898 9.073 1.00 58.31 182 GLU A C 1
ATOM 1438 O O . GLU A 1 182 ? 7.543 -10.326 7.987 1.00 58.31 182 GLU A O 1
ATOM 1443 N N . ASP A 1 183 ? 7.945 -9.877 10.159 1.00 49.66 183 ASP A N 1
ATOM 1444 C CA . ASP A 1 183 ? 9.002 -10.845 10.483 1.00 49.66 183 ASP A CA 1
ATOM 1445 C C . ASP A 1 183 ? 10.028 -11.225 9.392 1.00 49.66 183 ASP A C 1
ATOM 1447 O O . ASP A 1 183 ? 10.727 -12.230 9.543 1.00 49.66 183 ASP A O 1
ATOM 1451 N N . ARG A 1 184 ? 10.235 -10.422 8.335 1.00 47.69 184 ARG A N 1
ATOM 1452 C CA . ARG A 1 184 ? 11.296 -10.710 7.348 1.00 47.69 184 ARG A CA 1
ATOM 1453 C C . ARG A 1 184 ? 12.698 -10.658 7.958 1.00 47.69 184 ARG A C 1
ATOM 1455 O O . ARG A 1 184 ? 13.609 -11.242 7.385 1.00 47.69 184 ARG A O 1
ATOM 1462 N N . PHE A 1 185 ? 12.856 -10.077 9.152 1.00 46.59 185 PHE A N 1
ATOM 1463 C CA . PHE A 1 185 ? 14.098 -10.120 9.922 1.00 46.59 185 PHE A CA 1
ATOM 1464 C C . PHE A 1 185 ? 13.819 -10.293 11.421 1.00 46.59 185 PHE A C 1
ATOM 1466 O O . PHE A 1 185 ? 13.977 -9.382 12.226 1.00 46.59 185 PHE A O 1
ATOM 1473 N N . LYS A 1 186 ? 13.453 -11.521 11.805 1.00 36.75 186 LYS A N 1
ATOM 1474 C CA . LYS A 1 186 ? 13.443 -12.059 13.184 1.00 36.75 186 LYS A CA 1
ATOM 1475 C C . LYS A 1 186 ? 14.833 -12.104 13.855 1.00 36.75 186 LYS A C 1
ATOM 1477 O O . LYS A 1 186 ? 15.081 -12.941 14.722 1.00 36.75 186 LYS A O 1
ATOM 1482 N N . TYR A 1 187 ? 15.769 -11.243 13.464 1.00 37.81 187 TYR A N 1
ATOM 1483 C CA . TYR A 1 187 ? 17.051 -11.129 14.147 1.00 37.81 187 TYR A CA 1
ATOM 1484 C C . TYR A 1 187 ? 16.901 -10.082 15.238 1.00 37.81 187 TYR A C 1
ATOM 1486 O O . TYR A 1 187 ? 16.749 -8.900 14.957 1.00 37.81 187 TYR A O 1
ATOM 1494 N N . GLY A 1 188 ? 16.875 -10.559 16.484 1.00 35.94 188 GLY A N 1
ATOM 1495 C CA . GLY A 1 188 ? 16.684 -9.770 17.696 1.00 35.94 188 GLY A CA 1
ATOM 1496 C C . GLY A 1 188 ? 17.742 -8.689 17.886 1.00 35.94 188 GLY A C 1
ATOM 1497 O O . GLY A 1 188 ? 18.657 -8.841 18.690 1.00 35.94 188 GLY A O 1
ATOM 1498 N N . MET A 1 189 ? 17.592 -7.580 17.173 1.00 38.22 189 MET A N 1
ATOM 1499 C CA . MET A 1 189 ? 18.303 -6.350 17.458 1.00 38.22 189 MET A CA 1
ATOM 1500 C C . MET A 1 189 ? 17.429 -5.511 18.378 1.00 38.22 189 MET A C 1
ATOM 1502 O O . MET A 1 189 ? 16.287 -5.184 18.058 1.00 38.22 189 MET A O 1
ATOM 1506 N N . GLY A 1 190 ? 17.962 -5.234 19.568 1.00 40.56 190 GLY A N 1
ATOM 1507 C CA . GLY A 1 190 ? 17.331 -4.344 20.528 1.00 40.56 190 GLY A CA 1
ATOM 1508 C C . GLY A 1 190 ? 17.003 -3.017 19.856 1.00 40.56 190 GLY A C 1
ATOM 1509 O O . GLY A 1 190 ? 17.830 -2.454 19.142 1.00 40.56 190 GLY A O 1
ATOM 1510 N N . ILE A 1 191 ? 15.779 -2.543 20.069 1.00 43.19 191 ILE A N 1
ATOM 1511 C CA . ILE A 1 191 ? 15.370 -1.194 19.694 1.00 43.19 191 ILE A CA 1
ATOM 1512 C C . ILE A 1 191 ? 16.224 -0.252 20.547 1.00 43.19 191 ILE A C 1
ATOM 1514 O O . ILE A 1 191 ? 15.977 -0.109 21.744 1.00 43.19 191 ILE A O 1
ATOM 1518 N N . TRP A 1 192 ? 17.282 0.305 19.963 1.00 46.34 192 TRP A N 1
ATOM 1519 C CA . TRP A 1 192 ? 18.096 1.330 20.610 1.00 46.34 192 TRP A CA 1
ATOM 1520 C C . TRP A 1 192 ? 17.262 2.608 20.733 1.00 46.34 192 TRP A C 1
ATOM 1522 O O . TRP A 1 192 ? 16.488 2.919 19.829 1.00 46.34 192 TRP A O 1
ATOM 1532 N N . ASP A 1 193 ? 17.422 3.365 21.819 1.00 44.78 193 ASP A N 1
ATOM 1533 C CA . ASP A 1 193 ? 16.626 4.577 22.079 1.00 44.78 193 ASP A CA 1
ATOM 1534 C C . ASP A 1 193 ? 16.739 5.641 20.956 1.00 44.78 193 ASP A C 1
ATOM 1536 O O . ASP A 1 193 ? 15.816 6.432 20.757 1.00 44.78 193 ASP A O 1
ATOM 1540 N N . ASP A 1 194 ? 17.806 5.599 20.147 1.00 48.81 194 ASP A N 1
ATOM 1541 C CA . ASP A 1 194 ? 17.994 6.422 18.938 1.00 48.81 194 ASP A CA 1
ATOM 1542 C C . ASP A 1 194 ? 16.989 6.100 17.807 1.00 48.81 194 ASP A C 1
ATOM 1544 O O . ASP A 1 194 ? 16.593 6.996 17.066 1.00 48.81 194 ASP A O 1
ATOM 1548 N N . VAL A 1 195 ? 16.511 4.853 17.695 1.00 52.53 195 VAL A N 1
ATOM 1549 C CA . VAL A 1 195 ? 15.561 4.402 16.651 1.00 52.53 195 VAL A CA 1
ATOM 1550 C C . VAL A 1 195 ? 14.184 5.065 16.812 1.00 52.53 195 VAL A C 1
ATOM 1552 O O . VAL A 1 195 ? 13.429 5.237 15.853 1.00 52.53 195 VAL A O 1
ATOM 1555 N N . CYS A 1 196 ? 13.848 5.484 18.035 1.00 52.81 196 CYS A N 1
ATOM 1556 C CA . CYS A 1 196 ? 12.564 6.104 18.354 1.00 52.81 196 CYS A CA 1
ATOM 1557 C C . CYS A 1 196 ? 12.388 7.495 17.718 1.00 52.81 196 CYS A C 1
ATOM 1559 O O . CYS A 1 196 ? 11.265 7.862 17.366 1.00 52.81 196 CYS A O 1
ATOM 1561 N N . TRP A 1 197 ? 13.470 8.268 17.567 1.00 49.66 197 TRP A N 1
ATOM 1562 C CA . TRP A 1 197 ? 13.427 9.583 16.911 1.00 49.66 197 TRP A CA 1
ATOM 1563 C C . TRP A 1 197 ? 13.209 9.456 15.405 1.00 49.66 197 TRP A C 1
ATOM 1565 O O . TRP A 1 197 ? 12.448 10.229 14.816 1.00 49.66 197 TRP A O 1
ATOM 1575 N N . ASP A 1 198 ? 13.806 8.428 14.813 1.00 60.41 198 ASP A N 1
ATOM 1576 C CA . ASP A 1 198 ? 13.756 8.160 13.381 1.00 60.41 198 ASP A CA 1
ATOM 1577 C C . ASP A 1 198 ? 12.323 7.819 12.969 1.00 60.41 198 ASP A C 1
ATOM 1579 O O . ASP A 1 198 ? 11.762 8.434 12.063 1.00 60.41 198 ASP A O 1
ATOM 1583 N N . GLN A 1 199 ? 11.656 6.950 13.728 1.00 61.09 199 GLN A N 1
ATOM 1584 C CA . GLN A 1 199 ? 10.279 6.541 13.449 1.00 61.09 199 GLN A CA 1
ATOM 1585 C C . GLN A 1 199 ? 9.263 7.688 13.587 1.00 61.09 199 GLN A C 1
ATOM 1587 O O . GLN A 1 199 ? 8.319 7.762 12.804 1.00 61.09 199 GLN A O 1
ATOM 1592 N N . ALA A 1 200 ? 9.452 8.620 14.528 1.00 60.59 200 ALA A N 1
ATOM 1593 C CA . ALA A 1 200 ? 8.554 9.768 14.682 1.00 60.59 200 ALA A CA 1
ATOM 1594 C C . ALA A 1 200 ? 8.613 10.722 13.474 1.00 60.59 200 ALA A C 1
ATOM 1596 O O . ALA A 1 200 ? 7.577 11.218 13.025 1.00 60.59 200 ALA A O 1
ATOM 1597 N N . ALA A 1 201 ? 9.810 10.951 12.923 1.00 60.62 201 ALA A N 1
ATOM 1598 C CA . ALA A 1 201 ? 9.986 11.746 11.710 1.00 60.62 201 ALA A CA 1
ATOM 1599 C C . ALA A 1 201 ? 9.375 11.050 10.482 1.00 60.62 201 ALA A C 1
ATOM 1601 O O . ALA A 1 201 ? 8.752 11.700 9.643 1.00 60.62 201 ALA A O 1
ATOM 1602 N N . PHE A 1 202 ? 9.475 9.723 10.410 1.00 65.31 202 PHE A N 1
ATOM 1603 C CA . PHE A 1 202 ? 8.837 8.940 9.354 1.00 65.31 202 PHE A CA 1
ATOM 1604 C C . PHE A 1 202 ? 7.316 8.843 9.495 1.00 65.31 202 PHE A C 1
ATOM 1606 O O . PHE A 1 202 ? 6.617 8.897 8.492 1.00 65.31 202 PHE A O 1
ATOM 1613 N N . ASN A 1 203 ? 6.759 8.801 10.702 1.00 67.00 203 ASN A N 1
ATOM 1614 C CA . ASN A 1 203 ? 5.308 8.889 10.879 1.00 67.00 203 ASN A CA 1
ATOM 1615 C C . ASN A 1 203 ? 4.785 10.280 10.523 1.00 67.00 203 ASN A C 1
ATOM 1617 O O . ASN A 1 203 ? 3.712 10.405 9.939 1.00 67.00 203 ASN A O 1
ATOM 1621 N N . ALA A 1 204 ? 5.562 11.329 10.810 1.00 64.50 204 ALA A N 1
ATOM 1622 C CA . ALA A 1 204 ? 5.265 12.667 10.314 1.00 64.50 204 ALA A CA 1
ATOM 1623 C C . ALA A 1 204 ? 5.305 12.731 8.776 1.00 64.50 204 ALA A C 1
ATOM 1625 O O . ALA A 1 204 ? 4.527 13.482 8.202 1.00 64.50 204 ALA A O 1
ATOM 1626 N N . LEU A 1 205 ? 6.148 11.921 8.122 1.00 68.44 205 LEU A N 1
ATOM 1627 C CA . LEU A 1 205 ? 6.180 11.763 6.666 1.00 68.44 205 LEU A CA 1
ATOM 1628 C C . LEU A 1 205 ? 4.976 10.968 6.128 1.00 68.44 205 LEU A C 1
ATOM 1630 O O . LEU A 1 205 ? 4.357 11.377 5.152 1.00 68.44 205 LEU A O 1
ATOM 1634 N N . LEU A 1 206 ? 4.609 9.851 6.766 1.00 69.31 206 LEU A N 1
ATOM 1635 C CA . LEU A 1 206 ? 3.418 9.066 6.405 1.00 69.31 206 LEU A CA 1
ATOM 1636 C C . LEU A 1 206 ? 2.143 9.905 6.527 1.00 69.31 206 LEU A C 1
ATOM 1638 O O . LEU A 1 206 ? 1.213 9.714 5.748 1.00 69.31 206 LEU A O 1
ATOM 1642 N N . LEU A 1 207 ? 2.138 10.838 7.482 1.00 72.44 207 LEU A N 1
ATOM 1643 C CA . LEU A 1 207 ? 1.090 11.821 7.733 1.00 72.44 207 LEU A CA 1
ATOM 1644 C C . LEU A 1 207 ? 1.396 13.190 7.096 1.00 72.44 207 LEU A C 1
ATOM 1646 O O . LEU A 1 207 ? 0.734 14.170 7.459 1.00 72.44 207 LEU A O 1
ATOM 1650 N N . ASP A 1 208 ? 2.387 13.277 6.193 1.00 69.75 208 ASP A N 1
ATOM 1651 C CA . ASP A 1 208 ? 2.813 14.555 5.626 1.00 69.75 208 ASP A CA 1
ATOM 1652 C C . ASP A 1 208 ? 1.664 15.172 4.854 1.00 69.75 208 ASP A C 1
ATOM 1654 O O . ASP A 1 208 ? 1.076 14.635 3.916 1.00 69.75 208 ASP A O 1
ATOM 1658 N N . PHE A 1 209 ? 1.355 16.362 5.310 1.00 57.69 209 PHE A N 1
ATOM 1659 C CA . PHE A 1 209 ? 0.175 17.084 4.969 1.00 57.69 209 PHE A CA 1
ATOM 1660 C C . PHE A 1 209 ? 0.176 17.512 3.490 1.00 57.69 209 PHE A C 1
ATOM 1662 O O . PHE A 1 209 ? -0.879 17.507 2.867 1.00 57.69 209 PHE A O 1
ATOM 1669 N N . GLU A 1 210 ? 1.339 17.757 2.873 1.00 63.03 210 GLU A N 1
ATOM 1670 C CA . GLU A 1 210 ? 1.416 18.080 1.436 1.00 63.03 210 GLU A CA 1
ATOM 1671 C C . GLU A 1 210 ? 1.022 16.908 0.516 1.00 63.03 210 GLU A C 1
ATOM 1673 O O . GLU A 1 210 ? 0.477 17.135 -0.572 1.00 63.03 210 GLU A O 1
ATOM 1678 N N . ILE A 1 211 ? 1.220 15.658 0.955 1.00 66.12 211 ILE A N 1
ATOM 1679 C CA . ILE A 1 211 ? 0.785 14.454 0.221 1.00 66.12 211 ILE A CA 1
ATOM 1680 C C . ILE A 1 211 ? -0.748 14.418 0.143 1.00 66.12 211 ILE A C 1
ATOM 1682 O O . ILE A 1 211 ? -1.331 14.094 -0.900 1.00 66.12 211 ILE A O 1
ATOM 1686 N N . PHE A 1 212 ? -1.394 14.830 1.234 1.00 68.56 212 PHE A N 1
ATOM 1687 C CA . PHE A 1 212 ? -2.839 14.828 1.445 1.00 68.56 212 PHE A CA 1
ATOM 1688 C C . PHE A 1 212 ? -3.530 16.152 1.096 1.00 68.56 212 PHE A C 1
ATOM 1690 O O . PHE A 1 212 ? -4.663 16.374 1.509 1.00 68.56 212 PHE A O 1
ATOM 1697 N N . GLU A 1 213 ? -2.884 17.051 0.356 1.00 59.00 213 GLU A N 1
ATOM 1698 C CA . GLU A 1 213 ? -3.436 18.390 0.113 1.00 59.00 213 GLU A CA 1
ATOM 1699 C C . GLU A 1 213 ? -3.483 18.850 -1.331 1.00 59.00 213 GLU A C 1
ATOM 1701 O O . GLU A 1 213 ? -4.149 19.842 -1.632 1.00 59.00 213 GLU A O 1
ATOM 1706 N N . ARG A 1 214 ? -2.781 18.180 -2.246 1.00 53.06 214 ARG A N 1
ATOM 1707 C CA . ARG A 1 214 ? -2.883 18.568 -3.651 1.00 53.06 214 ARG A CA 1
ATOM 1708 C C . ARG A 1 214 ? -4.287 18.240 -4.154 1.00 53.06 214 ARG A C 1
ATOM 1710 O O . ARG A 1 214 ? -4.588 17.076 -4.405 1.00 53.06 214 ARG A O 1
ATOM 1717 N N . HIS A 1 215 ? -5.105 19.283 -4.297 1.00 47.75 215 HIS A N 1
ATOM 1718 C CA . HIS A 1 215 ? -6.286 19.270 -5.147 1.00 47.75 215 HIS A CA 1
ATOM 1719 C C . HIS A 1 215 ? -5.877 18.748 -6.523 1.00 47.75 215 HIS A C 1
ATOM 1721 O O . HIS A 1 215 ? -4.852 19.169 -7.072 1.00 47.75 215 HIS A O 1
ATOM 1727 N N . ASP A 1 216 ? -6.678 17.839 -7.071 1.00 43.09 216 ASP A N 1
ATOM 1728 C CA . ASP A 1 216 ? -6.647 17.564 -8.495 1.00 43.09 216 ASP A CA 1
ATOM 1729 C C . ASP A 1 216 ? -6.889 18.896 -9.199 1.00 43.09 216 ASP A C 1
ATOM 1731 O O . ASP A 1 216 ? -7.986 19.454 -9.174 1.00 43.09 216 ASP A O 1
ATOM 1735 N N . ASN A 1 217 ? -5.830 19.459 -9.775 1.00 37.09 217 ASN A N 1
ATOM 1736 C CA . ASN A 1 217 ? -5.952 20.579 -10.685 1.00 37.09 217 ASN A CA 1
ATOM 1737 C C . ASN A 1 217 ? -6.618 20.040 -11.955 1.00 37.09 217 ASN A C 1
ATOM 1739 O O . ASN A 1 217 ? -5.955 19.794 -12.959 1.00 37.09 217 ASN A O 1
ATOM 1743 N N . THR A 1 218 ? -7.938 19.863 -11.938 1.00 35.78 218 THR A N 1
ATOM 1744 C CA . THR A 1 218 ? -8.702 20.057 -13.163 1.00 35.78 218 THR A CA 1
ATOM 1745 C C . THR A 1 218 ? -8.499 21.513 -13.547 1.00 35.78 218 THR A C 1
ATOM 1747 O O . THR A 1 218 ? -9.054 22.416 -12.922 1.00 35.78 218 THR A O 1
ATOM 1750 N N . GLU A 1 219 ? -7.647 21.744 -14.542 1.00 36.78 219 GLU A N 1
ATOM 1751 C CA . GLU A 1 219 ? -7.512 23.019 -15.233 1.00 36.78 219 GLU A CA 1
ATOM 1752 C C . GLU A 1 219 ? -8.851 23.389 -15.892 1.00 36.78 219 GLU A C 1
ATOM 1754 O O . GLU A 1 219 ? -9.040 23.260 -17.100 1.00 36.78 219 GLU A O 1
ATOM 1759 N N . THR A 1 220 ? -9.814 23.890 -15.119 1.00 34.19 220 THR A N 1
ATOM 1760 C CA . THR A 1 220 ? -10.847 24.756 -15.680 1.00 34.19 220 THR A CA 1
ATOM 1761 C C . THR A 1 220 ? -10.203 26.105 -15.932 1.00 34.19 220 THR A C 1
ATOM 1763 O O . THR A 1 220 ? -10.060 26.952 -15.051 1.00 34.19 220 THR A O 1
ATOM 1766 N N . SER A 1 221 ? -9.769 26.266 -17.173 1.00 37.56 221 SER A N 1
ATOM 1767 C CA . SER A 1 221 ? -9.287 27.496 -17.775 1.00 37.56 221 SER A CA 1
ATOM 1768 C C . SER A 1 221 ? -10.415 28.530 -17.826 1.00 37.56 221 SER A C 1
ATOM 1770 O O . SER A 1 221 ? -11.012 28.767 -18.864 1.00 37.56 221 SER A O 1
ATOM 1772 N N . THR A 1 222 ? -10.693 29.187 -16.703 1.00 36.84 222 THR A N 1
ATOM 1773 C CA . THR A 1 222 ? -11.379 30.485 -16.653 1.00 36.84 222 THR A CA 1
ATOM 1774 C C . THR A 1 222 ? -10.983 31.188 -15.363 1.00 36.84 222 THR A C 1
ATOM 1776 O O . THR A 1 222 ? -11.219 30.656 -14.284 1.00 36.84 222 THR A O 1
ATOM 1779 N N . GLY A 1 223 ? -10.369 32.370 -15.476 1.00 39.19 223 GLY A N 1
ATOM 1780 C CA . GLY A 1 223 ? -9.845 33.174 -14.367 1.00 39.19 223 GLY A CA 1
ATOM 1781 C C . GLY A 1 223 ? -10.906 33.691 -13.393 1.00 39.19 223 GLY A C 1
ATOM 1782 O O . GLY A 1 223 ? -11.168 34.891 -13.336 1.00 39.19 223 GLY A O 1
ATOM 1783 N N . GLN A 1 224 ? -11.491 32.794 -12.606 1.00 34.94 224 GLN A N 1
ATOM 1784 C CA . GLN A 1 224 ? -12.219 33.123 -11.393 1.00 34.94 224 GLN A CA 1
ATOM 1785 C C . GLN A 1 224 ? -11.289 32.948 -10.193 1.00 34.94 224 GLN A C 1
ATOM 1787 O O . GLN A 1 224 ? -10.559 31.967 -10.076 1.00 34.94 224 GLN A O 1
ATOM 1792 N N . VAL A 1 225 ? -11.298 33.961 -9.329 1.00 38.97 225 VAL A N 1
ATOM 1793 C CA . VAL A 1 225 ? -10.641 33.962 -8.020 1.00 38.97 225 VAL A CA 1
ATOM 1794 C C . VAL A 1 225 ? -11.051 32.684 -7.274 1.00 38.97 225 VAL A C 1
ATOM 1796 O O . VAL A 1 225 ? -12.251 32.405 -7.242 1.00 38.97 225 VAL A O 1
ATOM 1799 N N . PRO A 1 226 ? -10.110 31.907 -6.703 1.00 37.81 226 PRO A N 1
ATOM 1800 C CA . PRO A 1 226 ? -10.455 30.689 -5.985 1.00 37.81 226 PRO A CA 1
ATOM 1801 C C . PRO A 1 226 ? -11.325 31.064 -4.787 1.00 37.81 226 PRO A C 1
ATOM 1803 O O . PRO A 1 226 ? -10.905 31.803 -3.894 1.00 37.81 226 PRO A O 1
ATOM 1806 N N . ASP A 1 227 ? -12.569 30.603 -4.817 1.00 35.66 227 ASP A N 1
ATOM 1807 C CA . ASP A 1 227 ? -13.494 30.741 -3.708 1.00 35.66 227 ASP A CA 1
ATOM 1808 C C . ASP A 1 227 ? -12.986 29.858 -2.556 1.00 35.66 227 ASP A C 1
ATOM 1810 O O . ASP A 1 227 ? -12.926 28.635 -2.669 1.00 35.66 227 ASP A O 1
ATOM 1814 N N . ASN A 1 228 ? -12.590 30.482 -1.444 1.00 37.97 228 ASN A N 1
ATOM 1815 C CA . ASN A 1 228 ? -12.111 29.820 -0.221 1.00 37.97 228 ASN A CA 1
ATOM 1816 C C . ASN A 1 228 ? -13.239 29.076 0.540 1.00 37.97 228 ASN A C 1
ATOM 1818 O O . ASN A 1 228 ? -13.121 28.826 1.741 1.00 37.97 228 ASN A O 1
ATOM 1822 N N . SER A 1 229 ? -14.349 28.754 -0.127 1.00 35.22 229 SER A N 1
ATOM 1823 C CA . SER A 1 229 ? -15.553 28.159 0.458 1.00 35.22 229 SER A CA 1
ATOM 1824 C C . SER A 1 229 ? -15.587 26.627 0.398 1.00 35.22 229 SER A C 1
ATOM 1826 O O . SER A 1 229 ? -16.293 26.020 1.198 1.00 35.22 229 SER A O 1
ATOM 1828 N N . ASN A 1 230 ? -14.772 25.981 -0.443 1.00 39.62 230 ASN A N 1
ATOM 1829 C CA . ASN A 1 230 ? -14.694 24.518 -0.502 1.00 39.62 230 ASN A CA 1
ATOM 1830 C C . ASN A 1 230 ? -13.445 24.007 0.219 1.00 39.62 230 ASN A C 1
ATOM 1832 O O . ASN A 1 230 ? -12.432 23.687 -0.400 1.00 39.62 230 ASN A O 1
ATOM 1836 N N . LYS A 1 231 ? -13.531 23.898 1.551 1.00 46.94 231 LYS A N 1
ATOM 1837 C CA . LYS A 1 231 ? -12.589 23.116 2.370 1.00 46.94 231 LYS A CA 1
ATOM 1838 C C . LYS A 1 231 ? -12.763 21.615 2.087 1.00 46.94 231 LYS A C 1
ATOM 1840 O O . LYS A 1 231 ? -13.189 20.860 2.952 1.00 46.94 231 LYS A O 1
ATOM 1845 N N . GLN A 1 232 ? -12.490 21.177 0.864 1.00 53.19 232 GLN A N 1
ATOM 1846 C CA . GLN A 1 232 ? -12.517 19.760 0.527 1.00 53.19 232 GLN A CA 1
ATOM 1847 C C . GLN A 1 232 ? -11.140 19.177 0.844 1.00 53.19 232 GLN A C 1
ATOM 1849 O O . GLN A 1 232 ? -10.144 19.508 0.207 1.00 53.19 232 GLN A O 1
ATOM 1854 N N . PHE A 1 233 ? -11.072 18.365 1.892 1.00 65.31 233 PHE A N 1
ATOM 1855 C CA . PHE A 1 233 ? -9.877 17.612 2.261 1.00 65.31 233 PHE A CA 1
ATOM 1856 C C . PHE A 1 233 ? -9.605 16.528 1.207 1.00 65.31 233 PHE A C 1
ATOM 1858 O O . PHE A 1 233 ? -10.522 16.070 0.524 1.00 65.31 233 PHE A O 1
ATOM 1865 N N . SER A 1 234 ? -8.336 16.149 1.015 1.00 74.12 234 SER A N 1
ATOM 1866 C CA . SER A 1 234 ? -7.973 15.235 -0.073 1.00 74.12 234 SER A CA 1
ATOM 1867 C C . SER A 1 234 ? -8.580 13.851 0.123 1.00 74.12 234 SER A C 1
ATOM 1869 O O . SER A 1 234 ? -8.512 13.280 1.213 1.00 74.12 234 SER A O 1
ATOM 1871 N N . MET A 1 235 ? -9.051 13.263 -0.978 1.00 78.19 235 MET A N 1
ATOM 1872 C CA . MET A 1 235 ? -9.440 11.853 -1.056 1.00 78.19 235 MET A CA 1
ATOM 1873 C C . MET A 1 235 ? -8.372 10.921 -0.476 1.00 78.19 235 MET A C 1
ATOM 1875 O O . MET A 1 235 ? -8.702 9.955 0.198 1.00 78.19 235 MET A O 1
ATOM 1879 N N . ARG A 1 236 ? -7.086 11.255 -0.624 1.00 81.00 236 ARG A N 1
ATOM 1880 C CA . ARG A 1 236 ? -5.986 10.458 -0.064 1.00 81.00 236 ARG A CA 1
ATOM 1881 C C . ARG A 1 236 ? -6.024 10.391 1.466 1.00 81.00 236 ARG A C 1
ATOM 1883 O O . ARG A 1 236 ? -5.684 9.361 2.039 1.00 81.00 236 ARG A O 1
ATOM 1890 N N . ALA A 1 237 ? -6.442 11.472 2.132 1.00 83.12 237 ALA A N 1
ATOM 1891 C CA . ALA A 1 237 ? -6.560 11.500 3.590 1.00 83.12 237 ALA A CA 1
ATOM 1892 C C . ALA A 1 237 ? -7.690 10.576 4.054 1.00 83.12 237 ALA A C 1
ATOM 1894 O O . ALA A 1 237 ? -7.522 9.841 5.023 1.00 83.12 237 ALA A O 1
ATOM 1895 N N . ILE A 1 238 ? -8.810 10.574 3.320 1.00 86.56 238 ILE A N 1
ATOM 1896 C CA . ILE A 1 238 ? -9.933 9.653 3.546 1.00 86.56 238 ILE A CA 1
ATOM 1897 C C . ILE A 1 238 ? -9.474 8.208 3.376 1.00 86.56 238 ILE A C 1
ATOM 1899 O O . ILE A 1 238 ? -9.799 7.364 4.205 1.00 86.56 238 ILE A O 1
ATOM 1903 N N . GLU A 1 239 ? -8.706 7.918 2.330 1.00 87.62 239 GLU A N 1
ATOM 1904 C CA . GLU A 1 239 ? -8.211 6.566 2.067 1.00 87.62 239 GLU A CA 1
ATOM 1905 C C . GLU A 1 239 ? -7.260 6.067 3.146 1.00 87.62 239 GLU A C 1
ATOM 1907 O O . GLU A 1 239 ? -7.404 4.934 3.606 1.00 87.62 239 GLU A O 1
ATOM 1912 N N . PHE A 1 240 ? -6.314 6.905 3.577 1.00 89.88 240 PHE A N 1
ATOM 1913 C CA . PHE A 1 240 ? -5.427 6.561 4.683 1.00 89.88 240 PHE A CA 1
ATOM 1914 C C . PHE A 1 240 ? -6.218 6.351 5.975 1.00 89.88 240 PHE A C 1
ATOM 1916 O O . PHE A 1 240 ? -6.009 5.366 6.675 1.00 89.88 240 PHE A O 1
ATOM 1923 N N . LEU A 1 241 ? -7.161 7.245 6.276 1.00 91.69 241 LEU A N 1
ATOM 1924 C CA . LEU A 1 241 ? -8.006 7.143 7.460 1.00 91.69 241 LEU A CA 1
ATOM 1925 C C . LEU A 1 241 ? -8.870 5.877 7.452 1.00 91.69 241 LEU A C 1
ATOM 1927 O O . LEU A 1 241 ? -9.042 5.242 8.495 1.00 91.69 241 LEU A O 1
ATOM 1931 N N . ARG A 1 242 ? -9.388 5.489 6.282 1.00 94.31 242 ARG A N 1
ATOM 1932 C CA . ARG A 1 242 ? -10.157 4.257 6.107 1.00 94.31 242 ARG A CA 1
ATOM 1933 C C . ARG A 1 242 ? -9.292 3.027 6.315 1.00 94.31 242 ARG A C 1
ATOM 1935 O O . ARG A 1 242 ? -9.705 2.157 7.073 1.00 94.31 242 ARG A O 1
ATOM 1942 N N . LEU A 1 243 ? -8.094 2.987 5.724 1.00 94.50 243 LEU A N 1
ATOM 1943 C CA . LEU A 1 243 ? -7.122 1.922 5.977 1.00 94.50 243 LEU A CA 1
ATOM 1944 C C . LEU A 1 243 ? -6.804 1.832 7.468 1.00 94.50 243 LEU A C 1
ATOM 1946 O O . LEU A 1 243 ? -6.926 0.773 8.062 1.00 94.50 243 LEU A O 1
ATOM 1950 N N . LEU A 1 244 ? -6.448 2.953 8.086 1.00 94.19 244 LEU A N 1
ATOM 1951 C CA . LEU A 1 244 ? -6.070 3.001 9.489 1.00 94.19 244 LEU A CA 1
ATOM 1952 C C . LEU A 1 244 ? -7.199 2.518 10.411 1.00 94.19 244 LEU A C 1
ATOM 1954 O O . LEU A 1 244 ? -6.956 1.760 11.345 1.00 94.19 244 LEU A O 1
ATOM 1958 N N . THR A 1 245 ? -8.437 2.935 10.142 1.00 95.62 245 THR A N 1
ATOM 1959 C CA . THR A 1 245 ? -9.613 2.494 10.905 1.00 95.62 245 THR A CA 1
ATOM 1960 C C . THR A 1 245 ? -9.906 1.015 10.661 1.00 95.62 245 THR A C 1
ATOM 1962 O O . THR A 1 245 ? -10.214 0.297 11.603 1.00 95.62 245 THR A O 1
ATOM 1965 N N . PHE A 1 246 ? -9.757 0.541 9.424 1.00 96.25 246 PHE A N 1
ATOM 1966 C CA . PHE A 1 246 ? -9.877 -0.872 9.072 1.00 96.25 246 PHE A CA 1
ATOM 1967 C C . PHE A 1 246 ? -8.867 -1.737 9.844 1.00 96.25 246 PHE A C 1
ATOM 1969 O O . PHE A 1 246 ? -9.254 -2.743 10.434 1.00 96.25 246 PHE A O 1
ATOM 1976 N N . GLU A 1 247 ? -7.597 -1.318 9.893 1.00 94.81 247 GLU A N 1
ATOM 1977 C CA . GLU A 1 247 ? -6.553 -1.993 10.675 1.00 94.81 247 GLU A CA 1
ATOM 1978 C C . GLU A 1 247 ? -6.865 -1.968 12.170 1.00 94.81 247 GLU A C 1
ATOM 1980 O O . GLU A 1 247 ? -6.632 -2.947 12.876 1.00 94.81 247 GLU A O 1
ATOM 1985 N N . ALA A 1 248 ? -7.403 -0.849 12.661 1.00 93.31 248 ALA A N 1
ATOM 1986 C CA . ALA A 1 248 ? -7.755 -0.714 14.062 1.00 93.31 248 ALA A CA 1
ATOM 1987 C C . ALA A 1 248 ? -8.879 -1.659 14.464 1.00 93.31 248 ALA A C 1
ATOM 1989 O O . ALA A 1 248 ? -8.798 -2.210 15.547 1.00 93.31 248 ALA A O 1
ATOM 1990 N N . LEU A 1 249 ? -9.855 -1.892 13.585 1.00 94.06 249 LEU A N 1
ATOM 1991 C CA . LEU A 1 249 ? -10.944 -2.850 13.782 1.00 94.06 249 LEU A CA 1
ATOM 1992 C C . LEU A 1 249 ? -10.531 -4.317 13.553 1.00 94.06 249 LEU A C 1
ATOM 1994 O O . LEU A 1 249 ? -11.396 -5.191 13.579 1.00 94.06 249 LEU A O 1
ATOM 1998 N N . GLU A 1 250 ? -9.242 -4.587 13.310 1.00 92.56 250 GLU A N 1
ATOM 1999 C CA . GLU A 1 250 ? -8.678 -5.928 13.086 1.00 92.56 250 GLU A CA 1
ATOM 2000 C C . GLU A 1 250 ? -9.383 -6.713 11.962 1.00 92.56 250 GLU A C 1
ATOM 2002 O O . GLU A 1 250 ? -9.486 -7.941 11.995 1.00 92.56 250 GLU A O 1
ATOM 2007 N N . MET A 1 251 ? -9.879 -5.994 10.951 1.00 94.69 251 MET A N 1
ATOM 2008 C CA . MET A 1 251 ? -10.582 -6.585 9.813 1.00 94.69 251 MET A CA 1
ATOM 2009 C C . MET A 1 251 ? -9.620 -7.321 8.875 1.00 94.69 251 MET A C 1
ATOM 2011 O O . MET A 1 251 ? -8.459 -6.937 8.702 1.00 94.69 251 MET A O 1
ATOM 2015 N N . ARG A 1 252 ? -10.104 -8.371 8.202 1.00 94.62 252 ARG A N 1
ATOM 2016 C CA . ARG A 1 252 ? -9.266 -9.152 7.278 1.00 94.62 252 ARG A CA 1
ATOM 2017 C C . ARG A 1 252 ? -9.228 -8.562 5.880 1.00 94.62 252 ARG A C 1
ATOM 2019 O O . ARG A 1 252 ? -10.252 -8.367 5.221 1.00 94.62 252 ARG A O 1
ATOM 2026 N N . HIS A 1 253 ? -8.014 -8.344 5.380 1.00 94.19 253 HIS A N 1
ATOM 2027 C CA . HIS A 1 253 ? -7.799 -7.906 4.005 1.00 94.19 253 HIS A CA 1
ATOM 2028 C C . HIS A 1 253 ? -8.308 -8.935 2.995 1.00 94.19 253 HIS A C 1
ATOM 2030 O O . HIS A 1 253 ? -7.965 -10.112 3.052 1.00 94.19 253 HIS A O 1
ATOM 2036 N N . THR A 1 254 ? -9.082 -8.455 2.024 1.00 93.81 254 THR A N 1
ATOM 2037 C CA . THR A 1 254 ? -9.562 -9.229 0.862 1.00 93.81 254 THR A CA 1
ATOM 2038 C C . THR A 1 254 ? -9.039 -8.667 -0.467 1.00 93.81 254 THR A C 1
ATOM 2040 O O . THR A 1 254 ? -9.458 -9.074 -1.546 1.00 93.81 254 THR A O 1
ATOM 2043 N N . CYS A 1 255 ? -8.074 -7.750 -0.377 1.00 93.69 255 CYS A N 1
ATOM 2044 C CA . CYS A 1 255 ? -7.366 -7.114 -1.483 1.00 93.69 255 CYS A CA 1
ATOM 2045 C C . CYS A 1 255 ? -5.938 -7.650 -1.649 1.00 93.69 255 CYS A C 1
ATOM 2047 O O . CYS A 1 255 ? -5.522 -8.591 -0.973 1.00 93.69 255 CYS A O 1
ATOM 2049 N N . CYS A 1 256 ? -5.180 -7.024 -2.548 1.00 92.75 256 CYS A N 1
ATOM 2050 C CA . CYS A 1 256 ? -3.812 -7.394 -2.865 1.00 92.75 256 CYS A CA 1
ATOM 2051 C C . CYS A 1 256 ? -2.851 -7.335 -1.664 1.00 92.75 256 CYS A C 1
ATOM 2053 O O . CYS A 1 256 ? -2.938 -6.423 -0.839 1.00 92.75 256 CYS A O 1
ATOM 2055 N N . MET A 1 257 ? -1.901 -8.264 -1.592 1.00 91.94 257 MET A N 1
ATOM 2056 C CA . MET A 1 257 ? -0.836 -8.317 -0.585 1.00 91.94 257 MET A CA 1
ATOM 2057 C C . MET A 1 257 ? 0.530 -8.368 -1.259 1.00 91.94 257 MET A C 1
ATOM 2059 O O . MET A 1 257 ? 0.679 -8.960 -2.326 1.00 91.94 257 MET A O 1
ATOM 2063 N N . TYR A 1 258 ? 1.526 -7.757 -0.625 1.00 91.19 258 TYR A N 1
ATOM 2064 C CA . TYR A 1 258 ? 2.912 -7.861 -1.053 1.00 91.19 258 TYR A CA 1
ATOM 2065 C C . TYR A 1 258 ? 3.605 -9.017 -0.345 1.00 91.19 258 TYR A C 1
ATOM 2067 O O . TYR A 1 258 ? 3.731 -9.015 0.878 1.00 91.19 258 TYR A O 1
ATOM 2075 N N . GLU A 1 259 ? 4.090 -9.977 -1.119 1.00 87.62 259 GLU A N 1
ATOM 2076 C CA . GLU A 1 259 ? 4.595 -11.241 -0.603 1.00 87.62 259 GLU A CA 1
ATOM 2077 C C . GLU A 1 259 ? 5.965 -11.582 -1.171 1.00 87.62 259 GLU A C 1
ATOM 2079 O O . GLU A 1 259 ? 6.424 -11.035 -2.176 1.00 87.62 259 GLU A O 1
ATOM 2084 N N . SER A 1 260 ? 6.639 -12.494 -0.481 1.00 79.25 260 SER A N 1
ATOM 2085 C CA . SER A 1 260 ? 7.921 -13.039 -0.899 1.00 79.25 260 SER A CA 1
ATOM 2086 C C . SER A 1 260 ? 7.773 -14.536 -1.100 1.00 79.25 260 SER A C 1
ATOM 2088 O O . SER A 1 260 ? 7.674 -15.292 -0.134 1.00 79.25 260 SER A O 1
ATOM 2090 N N . VAL A 1 261 ? 7.721 -14.958 -2.357 1.00 74.62 261 VAL A N 1
ATOM 2091 C CA . VAL A 1 261 ? 7.523 -16.358 -2.723 1.00 74.62 261 VAL A CA 1
ATOM 2092 C C . VAL A 1 261 ? 8.886 -17.022 -2.860 1.00 74.62 261 VAL A C 1
ATOM 2094 O O . VAL A 1 261 ? 9.767 -16.535 -3.573 1.00 74.62 261 VAL A O 1
ATOM 2097 N N . GLU A 1 262 ? 9.078 -18.138 -2.160 1.00 67.88 262 GLU A N 1
ATOM 2098 C CA . GLU A 1 262 ? 10.265 -18.969 -2.340 1.00 67.88 262 GLU A CA 1
ATOM 2099 C C . GLU A 1 262 ? 10.244 -19.566 -3.747 1.00 67.88 262 GLU A C 1
ATOM 2101 O O . GLU A 1 262 ? 9.336 -20.317 -4.104 1.00 67.88 262 GLU A O 1
ATOM 2106 N N . THR A 1 263 ? 11.247 -19.233 -4.560 1.00 59.34 263 THR A N 1
ATOM 2107 C CA . THR A 1 263 ? 11.415 -19.895 -5.854 1.00 59.34 263 THR A CA 1
ATOM 2108 C C . THR A 1 263 ? 12.080 -21.246 -5.616 1.00 59.34 263 THR A C 1
ATOM 2110 O O . THR A 1 263 ? 13.302 -21.370 -5.564 1.00 59.34 263 THR A O 1
ATOM 2113 N N . LEU A 1 264 ? 11.263 -22.283 -5.424 1.00 45.88 264 LEU A N 1
ATOM 2114 C CA . LEU A 1 264 ? 11.720 -23.660 -5.593 1.00 45.88 264 LEU A CA 1
ATOM 2115 C C . LEU A 1 264 ? 12.137 -23.812 -7.069 1.00 45.88 264 LEU A C 1
ATOM 2117 O O . LEU A 1 264 ? 11.308 -23.658 -7.959 1.00 45.88 264 LEU A O 1
ATOM 2121 N N . ASP A 1 265 ? 13.424 -24.069 -7.310 1.00 43.25 265 ASP A N 1
ATOM 2122 C CA . ASP A 1 265 ? 14.038 -24.434 -8.603 1.00 43.25 265 ASP A CA 1
ATOM 2123 C C . ASP A 1 265 ? 14.433 -23.356 -9.637 1.00 43.25 265 ASP A C 1
ATOM 2125 O O . ASP A 1 265 ? 14.863 -23.723 -10.730 1.00 43.25 265 ASP A O 1
ATOM 2129 N N . ILE A 1 266 ? 14.492 -22.056 -9.312 1.00 45.72 266 ILE A N 1
ATOM 2130 C CA . ILE A 1 266 ? 15.344 -21.121 -10.095 1.00 45.72 266 ILE A CA 1
ATOM 2131 C C . ILE A 1 266 ? 16.651 -20.896 -9.336 1.00 45.72 266 ILE A C 1
ATOM 2133 O O . ILE A 1 266 ? 17.031 -19.784 -8.973 1.00 45.72 266 ILE A O 1
ATOM 2137 N N . ALA A 1 267 ? 17.346 -22.002 -9.070 1.00 37.75 267 ALA A N 1
ATOM 2138 C CA . ALA A 1 267 ? 18.741 -21.978 -8.674 1.00 37.75 267 ALA A CA 1
ATOM 2139 C C . ALA A 1 267 ? 19.560 -21.475 -9.869 1.00 37.75 267 ALA A C 1
ATOM 2141 O O . ALA A 1 267 ? 20.123 -22.248 -10.645 1.00 37.75 267 ALA A O 1
ATOM 2142 N N . LEU A 1 268 ? 19.631 -20.154 -10.019 1.00 42.41 268 LEU A N 1
ATOM 2143 C CA . LEU A 1 268 ? 20.766 -19.541 -10.679 1.00 42.41 268 LEU A CA 1
ATOM 2144 C C . LEU A 1 268 ? 22.001 -19.964 -9.880 1.00 42.41 268 LEU A C 1
ATOM 2146 O O . LEU A 1 268 ? 22.261 -19.458 -8.791 1.00 42.41 268 LEU A O 1
ATOM 2150 N N . GLN A 1 269 ? 22.722 -20.953 -10.415 1.00 38.47 269 GLN A N 1
ATOM 2151 C CA . GLN A 1 269 ? 24.097 -21.280 -10.057 1.00 38.47 269 GLN A CA 1
ATOM 2152 C C . GLN A 1 269 ? 24.962 -20.036 -10.272 1.00 38.47 269 GLN A C 1
ATOM 2154 O O . GLN A 1 269 ? 25.632 -19.888 -11.290 1.00 38.47 269 GLN A O 1
ATOM 2159 N N . HIS A 1 270 ? 24.944 -19.124 -9.313 1.00 39.66 270 HIS A N 1
ATOM 2160 C CA . HIS A 1 270 ? 25.939 -18.081 -9.205 1.00 39.66 270 HIS A CA 1
ATOM 2161 C C . HIS A 1 270 ? 26.539 -18.156 -7.807 1.00 39.66 270 HIS A C 1
ATOM 2163 O O . HIS A 1 270 ? 26.089 -17.527 -6.854 1.00 39.66 270 HIS A O 1
ATOM 2169 N N . ASP A 1 271 ? 27.591 -18.971 -7.724 1.00 39.09 271 ASP A N 1
ATOM 2170 C CA . ASP A 1 271 ? 28.618 -18.895 -6.696 1.00 39.09 271 ASP A CA 1
ATOM 2171 C C . ASP A 1 271 ? 29.246 -17.495 -6.744 1.00 39.09 271 ASP A C 1
ATOM 2173 O O . ASP A 1 271 ? 30.216 -17.285 -7.466 1.00 39.09 271 ASP A O 1
ATOM 2177 N N . TYR A 1 272 ? 28.675 -16.523 -6.029 1.00 38.62 272 TYR A N 1
ATOM 2178 C CA . TYR A 1 272 ? 29.408 -15.400 -5.435 1.00 38.62 272 TYR A CA 1
ATOM 2179 C C . TYR A 1 272 ? 28.504 -14.617 -4.452 1.00 38.62 272 TYR A C 1
ATOM 2181 O O . TYR A 1 272 ? 27.730 -13.745 -4.823 1.00 38.62 272 TYR A O 1
ATOM 2189 N N . TRP A 1 273 ? 28.655 -14.938 -3.165 1.00 37.00 273 TRP A N 1
ATOM 2190 C CA . TRP A 1 273 ? 28.420 -14.091 -1.980 1.00 37.00 273 TRP A CA 1
ATOM 2191 C C . TRP A 1 273 ? 27.011 -13.679 -1.489 1.00 37.00 273 TRP A C 1
ATOM 2193 O O . TRP A 1 273 ? 26.946 -13.176 -0.372 1.00 37.00 273 TRP A O 1
ATOM 2203 N N . ASP A 1 274 ? 25.890 -13.953 -2.164 1.00 38.09 274 ASP A N 1
ATOM 2204 C CA . ASP A 1 274 ? 24.543 -13.606 -1.628 1.00 38.09 274 ASP A CA 1
ATOM 2205 C C . ASP A 1 274 ? 23.830 -14.789 -0.922 1.00 38.09 274 ASP A C 1
ATOM 2207 O O . ASP A 1 274 ? 22.647 -15.064 -1.106 1.00 38.09 274 ASP A O 1
ATOM 2211 N N . CYS A 1 275 ? 24.547 -15.510 -0.053 1.00 33.19 275 CYS A N 1
ATOM 2212 C CA . CYS A 1 275 ? 24.033 -16.666 0.701 1.00 33.19 275 CYS A CA 1
ATOM 2213 C C . CYS A 1 275 ? 23.088 -16.333 1.882 1.00 33.19 275 CYS A C 1
ATOM 2215 O O . CYS A 1 275 ? 22.806 -17.213 2.694 1.00 33.19 275 CYS A O 1
ATOM 2217 N N . TYR A 1 276 ? 22.573 -15.101 1.988 1.00 39.66 276 TYR A N 1
ATOM 2218 C CA . TYR A 1 276 ? 21.706 -14.676 3.102 1.00 39.66 276 TYR A CA 1
ATOM 2219 C C . TYR A 1 276 ? 20.225 -14.497 2.757 1.00 39.66 276 TYR A C 1
ATOM 2221 O O . TYR A 1 276 ? 19.400 -14.342 3.656 1.00 39.66 276 TYR A O 1
ATOM 2229 N N . THR A 1 277 ? 19.849 -14.614 1.488 1.00 42.28 277 THR A N 1
ATOM 2230 C CA . THR A 1 277 ? 18.445 -14.680 1.082 1.00 42.28 277 THR A CA 1
ATOM 2231 C C . THR A 1 277 ? 18.321 -15.773 0.039 1.00 42.28 277 THR A C 1
ATOM 2233 O O . THR A 1 277 ? 18.793 -15.598 -1.082 1.00 42.28 277 THR A O 1
ATOM 2236 N N . GLY A 1 278 ? 17.696 -16.906 0.381 1.00 45.81 278 GLY A N 1
ATOM 2237 C CA . GLY A 1 278 ? 17.200 -17.823 -0.653 1.00 45.81 278 GLY A CA 1
ATOM 2238 C C . GLY A 1 278 ? 16.453 -17.009 -1.714 1.00 45.81 278 GLY A C 1
ATOM 2239 O O . GLY A 1 278 ? 15.854 -15.996 -1.355 1.00 45.81 278 GLY A O 1
ATOM 2240 N N . SER A 1 279 ? 16.556 -17.384 -2.992 1.00 55.72 279 SER A N 1
ATOM 2241 C CA . SER A 1 279 ? 16.000 -16.646 -4.134 1.00 55.72 279 SER A CA 1
ATOM 2242 C C . SER A 1 279 ? 14.496 -16.438 -3.951 1.00 55.72 279 SER A C 1
ATOM 2244 O O . SER A 1 279 ? 13.650 -17.261 -4.300 1.00 55.72 279 SER A O 1
ATOM 2246 N N . LYS A 1 280 ? 14.166 -15.334 -3.300 1.00 69.12 280 LYS A N 1
ATOM 2247 C CA . LYS A 1 280 ? 12.828 -14.975 -2.884 1.00 69.12 280 LYS A CA 1
ATOM 2248 C C . LYS A 1 280 ? 12.335 -13.954 -3.881 1.00 69.12 280 LYS A C 1
ATOM 2250 O O . LYS A 1 280 ? 12.906 -12.873 -4.004 1.00 69.12 280 LYS A O 1
ATOM 2255 N N . LEU A 1 281 ? 11.316 -14.339 -4.628 1.00 77.50 281 LEU A N 1
ATOM 2256 C CA . LEU A 1 281 ? 10.706 -13.475 -5.613 1.00 77.50 281 LEU A CA 1
ATOM 2257 C C . LEU A 1 281 ? 9.664 -12.617 -4.917 1.00 77.50 281 LEU A C 1
ATOM 2259 O O . LEU A 1 281 ? 8.748 -13.125 -4.271 1.00 77.50 281 LEU A O 1
ATOM 2263 N N . GLU A 1 282 ? 9.823 -11.312 -5.037 1.00 84.75 282 GLU A N 1
ATOM 2264 C CA . GLU A 1 282 ? 8.864 -10.363 -4.506 1.00 84.75 282 GLU A CA 1
ATOM 2265 C C . GLU A 1 282 ? 7.734 -10.169 -5.509 1.00 84.75 282 GLU A C 1
ATOM 2267 O O . GLU A 1 282 ? 7.974 -9.941 -6.694 1.00 84.75 282 GLU A O 1
ATOM 2272 N N . VAL A 1 283 ? 6.494 -10.294 -5.048 1.00 89.50 283 VAL A N 1
ATOM 2273 C CA . VAL A 1 283 ? 5.309 -10.246 -5.908 1.00 89.50 283 VAL A CA 1
ATOM 2274 C C . VAL A 1 283 ? 4.153 -9.567 -5.193 1.00 89.50 283 VAL A C 1
ATOM 2276 O O . VAL A 1 283 ? 4.108 -9.491 -3.966 1.00 89.50 283 VAL A O 1
ATOM 2279 N N . ILE A 1 284 ? 3.185 -9.097 -5.976 1.00 94.06 284 ILE A N 1
ATOM 2280 C CA . ILE A 1 284 ? 1.885 -8.673 -5.463 1.00 94.06 284 ILE A CA 1
ATOM 2281 C C . ILE A 1 284 ? 0.890 -9.780 -5.791 1.00 94.06 284 ILE A C 1
ATOM 2283 O O . ILE A 1 284 ? 0.675 -10.093 -6.963 1.00 94.06 284 ILE A O 1
ATOM 2287 N N . LEU A 1 285 ? 0.291 -10.363 -4.759 1.00 93.88 285 LEU A N 1
ATOM 2288 C CA . LEU A 1 285 ? -0.712 -11.414 -4.881 1.00 93.88 285 LEU A CA 1
ATOM 2289 C C . LEU A 1 285 ? -2.109 -10.841 -4.685 1.00 93.88 285 LEU A C 1
ATOM 2291 O O . LEU A 1 285 ? -2.313 -9.964 -3.847 1.00 93.88 285 LEU A O 1
ATOM 2295 N N . SER A 1 286 ? -3.075 -11.357 -5.433 1.00 93.81 286 SER A N 1
ATOM 2296 C CA . SER A 1 286 ? -4.495 -11.134 -5.171 1.00 93.81 286 SER A CA 1
ATOM 2297 C C . SER A 1 286 ? -4.979 -12.056 -4.054 1.00 93.81 286 SER A C 1
ATOM 2299 O O . SER A 1 286 ? -4.495 -13.177 -3.901 1.00 93.81 286 SER A O 1
ATOM 2301 N N . CYS A 1 287 ? -5.976 -11.612 -3.288 1.00 92.06 287 CYS A N 1
ATOM 2302 C CA . CYS A 1 287 ? -6.678 -12.510 -2.376 1.00 92.06 287 CYS A CA 1
ATOM 2303 C C . CYS A 1 287 ? -7.434 -13.576 -3.185 1.00 92.06 287 CYS A C 1
ATOM 2305 O O . CYS A 1 287 ? -8.090 -13.252 -4.179 1.00 92.06 287 CYS A O 1
ATOM 2307 N N . ASP A 1 288 ? -7.370 -14.835 -2.748 1.00 92.19 288 ASP A N 1
ATOM 2308 C CA . ASP A 1 288 ? -8.161 -15.914 -3.341 1.00 92.19 288 ASP A CA 1
ATOM 2309 C C . ASP A 1 288 ? -9.663 -15.547 -3.283 1.00 92.19 288 ASP A C 1
ATOM 2311 O O . ASP A 1 288 ? -10.181 -15.270 -2.194 1.00 92.19 288 ASP A O 1
ATOM 2315 N N . PRO A 1 289 ? -10.400 -15.569 -4.412 1.00 91.69 289 PRO A N 1
ATOM 2316 C CA . PRO A 1 289 ? -11.823 -15.233 -4.442 1.00 91.69 289 PRO A CA 1
ATOM 2317 C C . PRO A 1 289 ? -12.692 -16.049 -3.473 1.00 91.69 289 PRO A C 1
ATOM 2319 O O . PRO A 1 289 ? -13.692 -15.539 -2.962 1.00 91.69 289 PRO A O 1
ATOM 2322 N N . ALA A 1 290 ? -12.343 -17.310 -3.203 1.00 93.69 290 ALA A N 1
ATOM 2323 C CA . ALA A 1 290 ? -13.038 -18.153 -2.237 1.00 93.69 290 ALA A CA 1
ATOM 2324 C C . ALA A 1 290 ? -12.784 -17.688 -0.797 1.00 93.69 290 ALA A C 1
ATOM 2326 O O . ALA A 1 290 ? -13.729 -17.631 -0.006 1.00 93.69 290 ALA A O 1
ATOM 2327 N N . VAL A 1 291 ? -11.545 -17.297 -0.475 1.00 93.38 291 VAL A N 1
ATOM 2328 C CA . VAL A 1 291 ? -11.192 -16.703 0.825 1.00 93.38 291 VAL A CA 1
ATOM 2329 C C . VAL A 1 291 ? -11.888 -15.356 0.990 1.00 93.38 291 VAL A C 1
ATOM 2331 O O . VAL A 1 291 ? -12.563 -15.143 1.996 1.00 93.38 291 VAL A O 1
ATOM 2334 N N . ALA A 1 292 ? -11.828 -14.488 -0.022 1.00 92.56 292 ALA A N 1
ATOM 2335 C CA . ALA A 1 292 ? -12.512 -13.200 -0.013 1.00 92.56 292 ALA A CA 1
ATOM 2336 C C . ALA A 1 292 ? -14.024 -13.363 0.190 1.00 92.56 292 ALA A C 1
ATOM 2338 O O . ALA A 1 292 ? -14.626 -12.675 1.013 1.00 92.56 292 ALA A O 1
ATOM 2339 N N . LYS A 1 293 ? -14.651 -14.322 -0.502 1.00 94.50 293 LYS A N 1
ATOM 2340 C CA . LYS A 1 293 ? -16.073 -14.636 -0.320 1.00 94.50 293 LYS A CA 1
ATOM 2341 C C . LYS A 1 293 ? -16.378 -15.137 1.090 1.00 94.50 293 LYS A C 1
ATOM 2343 O O . LYS A 1 293 ? -17.401 -14.742 1.646 1.00 94.50 293 LYS A O 1
ATOM 2348 N N . ALA A 1 294 ? -15.532 -16.000 1.649 1.00 96.38 294 ALA A N 1
ATOM 2349 C CA . ALA A 1 294 ? -15.709 -16.523 2.999 1.00 96.38 294 ALA A CA 1
ATOM 2350 C C . ALA A 1 294 ? -15.638 -15.399 4.041 1.00 96.38 294 ALA A C 1
ATOM 2352 O O . ALA A 1 294 ? -16.569 -15.262 4.828 1.00 96.38 294 ALA A O 1
ATOM 2353 N N . VAL A 1 295 ? -14.609 -14.546 3.974 1.00 94.44 295 VAL A N 1
ATOM 2354 C CA . VAL A 1 295 ? -14.453 -13.369 4.849 1.00 94.44 295 VAL A CA 1
ATOM 2355 C C . VAL A 1 295 ? -15.655 -12.435 4.718 1.00 94.44 295 VAL A C 1
ATOM 2357 O O . VAL A 1 295 ? -16.270 -12.068 5.709 1.00 94.44 295 VAL A O 1
ATOM 2360 N N . ARG A 1 296 ? -16.081 -12.113 3.493 1.00 92.44 296 ARG A N 1
ATOM 2361 C CA . ARG A 1 296 ? -17.218 -11.202 3.267 1.00 92.44 296 ARG A CA 1
ATOM 2362 C C . ARG A 1 296 ? -18.577 -11.771 3.677 1.00 92.44 296 ARG A C 1
ATOM 2364 O O . ARG A 1 296 ? -19.546 -11.019 3.776 1.00 92.44 296 ARG A O 1
ATOM 2371 N N . SER A 1 297 ? -18.671 -13.085 3.861 1.00 94.88 297 SER A N 1
ATOM 2372 C CA . SER A 1 297 ? -19.887 -13.762 4.326 1.00 94.88 297 SER A CA 1
ATOM 2373 C C . SER A 1 297 ? -19.884 -13.998 5.838 1.00 94.88 297 SER A C 1
ATOM 2375 O O . SER A 1 297 ? -20.887 -14.476 6.366 1.00 94.88 297 SER A O 1
ATOM 2377 N N . ASP A 1 298 ? -18.774 -13.708 6.519 1.00 97.31 298 ASP A N 1
ATOM 2378 C CA . ASP A 1 298 ? -18.656 -13.861 7.962 1.00 97.31 298 ASP A CA 1
ATOM 2379 C C . ASP A 1 298 ? -19.427 -12.753 8.695 1.00 97.31 298 ASP A C 1
ATOM 2381 O O . ASP A 1 298 ? -19.384 -11.581 8.321 1.00 97.31 298 ASP A O 1
ATOM 2385 N N . ILE A 1 299 ? -20.164 -13.137 9.739 1.00 96.75 299 ILE A N 1
ATOM 2386 C CA . ILE A 1 299 ? -21.060 -12.225 10.458 1.00 96.75 299 ILE A CA 1
ATOM 2387 C C . ILE A 1 299 ? -20.296 -11.178 11.278 1.00 96.75 299 ILE A C 1
ATOM 2389 O O . ILE A 1 299 ? -20.771 -10.053 11.418 1.00 96.75 299 ILE A O 1
ATOM 2393 N N . HIS A 1 300 ? -19.120 -11.527 11.807 1.00 94.56 300 HIS A N 1
ATOM 2394 C CA . HIS A 1 300 ? -18.298 -10.598 12.575 1.00 94.56 300 HIS A CA 1
ATOM 2395 C C . HIS A 1 300 ? -17.630 -9.592 11.643 1.00 94.56 300 HIS A C 1
ATOM 2397 O O . HIS A 1 300 ? -17.672 -8.397 11.913 1.00 94.56 300 HIS A O 1
ATOM 2403 N N . GLU A 1 301 ? -17.108 -10.054 10.509 1.00 95.88 301 GLU A N 1
ATOM 2404 C CA . GLU A 1 301 ? -16.546 -9.185 9.470 1.00 95.88 301 GLU A CA 1
ATOM 2405 C C . GLU A 1 301 ? -17.591 -8.217 8.894 1.00 95.88 301 GLU A C 1
ATOM 2407 O O . GLU A 1 301 ? -17.304 -7.037 8.701 1.00 95.88 301 GLU A O 1
ATOM 2412 N N . GLN A 1 302 ? -18.829 -8.675 8.672 1.00 96.31 302 GLN A N 1
ATOM 2413 C CA . GLN A 1 302 ? -19.929 -7.805 8.242 1.00 96.31 302 GLN A CA 1
ATOM 2414 C C . GLN A 1 302 ? -20.278 -6.745 9.293 1.00 96.31 302 GLN A C 1
ATOM 2416 O O . GLN A 1 302 ? -20.423 -5.575 8.945 1.00 96.31 302 GLN A O 1
ATOM 2421 N N . ALA A 1 303 ? -20.361 -7.125 10.571 1.00 95.88 303 ALA A N 1
ATOM 2422 C CA . ALA A 1 303 ? -20.602 -6.174 11.654 1.00 95.88 303 ALA A CA 1
ATOM 2423 C C . ALA A 1 303 ? -19.465 -5.140 11.775 1.00 95.88 303 ALA A C 1
ATOM 2425 O O . ALA A 1 303 ? -19.727 -3.946 11.936 1.00 95.88 303 ALA A O 1
ATOM 2426 N N . SER A 1 304 ? -18.206 -5.569 11.634 1.00 95.94 304 SER A N 1
ATOM 2427 C CA . SER A 1 304 ? -17.050 -4.666 11.595 1.00 95.94 304 SER A CA 1
ATOM 2428 C C . SER A 1 304 ? -17.076 -3.748 10.373 1.00 95.94 304 SER A C 1
ATOM 2430 O O . SER A 1 304 ? -16.730 -2.576 10.494 1.00 95.94 304 SER A O 1
ATOM 2432 N N . ALA A 1 305 ? -17.536 -4.227 9.214 1.00 95.56 305 ALA A N 1
ATOM 2433 C CA . ALA A 1 305 ? -17.691 -3.403 8.018 1.00 95.56 305 ALA A CA 1
ATOM 2434 C C . ALA A 1 305 ? -18.770 -2.318 8.191 1.00 95.56 305 ALA A C 1
ATOM 2436 O O . ALA A 1 305 ? -18.545 -1.166 7.820 1.00 95.56 305 ALA A O 1
ATOM 2437 N N . GLU A 1 306 ? -19.909 -2.648 8.808 1.00 96.25 306 GLU A N 1
ATOM 2438 C CA . GLU A 1 306 ? -20.943 -1.663 9.158 1.00 96.25 306 GLU A CA 1
ATOM 2439 C C . GLU A 1 306 ? -20.412 -0.612 10.146 1.00 96.25 306 GLU A C 1
ATOM 2441 O O . GLU A 1 306 ? -20.654 0.589 9.983 1.00 96.25 306 GLU A O 1
ATOM 2446 N N . LEU A 1 307 ? -19.639 -1.047 11.148 1.00 96.50 307 LEU A N 1
ATOM 2447 C CA . LEU A 1 307 ? -18.986 -0.152 12.102 1.00 96.50 307 LEU A CA 1
ATOM 2448 C C . LEU A 1 307 ? -17.949 0.750 11.418 1.00 96.50 307 LEU A C 1
ATOM 2450 O O . LEU A 1 307 ? -17.936 1.953 11.680 1.00 96.50 307 LEU A O 1
ATOM 2454 N N . LEU A 1 308 ? -17.123 0.203 10.522 1.00 96.69 308 LEU A N 1
ATOM 2455 C CA . LEU A 1 308 ? -16.160 0.961 9.724 1.00 96.69 308 LEU A CA 1
ATOM 2456 C C . LEU A 1 308 ? -16.863 2.067 8.936 1.00 96.69 308 LEU A C 1
ATOM 2458 O O . LEU A 1 308 ? -16.444 3.219 9.003 1.00 96.69 308 LEU A O 1
ATOM 2462 N N . ASP A 1 309 ? -17.945 1.750 8.224 1.00 95.75 309 ASP A N 1
ATOM 2463 C CA . ASP A 1 309 ? -18.677 2.740 7.433 1.00 95.75 309 ASP A CA 1
ATOM 2464 C C . ASP A 1 309 ? -19.322 3.817 8.320 1.00 95.75 309 ASP A C 1
ATOM 2466 O O . ASP A 1 309 ? -19.250 5.007 7.999 1.00 95.75 309 ASP A O 1
ATOM 2470 N N . SER A 1 310 ? -19.865 3.438 9.482 1.00 96.69 310 SER A N 1
ATOM 2471 C CA . SER A 1 310 ? -20.386 4.398 10.461 1.00 96.69 310 SER A CA 1
ATOM 2472 C C . SER A 1 310 ? -19.296 5.317 11.023 1.00 96.69 310 SER A C 1
ATOM 2474 O O . SER A 1 310 ? -19.536 6.516 11.194 1.00 96.69 310 SER A O 1
ATOM 2476 N N . LEU A 1 311 ? -18.118 4.776 11.343 1.00 96.88 311 LEU A N 1
ATOM 2477 C CA . LEU A 1 311 ? -16.980 5.551 11.840 1.00 96.88 311 LEU A CA 1
ATOM 2478 C C . LEU A 1 311 ? -16.445 6.477 10.753 1.00 96.88 311 LEU A C 1
ATOM 2480 O O . LEU A 1 311 ? -16.238 7.656 11.015 1.00 96.88 311 LEU A O 1
ATOM 2484 N N . MET A 1 312 ? -16.301 5.989 9.521 1.00 95.06 312 MET A N 1
ATOM 2485 C CA . MET A 1 312 ? -15.846 6.803 8.398 1.00 95.06 312 MET A CA 1
ATOM 2486 C C . MET A 1 312 ? -16.807 7.948 8.087 1.00 95.06 312 MET A C 1
ATOM 2488 O O . MET A 1 312 ? -16.341 9.056 7.833 1.00 95.06 312 MET A O 1
ATOM 2492 N N . ALA A 1 313 ? -18.124 7.736 8.157 1.00 93.94 313 ALA A N 1
ATOM 2493 C CA . ALA A 1 313 ? -19.105 8.810 7.994 1.00 93.94 313 ALA A CA 1
ATOM 2494 C C . ALA A 1 313 ? -18.968 9.887 9.085 1.00 93.94 313 ALA A C 1
ATOM 2496 O O . ALA A 1 313 ? -18.981 11.086 8.790 1.00 93.94 313 ALA A O 1
ATOM 2497 N N . ASN A 1 314 ? -18.782 9.464 10.339 1.00 94.12 314 ASN A N 1
ATOM 2498 C CA . ASN A 1 314 ? -18.526 10.369 11.457 1.00 94.12 314 ASN A CA 1
ATOM 2499 C C . ASN A 1 314 ? -17.215 11.147 11.249 1.00 94.12 314 ASN A C 1
ATOM 2501 O O . ASN A 1 314 ? -17.224 12.375 11.275 1.00 94.12 314 ASN A O 1
ATOM 2505 N N . PHE A 1 315 ? -16.113 10.453 10.971 1.00 92.94 315 PHE A N 1
ATOM 2506 C CA . PHE A 1 315 ? -14.808 11.079 10.805 1.00 92.94 315 PHE A CA 1
ATOM 2507 C C . PHE A 1 315 ? -14.759 12.043 9.623 1.00 92.94 315 PHE A C 1
ATOM 2509 O O . PHE A 1 315 ? -14.187 13.120 9.742 1.00 92.94 315 PHE A O 1
ATOM 2516 N N . THR A 1 316 ? -15.395 11.686 8.507 1.00 89.38 316 THR A N 1
ATOM 2517 C CA . THR A 1 316 ? -15.547 12.560 7.335 1.00 89.38 316 THR A CA 1
ATOM 2518 C C . THR A 1 316 ? -16.283 13.839 7.732 1.00 89.38 316 THR A C 1
ATOM 2520 O O . THR A 1 316 ? -15.793 14.927 7.455 1.00 89.38 316 THR A O 1
ATOM 2523 N N . THR A 1 317 ? -17.391 13.724 8.473 1.00 89.38 317 THR A N 1
ATOM 2524 C CA . THR A 1 317 ? -18.159 14.881 8.968 1.00 89.38 317 THR A CA 1
ATOM 2525 C C . THR A 1 317 ? -17.325 15.766 9.902 1.00 89.38 317 THR A C 1
ATOM 2527 O O . THR A 1 317 ? -17.326 16.989 9.775 1.00 89.38 317 THR A O 1
ATOM 2530 N N . GLU A 1 318 ? -16.591 15.163 10.838 1.00 88.06 318 GLU A N 1
ATOM 2531 C CA . GLU A 1 318 ? -15.731 15.891 11.777 1.00 88.06 318 GLU A CA 1
ATOM 2532 C C . GLU A 1 318 ? -14.590 16.613 11.044 1.00 88.06 318 GLU A C 1
ATOM 2534 O O . GLU A 1 318 ? -14.285 17.774 11.333 1.00 88.06 318 GLU A O 1
ATOM 2539 N N . MET A 1 319 ? -13.993 15.958 10.045 1.00 83.44 319 MET A N 1
ATOM 2540 C CA . MET A 1 319 ? -13.004 16.583 9.174 1.00 83.44 319 MET A CA 1
ATOM 2541 C C . MET A 1 319 ? -13.619 17.746 8.381 1.00 83.44 319 MET A C 1
ATOM 2543 O O . MET A 1 319 ? -13.048 18.829 8.359 1.00 83.44 319 MET A O 1
ATOM 2547 N N . GLU A 1 320 ? -14.807 17.613 7.798 1.00 81.62 320 GLU A N 1
ATOM 2548 C CA . GLU A 1 320 ? -15.457 18.725 7.081 1.00 81.62 320 GLU A CA 1
ATOM 2549 C C . GLU A 1 320 ? -15.681 19.959 7.967 1.00 81.62 320 GLU A C 1
ATOM 2551 O O . GLU A 1 320 ? -15.520 21.098 7.517 1.00 81.62 320 GLU A O 1
ATOM 2556 N N . GLN A 1 321 ? -16.030 19.747 9.236 1.00 80.88 321 GLN A N 1
ATOM 2557 C CA . GLN A 1 321 ? -16.377 20.825 10.161 1.00 80.88 321 GLN A CA 1
ATOM 2558 C C . GLN A 1 321 ? -15.147 21.498 10.778 1.00 80.88 321 GLN A C 1
ATOM 2560 O O . GLN A 1 321 ? -15.072 22.730 10.830 1.00 80.88 321 GLN A O 1
ATOM 2565 N N . ASN A 1 322 ? -14.177 20.703 11.233 1.00 73.19 322 ASN A N 1
ATOM 2566 C CA . ASN A 1 322 ? -13.114 21.173 12.124 1.00 73.19 322 ASN A CA 1
ATOM 2567 C C . ASN A 1 322 ? -11.716 21.144 11.495 1.00 73.19 322 ASN A C 1
ATOM 2569 O O . ASN A 1 322 ? -10.753 21.638 12.090 1.00 73.19 322 ASN A O 1
ATOM 2573 N N . TYR A 1 323 ? -11.580 20.631 10.272 1.00 68.25 323 TYR A N 1
ATOM 2574 C CA . TYR A 1 323 ? -10.286 20.548 9.614 1.00 68.25 323 TYR A CA 1
ATOM 2575 C C . TYR A 1 323 ? -9.816 21.900 9.073 1.00 68.25 323 TYR A C 1
ATOM 2577 O O . TYR A 1 323 ? -10.542 22.686 8.450 1.00 68.25 323 TYR A O 1
ATOM 2585 N N . SER A 1 324 ? -8.536 22.167 9.304 1.00 63.12 324 SER A N 1
ATOM 2586 C CA . SER A 1 324 ? -7.797 23.257 8.673 1.00 63.12 324 SER A CA 1
ATOM 2587 C C . SER A 1 324 ? -6.434 22.777 8.188 1.00 63.12 324 SER A C 1
ATOM 2589 O O . SER A 1 324 ? -5.958 21.695 8.549 1.00 63.12 324 SER A O 1
ATOM 2591 N N . LYS A 1 325 ? -5.797 23.597 7.355 1.00 56.78 325 LYS A N 1
ATOM 2592 C CA . LYS A 1 325 ? -4.471 23.333 6.811 1.00 56.78 325 LYS A CA 1
ATOM 2593 C C . LYS A 1 325 ? -3.470 22.973 7.934 1.00 56.78 325 LYS A C 1
ATOM 2595 O O . LYS A 1 325 ? -3.276 23.771 8.844 1.00 56.78 325 LYS A O 1
ATOM 2600 N N . GLY A 1 326 ? -2.864 21.783 7.910 1.00 59.28 326 GLY A N 1
ATOM 2601 C CA . GLY A 1 326 ? -1.888 21.287 8.891 1.00 59.28 326 GLY A CA 1
ATOM 2602 C C . GLY A 1 326 ? -2.469 20.497 10.073 1.00 59.28 326 GLY A C 1
ATOM 2603 O O . GLY A 1 326 ? -1.795 20.361 11.096 1.00 59.28 326 GLY A O 1
ATOM 2604 N N . THR A 1 327 ? -3.714 20.002 9.985 1.00 71.06 327 THR A N 1
ATOM 2605 C CA . THR A 1 327 ? -4.410 19.366 11.128 1.00 71.06 327 THR A CA 1
ATOM 2606 C C . THR A 1 327 ? -4.655 17.861 11.023 1.00 71.06 327 THR A C 1
ATOM 2608 O O . THR A 1 327 ? -5.126 17.293 12.002 1.00 71.06 327 THR A O 1
ATOM 2611 N N . PHE A 1 328 ? -4.269 17.171 9.939 1.00 80.00 328 PHE A N 1
ATOM 2612 C CA . PHE A 1 328 ? -4.517 15.720 9.821 1.00 80.00 328 PHE A CA 1
ATOM 2613 C C . PHE A 1 328 ? -3.864 14.901 10.928 1.00 80.00 328 PHE A C 1
ATOM 2615 O O . PHE A 1 328 ? -4.543 14.155 11.618 1.00 80.00 328 PHE A O 1
ATOM 2622 N N . SER A 1 329 ? -2.574 15.115 11.186 1.00 79.00 329 SER A N 1
ATOM 2623 C CA . SER A 1 329 ? -1.893 14.458 12.304 1.00 79.00 329 SER A CA 1
ATOM 2624 C C . SER A 1 329 ? -2.573 14.764 13.651 1.00 79.00 329 SER A C 1
ATOM 2626 O O . SER A 1 329 ? -2.761 13.862 14.461 1.00 79.00 329 SER A O 1
ATOM 2628 N N . LYS A 1 330 ? -3.035 16.005 13.872 1.00 79.94 330 LYS A N 1
ATOM 2629 C CA . LYS A 1 330 ? -3.780 16.378 15.092 1.00 79.94 330 LYS A CA 1
ATOM 2630 C C . LYS A 1 330 ? -5.141 15.687 15.184 1.00 79.94 330 LYS A C 1
ATOM 2632 O O . LYS A 1 330 ? -5.572 15.361 16.282 1.00 79.94 330 LYS A O 1
ATOM 2637 N N . PHE A 1 331 ? -5.811 15.488 14.053 1.00 86.81 331 PHE A N 1
ATOM 2638 C CA . PHE A 1 331 ? -7.060 14.743 13.975 1.00 86.81 331 PHE A CA 1
ATOM 2639 C C . PHE A 1 331 ? -6.835 13.266 14.322 1.00 86.81 331 PHE A C 1
ATOM 2641 O O . PHE A 1 331 ? -7.540 12.736 15.180 1.00 86.81 331 PHE A O 1
ATOM 2648 N N . ILE A 1 332 ? -5.813 12.638 13.724 1.00 87.44 332 ILE A N 1
ATOM 2649 C CA . ILE A 1 332 ? -5.442 11.240 13.979 1.00 87.44 332 ILE A CA 1
ATOM 2650 C C . ILE A 1 332 ? -5.097 11.032 15.458 1.00 87.44 332 ILE A C 1
ATOM 2652 O O . ILE A 1 332 ? -5.766 10.263 16.136 1.00 87.44 332 ILE A O 1
ATOM 2656 N N . PHE A 1 333 ? -4.130 11.781 15.994 1.00 83.62 333 PHE A N 1
ATOM 2657 C CA . PHE A 1 333 ? -3.689 11.671 17.395 1.00 83.62 333 PHE A CA 1
ATOM 2658 C C . PHE A 1 333 ? -4.611 12.376 18.407 1.00 83.62 333 PHE A C 1
ATOM 2660 O O . PHE A 1 333 ? -4.228 12.603 19.553 1.00 83.62 333 PHE A O 1
ATOM 2667 N N . GLY A 1 334 ? -5.802 12.792 17.981 1.00 85.62 334 GLY A N 1
ATOM 2668 C CA . GLY A 1 334 ? -6.784 13.472 18.816 1.00 85.62 334 GLY A CA 1
ATOM 2669 C C . GLY A 1 334 ? -8.130 12.776 18.715 1.00 85.62 334 GLY A C 1
ATOM 2670 O O . GLY A 1 334 ? -8.391 11.802 19.418 1.00 85.62 334 GLY A O 1
ATOM 2671 N N . TYR A 1 335 ? -8.983 13.286 17.825 1.00 90.00 335 TYR A N 1
ATOM 2672 C CA . TYR A 1 335 ? -10.360 12.821 17.680 1.00 90.00 335 TYR A CA 1
ATOM 2673 C C . TYR A 1 335 ? -10.448 11.342 17.292 1.00 90.00 335 TYR A C 1
ATOM 2675 O O . TYR A 1 335 ? -11.141 10.574 17.957 1.00 90.00 335 TYR A O 1
ATOM 2683 N N . TRP A 1 336 ? -9.720 10.933 16.247 1.00 92.50 336 TRP A N 1
ATOM 2684 C CA . TRP A 1 336 ? -9.735 9.546 15.783 1.00 92.50 336 TRP A CA 1
ATOM 2685 C C . TRP A 1 336 ? -9.254 8.597 16.884 1.00 92.50 336 TRP A C 1
ATOM 2687 O O . TRP A 1 336 ? -9.967 7.660 17.232 1.00 92.50 336 TRP A O 1
ATOM 2697 N N . GLN A 1 337 ? -8.095 8.882 17.489 1.00 88.44 337 GLN A N 1
ATOM 2698 C CA . GLN A 1 337 ? -7.512 8.042 18.536 1.00 88.44 337 GLN A CA 1
ATOM 2699 C C . GLN A 1 337 ? -8.470 7.860 19.716 1.00 88.44 337 GLN A C 1
ATOM 2701 O O . GLN A 1 337 ? -8.719 6.726 20.121 1.00 88.44 337 GLN A O 1
ATOM 2706 N N . SER A 1 338 ? -9.046 8.954 20.227 1.00 87.25 338 SER A N 1
ATOM 2707 C CA . SER A 1 338 ? -10.029 8.901 21.315 1.00 87.25 338 SER A CA 1
ATOM 2708 C C . SER A 1 338 ? -11.222 8.029 20.939 1.00 87.25 338 SER A C 1
ATOM 2710 O O . SER A 1 338 ? -11.639 7.168 21.712 1.00 87.25 338 SER A O 1
ATOM 2712 N N . ARG A 1 339 ? -11.756 8.214 19.725 1.00 90.56 339 ARG A N 1
ATOM 2713 C CA . ARG A 1 339 ? -12.948 7.496 19.284 1.00 90.56 339 ARG A CA 1
ATOM 2714 C C . ARG A 1 339 ? -12.711 5.999 19.126 1.00 90.56 339 ARG A C 1
ATOM 2716 O O . ARG A 1 339 ? -13.603 5.218 19.443 1.00 90.56 339 ARG A O 1
ATOM 2723 N N . ILE A 1 340 ? -11.537 5.591 18.649 1.00 90.38 340 ILE A N 1
ATOM 2724 C CA . ILE A 1 340 ? -11.207 4.169 18.560 1.00 90.38 340 ILE A CA 1
ATOM 2725 C C . ILE A 1 340 ? -10.924 3.585 19.947 1.00 90.38 340 ILE A C 1
ATOM 2727 O O . ILE A 1 340 ? -11.412 2.500 20.242 1.00 90.38 340 ILE A O 1
ATOM 2731 N N . GLN A 1 341 ? -10.226 4.300 20.836 1.00 84.44 341 GLN A N 1
ATOM 2732 C CA . GLN A 1 341 ? -9.990 3.837 22.212 1.00 84.44 341 GLN A CA 1
ATOM 2733 C C . GLN A 1 341 ? -11.294 3.558 22.973 1.00 84.44 341 GLN A C 1
ATOM 2735 O O . GLN A 1 341 ? -11.362 2.592 23.728 1.00 84.44 341 GLN A O 1
ATOM 2740 N N . GLU A 1 342 ? -12.347 4.346 22.739 1.00 85.12 342 GLU A N 1
ATOM 2741 C CA . GLU A 1 342 ? -13.677 4.094 23.309 1.00 85.12 342 GLU A CA 1
ATOM 2742 C C . GLU A 1 342 ? -14.247 2.720 22.914 1.00 85.12 342 GLU A C 1
ATOM 2744 O O . GLU A 1 342 ? -14.911 2.090 23.736 1.00 85.12 342 GLU A O 1
ATOM 2749 N N . LEU A 1 343 ? -13.963 2.219 21.704 1.00 84.00 343 LEU A N 1
ATOM 2750 C CA . LEU A 1 343 ? -14.429 0.900 21.244 1.00 84.00 343 LEU A CA 1
ATOM 2751 C C . LEU A 1 343 ? -13.786 -0.248 22.031 1.00 84.00 343 LEU A C 1
ATOM 2753 O O . LEU A 1 343 ? -14.425 -1.274 22.250 1.00 84.00 343 LEU A O 1
ATOM 2757 N N . TYR A 1 344 ? -12.543 -0.051 22.473 1.00 73.94 344 TYR A N 1
ATOM 2758 C CA . TYR A 1 344 ? -11.760 -1.024 23.241 1.00 73.94 344 TYR A CA 1
ATOM 2759 C C . TYR A 1 344 ? -11.790 -0.760 24.748 1.00 73.94 344 TYR A C 1
ATOM 2761 O O . TYR A 1 344 ? -11.099 -1.440 25.507 1.00 73.94 344 TYR A O 1
ATOM 2769 N N . SER A 1 345 ? -12.559 0.234 25.200 1.00 65.38 345 SER A N 1
ATOM 2770 C CA . SER A 1 345 ? -12.638 0.575 26.616 1.00 65.38 345 SER A CA 1
ATOM 2771 C C . SER A 1 345 ? -13.325 -0.554 27.393 1.00 65.38 345 SER A C 1
ATOM 2773 O O . SER A 1 345 ? -14.537 -0.757 27.335 1.00 65.38 345 SER A O 1
ATOM 2775 N N . ILE A 1 346 ? -12.519 -1.335 28.112 1.00 63.06 346 ILE A N 1
ATOM 2776 C CA . ILE A 1 346 ? -13.004 -2.381 29.012 1.00 63.06 346 ILE A CA 1
ATOM 2777 C C . ILE A 1 346 ? -13.609 -1.697 30.243 1.00 63.06 346 ILE A C 1
ATOM 2779 O O . ILE A 1 346 ? -13.055 -0.725 30.764 1.00 63.06 346 ILE A O 1
ATOM 2783 N N . GLN A 1 347 ? -14.747 -2.197 30.734 1.00 58.88 347 GLN A N 1
ATOM 2784 C CA . GLN A 1 347 ? -15.320 -1.692 31.981 1.00 58.88 347 GLN A CA 1
ATOM 2785 C C . GLN A 1 347 ? -14.313 -1.877 33.123 1.00 58.88 347 GLN A C 1
ATOM 2787 O O . GLN A 1 347 ? -13.774 -2.965 33.310 1.00 58.88 347 GLN A O 1
ATOM 2792 N N . HIS A 1 348 ? -14.105 -0.835 33.930 1.00 57.78 348 HIS A N 1
ATOM 2793 C CA . HIS A 1 348 ? -13.128 -0.831 35.029 1.00 57.78 348 HIS A CA 1
ATOM 2794 C C . HIS A 1 348 ? -13.262 -2.056 35.960 1.00 57.78 348 HIS A C 1
ATOM 2796 O O . HIS A 1 348 ? -12.273 -2.643 36.383 1.00 57.78 348 HIS A O 1
ATOM 2802 N N . GLY A 1 349 ? -14.494 -2.517 36.206 1.00 62.28 349 GLY A N 1
ATOM 2803 C CA . GLY A 1 349 ? -14.759 -3.697 37.036 1.00 62.28 349 GLY A CA 1
ATOM 2804 C C . GLY A 1 349 ? -14.416 -5.053 36.399 1.00 62.28 349 GLY A C 1
ATOM 2805 O O . GLY A 1 349 ? -14.451 -6.065 37.094 1.00 62.28 349 GLY A O 1
ATOM 2806 N N . GLU A 1 350 ? -14.129 -5.120 35.098 1.00 67.69 350 GLU A N 1
ATOM 2807 C CA . GLU A 1 350 ? -13.599 -6.323 34.437 1.00 67.69 350 GLU A CA 1
ATOM 2808 C C . GLU A 1 350 ? -12.071 -6.331 34.434 1.00 67.69 350 GLU A C 1
ATOM 2810 O O . GLU A 1 350 ? -11.474 -7.377 34.683 1.00 67.69 350 GLU A O 1
ATOM 2815 N N . VAL A 1 351 ? -11.455 -5.159 34.271 1.00 65.44 351 VAL A N 1
ATOM 2816 C CA . VAL A 1 351 ? -10.010 -4.953 34.445 1.00 65.44 351 VAL A CA 1
ATOM 2817 C C . VAL A 1 351 ? -9.567 -5.368 35.845 1.00 65.44 351 VAL A C 1
ATOM 2819 O O . VAL A 1 351 ? -8.698 -6.223 35.978 1.00 65.44 351 VAL A O 1
ATOM 2822 N N . GLU A 1 352 ? -10.243 -4.870 36.883 1.00 65.38 352 GLU A N 1
ATOM 2823 C CA . GLU A 1 352 ? -9.939 -5.217 38.279 1.00 65.38 352 GLU A CA 1
ATOM 2824 C C . GLU A 1 352 ? -10.038 -6.728 38.546 1.00 65.38 352 GLU A C 1
ATOM 2826 O O . GLU A 1 352 ? -9.293 -7.280 39.354 1.00 65.38 352 GLU A O 1
ATOM 2831 N N . LYS A 1 353 ? -10.954 -7.430 37.864 1.00 74.56 353 LYS A N 1
ATOM 2832 C CA . LYS A 1 353 ? -11.076 -8.893 37.970 1.00 74.56 353 LYS A CA 1
ATOM 2833 C C . LYS A 1 353 ? -9.946 -9.617 37.247 1.00 74.56 353 LYS A C 1
ATOM 2835 O O . LYS A 1 353 ? -9.524 -10.673 37.709 1.00 74.56 353 LYS A O 1
ATOM 2840 N N . MET A 1 354 ? -9.480 -9.085 36.118 1.00 72.94 354 MET A N 1
ATOM 2841 C CA . MET A 1 354 ? -8.349 -9.645 35.380 1.00 72.94 354 MET A CA 1
ATOM 2842 C C . MET A 1 354 ? -7.040 -9.443 36.146 1.00 72.94 354 MET A C 1
ATOM 2844 O O . MET A 1 354 ? -6.267 -10.388 36.251 1.00 72.94 354 MET A O 1
ATOM 2848 N N . GLU A 1 355 ? -6.830 -8.274 36.752 1.00 73.81 355 GLU A N 1
ATOM 2849 C CA . GLU A 1 355 ? -5.633 -7.954 37.548 1.00 73.81 355 GLU A CA 1
ATOM 2850 C C . GLU A 1 355 ? -5.527 -8.783 38.837 1.00 73.81 355 GLU A C 1
ATOM 2852 O O . GLU A 1 355 ? -4.433 -9.041 39.329 1.00 73.81 355 GLU A O 1
ATOM 2857 N N . GLN A 1 356 ? -6.652 -9.275 39.369 1.00 75.81 356 GLN A N 1
ATOM 2858 C CA . GLN A 1 356 ? -6.653 -10.228 40.489 1.00 75.81 356 GLN A CA 1
ATOM 2859 C C . GLN A 1 356 ? -6.115 -11.619 40.112 1.00 75.81 356 GLN A C 1
ATOM 2861 O O . GLN A 1 356 ? -5.800 -12.410 41.002 1.00 75.81 356 GLN A O 1
ATOM 2866 N N . ILE A 1 357 ? -6.059 -11.946 38.817 1.00 80.44 357 ILE A N 1
ATOM 2867 C CA . ILE A 1 357 ? -5.708 -13.281 38.306 1.00 80.44 357 ILE A CA 1
ATOM 2868 C C . ILE A 1 357 ? -4.414 -13.241 37.479 1.00 80.44 357 ILE A C 1
ATOM 2870 O O . ILE A 1 357 ? -3.670 -14.221 37.456 1.00 80.44 357 ILE A O 1
ATOM 2874 N N . LEU A 1 358 ? -4.146 -12.128 36.798 1.00 73.75 358 LEU A N 1
ATOM 2875 C CA . LEU A 1 358 ? -3.024 -11.931 35.891 1.00 73.75 358 LEU A CA 1
ATOM 2876 C C . LEU A 1 358 ? -2.173 -10.754 36.370 1.00 73.75 358 LEU A C 1
ATOM 2878 O O . LEU A 1 358 ? -2.678 -9.653 36.570 1.00 73.75 358 LEU A O 1
ATOM 2882 N N . GLU A 1 359 ? -0.866 -10.968 36.489 1.00 57.00 359 GLU A N 1
ATOM 2883 C CA . GLU A 1 359 ? 0.085 -9.867 36.641 1.00 57.00 359 GLU A CA 1
ATOM 2884 C C . GLU A 1 359 ? 0.249 -9.144 35.290 1.00 57.00 359 GLU A C 1
ATOM 2886 O O . GLU A 1 359 ? 0.376 -9.791 34.249 1.00 57.00 359 GLU A O 1
ATOM 2891 N N . ASN A 1 360 ? 0.286 -7.806 35.308 1.00 57.72 360 ASN A N 1
ATOM 2892 C CA . ASN A 1 360 ? 0.504 -6.941 34.136 1.00 57.72 360 ASN A CA 1
ATOM 2893 C C . ASN A 1 360 ? -0.586 -7.011 33.047 1.00 57.72 360 ASN A C 1
ATOM 2895 O O . ASN A 1 360 ? -0.280 -7.173 31.862 1.00 57.72 360 ASN A O 1
ATOM 2899 N N . VAL A 1 361 ? -1.859 -6.854 33.421 1.00 56.38 361 VAL A N 1
ATOM 2900 C CA . VAL A 1 361 ? -2.951 -6.691 32.447 1.00 56.38 361 VAL A CA 1
ATOM 2901 C C . VAL A 1 361 ? -2.723 -5.412 31.638 1.00 56.38 361 VAL A C 1
ATOM 2903 O O . VAL A 1 361 ? -2.819 -4.302 32.152 1.00 56.38 361 VAL A O 1
ATOM 2906 N N . GLN A 1 362 ? -2.396 -5.562 30.357 1.00 54.16 362 GLN A N 1
ATOM 2907 C CA . GLN A 1 362 ? -2.238 -4.435 29.443 1.00 54.16 362 GLN A CA 1
ATOM 2908 C C . GLN A 1 362 ? -3.576 -4.134 28.766 1.00 54.16 362 GLN A C 1
ATOM 2910 O O . GLN A 1 362 ? -4.145 -4.989 28.089 1.00 54.16 362 GLN A O 1
ATOM 2915 N N . ILE A 1 363 ? -4.073 -2.912 28.942 1.00 56.16 363 ILE A N 1
ATOM 2916 C CA . ILE A 1 363 ? -5.321 -2.430 28.339 1.00 56.16 363 ILE A CA 1
ATOM 2917 C C . ILE A 1 363 ? -4.964 -1.352 27.324 1.00 56.16 363 ILE A C 1
ATOM 2919 O O . ILE A 1 363 ? -4.081 -0.533 27.572 1.00 56.16 363 ILE A O 1
ATOM 2923 N N . GLY A 1 364 ? -5.651 -1.348 26.182 1.00 57.09 364 GLY A N 1
ATOM 2924 C CA . GLY A 1 364 ? -5.443 -0.334 25.148 1.00 57.09 364 GLY A CA 1
ATOM 2925 C C . GLY A 1 364 ? -4.190 -0.542 24.293 1.00 57.09 364 GLY A C 1
ATOM 2926 O O . GLY A 1 364 ? -3.631 0.437 23.803 1.00 57.09 364 GLY A O 1
ATOM 2927 N N . ILE A 1 365 ? -3.741 -1.789 24.104 1.00 66.56 365 ILE A N 1
ATOM 2928 C CA . ILE A 1 365 ? -2.728 -2.103 23.086 1.00 66.56 365 ILE A CA 1
ATOM 2929 C C . ILE A 1 365 ? -3.388 -1.988 21.710 1.00 66.56 365 ILE A C 1
ATOM 2931 O O . ILE A 1 365 ? -4.418 -2.614 21.461 1.00 66.56 365 ILE A O 1
ATOM 2935 N N . TRP A 1 366 ? -2.794 -1.203 20.816 1.00 75.19 366 TRP A N 1
ATOM 2936 C CA . TRP A 1 366 ? -3.249 -1.131 19.432 1.00 75.19 366 TRP A CA 1
ATOM 2937 C C . TRP A 1 366 ? -2.912 -2.421 18.679 1.00 75.19 366 TRP A C 1
ATOM 2939 O O . TRP A 1 366 ? -1.872 -3.032 18.940 1.00 75.19 366 TRP A O 1
ATOM 2949 N N . PRO A 1 367 ? -3.708 -2.808 17.670 1.00 83.81 367 PRO A N 1
ATOM 2950 C CA . PRO A 1 367 ? -3.282 -3.833 16.729 1.00 83.81 367 PRO A CA 1
ATOM 2951 C C . PRO A 1 367 ? -1.921 -3.471 16.122 1.00 83.81 367 PRO A C 1
ATOM 2953 O O . PRO A 1 367 ? -1.681 -2.318 15.754 1.00 83.81 367 PRO A O 1
ATOM 2956 N N . ARG A 1 368 ? -1.024 -4.455 15.976 1.00 80.94 368 ARG A N 1
ATOM 2957 C CA . ARG A 1 368 ? 0.339 -4.238 15.445 1.00 80.94 368 ARG A CA 1
ATOM 2958 C C . ARG A 1 368 ? 0.388 -3.423 14.140 1.00 80.94 368 ARG A C 1
ATOM 2960 O O . ARG A 1 368 ? 1.283 -2.584 14.027 1.00 80.94 368 ARG A O 1
ATOM 2967 N N . PRO A 1 369 ? -0.521 -3.615 13.161 1.00 85.69 369 PRO A N 1
ATOM 2968 C CA . PRO A 1 369 ? -0.535 -2.790 11.953 1.00 85.69 369 PRO A CA 1
ATOM 2969 C C . PRO A 1 369 ? -0.750 -1.297 12.252 1.00 85.69 369 PRO A C 1
ATOM 2971 O O . PRO A 1 369 ? -0.033 -0.449 11.718 1.00 85.69 369 PRO A O 1
ATOM 2974 N N . VAL A 1 370 ? -1.663 -0.967 13.174 1.00 86.25 370 VAL A N 1
ATOM 2975 C CA . VAL A 1 370 ? -1.892 0.408 13.649 1.00 86.25 370 VAL A CA 1
ATOM 2976 C C . VAL A 1 370 ? -0.671 0.939 14.392 1.00 86.25 370 VAL A C 1
ATOM 2978 O O . VAL A 1 370 ? -0.253 2.069 14.144 1.00 86.25 370 VAL A O 1
ATOM 2981 N N . GLU A 1 371 ? -0.049 0.125 15.251 1.00 79.31 371 GLU A N 1
ATOM 2982 C CA . GLU A 1 371 ? 1.194 0.507 15.933 1.00 79.31 371 GLU A CA 1
ATOM 2983 C C . GLU A 1 371 ? 2.308 0.852 14.943 1.00 79.31 371 GLU A C 1
ATOM 2985 O O . GLU A 1 371 ? 3.044 1.806 15.167 1.00 79.31 371 GLU A O 1
ATOM 2990 N N . ARG A 1 372 ? 2.441 0.126 13.831 1.00 78.56 372 ARG A N 1
ATOM 2991 C CA . ARG A 1 372 ? 3.464 0.416 12.812 1.00 78.56 372 ARG A CA 1
ATOM 2992 C C . ARG A 1 372 ? 3.157 1.666 11.994 1.00 78.56 372 ARG A C 1
ATOM 2994 O O . ARG A 1 372 ? 4.087 2.377 11.619 1.00 78.56 372 ARG A O 1
ATOM 3001 N N . LEU A 1 373 ? 1.880 1.932 11.716 1.00 81.94 373 LEU A N 1
ATOM 3002 C CA . LEU A 1 373 ? 1.448 3.127 10.984 1.00 81.94 373 LEU A CA 1
ATOM 3003 C C . LEU A 1 373 ? 1.545 4.399 11.832 1.00 81.94 373 LEU A C 1
ATOM 3005 O O . LEU A 1 373 ? 1.881 5.459 11.307 1.00 81.94 373 LEU A O 1
ATOM 3009 N N . LEU A 1 374 ? 1.230 4.307 13.127 1.00 78.50 374 LEU A N 1
ATOM 3010 C CA . LEU A 1 374 ? 1.102 5.473 14.004 1.00 78.50 374 LEU A CA 1
ATOM 3011 C C . LEU A 1 374 ? 2.219 5.631 15.027 1.00 78.50 374 LEU A C 1
ATOM 3013 O O . LEU A 1 374 ? 2.412 6.756 15.476 1.00 78.50 374 LEU A O 1
ATOM 3017 N N . TRP A 1 375 ? 2.919 4.545 15.377 1.00 66.62 375 TRP A N 1
ATOM 3018 C CA . TRP A 1 375 ? 3.927 4.385 16.440 1.00 66.62 375 TRP A CA 1
ATOM 3019 C C . TRP A 1 375 ? 3.755 5.331 17.632 1.00 66.62 375 TRP A C 1
ATOM 3021 O O . TRP A 1 375 ? 4.057 6.522 17.568 1.00 66.62 375 TRP A O 1
ATOM 3031 N N . HIS A 1 376 ? 3.302 4.774 18.757 1.00 52.44 376 HIS A N 1
ATOM 3032 C CA . HIS A 1 376 ? 2.918 5.524 19.950 1.00 52.44 376 HIS A CA 1
ATOM 3033 C C . HIS A 1 376 ? 3.952 6.584 20.361 1.00 52.44 376 HIS A C 1
ATOM 3035 O O . HIS A 1 376 ? 5.047 6.273 20.836 1.00 52.44 376 HIS A O 1
ATOM 3041 N N . ARG A 1 377 ? 3.526 7.851 20.327 1.00 47.00 377 ARG A N 1
ATOM 3042 C CA . ARG A 1 377 ? 4.159 8.940 21.083 1.00 47.00 377 ARG A CA 1
ATOM 3043 C C . ARG A 1 377 ? 4.200 8.647 22.595 1.00 47.00 377 ARG A C 1
ATOM 3045 O O . ARG A 1 377 ? 5.040 9.210 23.286 1.00 47.00 377 ARG A O 1
ATOM 3052 N N . ASP A 1 378 ? 3.346 7.745 23.100 1.00 41.06 378 ASP A N 1
ATOM 3053 C CA . ASP A 1 378 ? 3.123 7.527 24.541 1.00 41.06 378 ASP A CA 1
ATOM 3054 C C . ASP A 1 378 ? 3.943 6.400 25.186 1.00 41.06 378 ASP A C 1
ATOM 3056 O O . ASP A 1 378 ? 3.981 6.328 26.416 1.00 41.06 378 ASP A O 1
ATOM 3060 N N . ARG A 1 379 ? 4.708 5.588 24.431 1.00 43.78 379 ARG A N 1
ATOM 3061 C CA . ARG A 1 379 ? 5.741 4.724 25.059 1.00 43.78 379 ARG A CA 1
ATOM 3062 C C . ARG A 1 379 ? 6.788 5.541 25.832 1.00 43.78 379 ARG A C 1
ATOM 3064 O O . ARG A 1 379 ? 7.481 4.993 26.683 1.00 43.78 379 ARG A O 1
ATOM 3071 N N . TRP A 1 380 ? 6.853 6.850 25.581 1.00 36.31 380 TRP A N 1
ATOM 3072 C CA . TRP A 1 380 ? 7.656 7.813 26.328 1.00 36.31 380 TRP A CA 1
ATOM 3073 C C . TRP A 1 380 ? 7.108 8.164 27.717 1.00 36.31 380 TRP A C 1
ATOM 3075 O O . TRP A 1 380 ? 7.894 8.555 28.574 1.00 36.31 380 TRP A O 1
ATOM 3085 N N . ARG A 1 381 ? 5.798 8.032 27.978 1.00 34.12 381 ARG A N 1
ATOM 3086 C CA . ARG A 1 381 ? 5.247 8.324 29.316 1.00 34.12 381 ARG A CA 1
ATOM 3087 C C . ARG A 1 381 ? 5.340 7.129 30.256 1.00 34.12 381 ARG A C 1
ATOM 3089 O O . ARG A 1 381 ? 5.748 7.295 31.396 1.00 34.12 381 ARG A O 1
ATOM 3096 N N . PHE A 1 382 ? 5.089 5.920 29.761 1.00 30.47 382 PHE A N 1
ATOM 3097 C CA . PHE A 1 382 ? 5.066 4.731 30.619 1.00 30.47 382 PHE A CA 1
ATOM 3098 C C . PHE A 1 382 ? 6.443 4.238 31.089 1.00 30.47 382 PHE A C 1
ATOM 3100 O O . PHE A 1 382 ? 6.503 3.489 32.056 1.00 30.47 382 PHE A O 1
ATOM 3107 N N . ARG A 1 383 ? 7.552 4.642 30.449 1.00 29.97 383 ARG A N 1
ATOM 3108 C CA . ARG A 1 383 ? 8.906 4.218 30.866 1.00 29.97 383 ARG A CA 1
ATOM 3109 C C . ARG A 1 383 ? 9.585 5.170 31.856 1.00 29.97 383 ARG A C 1
ATOM 3111 O O . ARG A 1 383 ? 10.456 4.732 32.601 1.00 29.97 383 ARG A O 1
ATOM 3118 N N . ASN A 1 384 ? 9.175 6.439 31.881 1.00 29.22 384 ASN A N 1
ATOM 3119 C CA . ASN A 1 384 ? 9.767 7.465 32.747 1.00 29.22 384 ASN A CA 1
ATOM 3120 C C . ASN A 1 384 ? 9.060 7.612 34.104 1.00 29.22 384 ASN A C 1
ATOM 3122 O O . ASN A 1 384 ? 9.564 8.327 34.959 1.00 29.22 384 ASN A O 1
ATOM 3126 N N . GLU A 1 385 ? 7.933 6.932 34.325 1.00 31.28 385 GLU A N 1
ATOM 3127 C CA . GLU A 1 385 ? 7.254 6.900 35.634 1.00 31.28 385 GLU A CA 1
ATOM 3128 C C . GLU A 1 385 ? 7.627 5.664 36.474 1.00 31.28 385 GLU A C 1
ATOM 3130 O O . GLU A 1 385 ? 7.262 5.575 37.641 1.00 31.28 385 GLU A O 1
ATOM 3135 N N . SER A 1 386 ? 8.400 4.725 35.915 1.00 34.06 386 SER A N 1
ATOM 3136 C CA . SER A 1 386 ? 8.859 3.505 36.600 1.00 34.06 386 SER A CA 1
ATOM 3137 C C . SER A 1 386 ? 10.337 3.530 37.014 1.00 34.06 38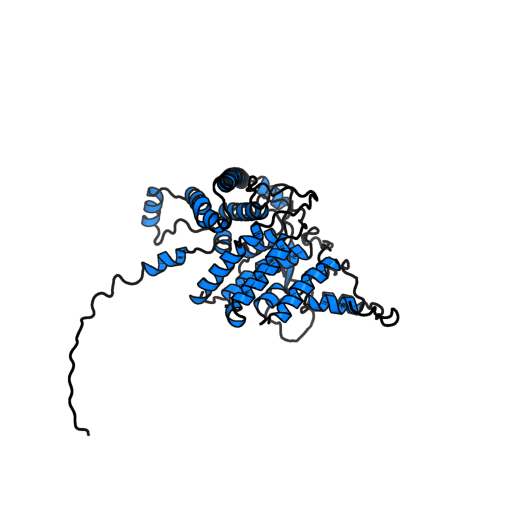6 SER A C 1
ATOM 3139 O O . SER A 1 386 ? 10.863 2.511 37.456 1.00 34.06 386 SER A O 1
ATOM 3141 N N . ILE A 1 387 ? 11.029 4.664 36.863 1.00 32.78 387 ILE A N 1
ATOM 3142 C CA . ILE A 1 387 ? 12.397 4.856 37.360 1.00 32.78 387 ILE A CA 1
ATOM 3143 C C . ILE A 1 387 ? 12.422 6.147 38.186 1.00 32.78 387 ILE A C 1
ATOM 3145 O O . ILE A 1 387 ? 12.074 7.207 37.682 1.00 32.78 387 ILE A O 1
ATOM 3149 N N . SER A 1 388 ? 12.857 5.998 39.440 1.00 33.72 388 SER A N 1
ATOM 3150 C CA . SER A 1 388 ? 13.062 6.994 40.505 1.00 33.72 388 SER A CA 1
ATOM 3151 C C . SER A 1 388 ? 11.835 7.451 41.317 1.00 33.72 388 SER A C 1
ATOM 3153 O O . SER A 1 388 ? 11.418 8.606 41.259 1.00 33.72 388 SER A O 1
ATOM 3155 N N . SER A 1 389 ? 11.345 6.569 42.194 1.00 30.17 389 SER A N 1
ATOM 3156 C CA . SER A 1 389 ? 10.909 6.970 43.547 1.00 30.17 389 SER A CA 1
ATOM 3157 C C . SER A 1 389 ? 11.698 6.260 44.661 1.00 30.17 389 SER A C 1
ATOM 3159 O O . SER A 1 389 ? 11.294 6.288 45.817 1.00 30.17 389 SER A O 1
ATOM 3161 N N . GLU A 1 390 ? 12.825 5.630 44.325 1.00 35.06 390 GLU A N 1
ATOM 3162 C CA . GLU A 1 390 ? 13.758 5.017 45.276 1.00 35.06 390 GLU A CA 1
ATOM 3163 C C . GLU A 1 390 ? 15.188 5.379 44.860 1.00 35.06 390 GLU A C 1
ATOM 3165 O O . GLU A 1 390 ? 15.902 4.567 44.295 1.00 35.06 390 GLU A O 1
ATOM 3170 N N . ASP A 1 391 ? 15.552 6.649 45.035 1.00 33.25 391 ASP A N 1
ATOM 3171 C CA . ASP A 1 391 ? 16.942 7.102 45.206 1.00 33.25 391 ASP A CA 1
ATOM 3172 C C . ASP A 1 391 ? 16.918 8.532 45.789 1.00 33.25 391 ASP A C 1
ATOM 3174 O O . ASP A 1 391 ? 17.519 9.475 45.285 1.00 33.25 391 ASP A O 1
ATOM 3178 N N . GLU A 1 392 ? 16.163 8.708 46.877 1.00 32.41 392 GLU A N 1
ATOM 3179 C CA . GLU A 1 392 ? 16.289 9.855 47.784 1.00 32.41 392 GLU A CA 1
ATOM 3180 C C . GLU A 1 392 ? 16.873 9.366 49.115 1.00 32.41 392 GLU A C 1
ATOM 3182 O O . GLU A 1 392 ? 16.191 9.373 50.127 1.00 32.41 392 GLU A O 1
ATOM 3187 N N . THR A 1 393 ? 18.127 8.906 49.115 1.00 36.12 393 THR A N 1
ATOM 3188 C CA . THR A 1 393 ? 19.019 8.969 50.291 1.00 36.12 393 THR A CA 1
ATOM 3189 C C . THR A 1 393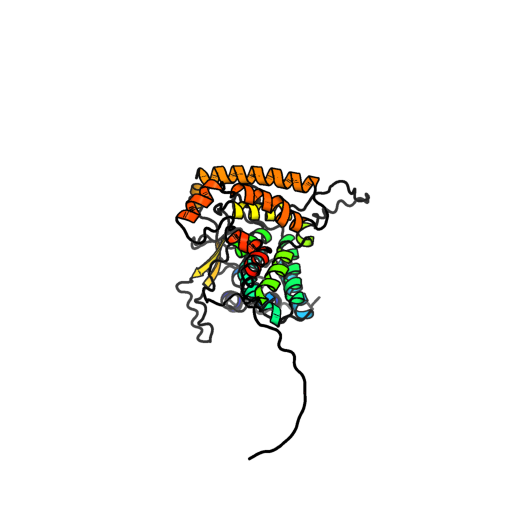 ? 20.456 8.668 49.864 1.00 36.12 393 THR A C 1
ATOM 3191 O O . THR A 1 393 ? 20.909 7.527 49.928 1.00 36.12 393 THR A O 1
ATOM 3194 N N . ALA A 1 394 ? 21.200 9.695 49.474 1.00 32.25 394 ALA A N 1
ATOM 3195 C CA . ALA A 1 394 ? 22.646 9.704 49.653 1.00 32.25 394 ALA A CA 1
ATOM 3196 C C . ALA A 1 394 ? 23.034 11.121 50.069 1.00 32.25 394 ALA A C 1
ATOM 3198 O O . ALA A 1 394 ? 22.927 12.070 49.298 1.00 32.25 394 ALA A O 1
ATOM 3199 N N . GLU A 1 395 ? 23.352 11.227 51.352 1.00 31.44 395 GLU A N 1
ATOM 3200 C CA . GLU A 1 395 ? 23.656 12.439 52.092 1.00 31.44 395 GLU A CA 1
ATOM 3201 C C . GLU A 1 395 ? 24.789 13.244 51.446 1.00 31.44 395 GLU A C 1
ATOM 3203 O O . GLU A 1 395 ? 25.818 12.707 51.032 1.00 31.44 395 GLU A O 1
ATOM 3208 N N . GLU A 1 396 ? 24.581 14.559 51.415 1.00 32.66 396 GLU A N 1
ATOM 3209 C CA . GLU A 1 396 ? 25.624 15.565 51.277 1.00 32.66 396 GLU A CA 1
ATOM 3210 C C . GLU A 1 396 ? 26.693 15.350 52.358 1.00 32.66 396 GLU A C 1
ATOM 3212 O O . GLU A 1 396 ? 26.400 15.427 53.551 1.00 32.66 396 GLU A O 1
ATOM 3217 N N . ILE A 1 397 ? 27.943 15.143 51.946 1.00 34.50 397 ILE A N 1
ATOM 3218 C CA . ILE A 1 397 ? 29.102 15.532 52.752 1.00 34.50 397 ILE A CA 1
ATOM 3219 C C . ILE A 1 397 ? 30.005 16.365 51.847 1.00 34.50 397 ILE A C 1
ATOM 3221 O O . ILE A 1 397 ? 30.788 15.851 51.048 1.00 34.50 397 ILE A O 1
ATOM 3225 N N . ASP A 1 398 ? 29.799 17.670 51.962 1.00 32.38 398 ASP A N 1
ATOM 3226 C CA . ASP A 1 398 ? 30.766 18.717 51.671 1.00 32.38 398 ASP A CA 1
ATOM 3227 C C . ASP A 1 398 ? 31.769 18.743 52.831 1.00 32.38 398 ASP A C 1
ATOM 3229 O O . ASP A 1 398 ? 31.350 18.747 53.985 1.00 32.38 398 ASP A O 1
ATOM 3233 N N . ASP A 1 399 ? 33.065 18.710 52.530 1.00 29.80 399 ASP A N 1
ATOM 3234 C CA . ASP A 1 399 ? 34.089 19.349 53.357 1.00 29.80 399 ASP A CA 1
ATOM 3235 C C . ASP A 1 399 ? 35.383 19.472 52.541 1.00 29.80 399 ASP A C 1
ATOM 3237 O O . ASP A 1 399 ? 36.049 18.502 52.164 1.00 29.80 399 ASP A O 1
ATOM 3241 N N . CYS A 1 400 ? 35.711 20.726 52.252 1.00 33.28 400 CYS A N 1
ATOM 3242 C CA . CYS A 1 400 ? 37.008 21.183 51.787 1.00 33.28 400 CYS A CA 1
ATOM 3243 C C . CYS A 1 400 ? 38.037 21.068 52.925 1.00 33.28 400 CYS A C 1
ATOM 3245 O O . CYS A 1 400 ? 37.712 21.403 54.057 1.00 33.28 400 CYS A O 1
ATOM 3247 N N . GLU A 1 401 ? 39.282 20.688 52.627 1.00 31.25 401 GLU A N 1
ATOM 3248 C CA . GLU A 1 401 ? 40.491 21.498 52.887 1.00 31.25 401 GLU A CA 1
ATOM 3249 C C . GLU A 1 401 ? 41.794 20.687 52.772 1.00 31.25 401 GLU A C 1
ATOM 3251 O O . GLU A 1 401 ? 41.870 19.481 52.999 1.00 31.25 401 GLU A O 1
ATOM 3256 N N . ASP A 1 402 ? 42.814 21.438 52.368 1.00 33.09 402 ASP A N 1
ATOM 3257 C CA . ASP A 1 402 ? 44.215 21.117 52.139 1.00 33.09 402 ASP A CA 1
ATOM 3258 C C . ASP A 1 402 ? 44.903 20.290 53.238 1.00 33.09 402 ASP A C 1
ATOM 3260 O O . ASP A 1 402 ? 44.675 20.488 54.429 1.00 33.09 402 ASP A O 1
ATOM 3264 N N . SER A 1 403 ? 45.893 19.476 52.857 1.00 36.62 403 SER A N 1
ATOM 3265 C CA . SER A 1 403 ? 47.305 19.715 53.223 1.00 36.62 403 SER A CA 1
ATOM 3266 C C . SER A 1 403 ? 48.230 18.551 52.848 1.00 36.62 403 SER A C 1
ATOM 3268 O O . SER A 1 403 ? 47.835 17.418 52.595 1.00 36.62 403 SER A O 1
ATOM 3270 N N . GLU A 1 404 ? 49.493 18.933 52.732 1.00 33.34 404 GLU A N 1
ATOM 3271 C CA . GLU A 1 404 ? 50.645 18.258 52.165 1.00 33.34 404 GLU A CA 1
ATOM 3272 C C . GLU A 1 404 ? 51.112 16.985 52.900 1.00 33.34 404 GLU A C 1
ATOM 3274 O O . GLU A 1 404 ? 50.852 16.768 54.081 1.00 33.34 404 GLU A O 1
ATOM 3279 N N . SER A 1 405 ? 52.020 16.297 52.202 1.00 34.06 405 SER A N 1
ATOM 3280 C CA . SER A 1 405 ? 53.260 15.709 52.728 1.00 34.06 405 SER A CA 1
ATOM 3281 C C . SER A 1 405 ? 53.327 14.200 53.008 1.00 34.06 405 SER A C 1
ATOM 3283 O O . SER A 1 405 ? 52.530 13.598 53.719 1.00 34.06 405 SER A O 1
ATOM 3285 N N . ASP A 1 406 ? 54.423 13.680 52.454 1.00 35.34 406 ASP A N 1
ATOM 3286 C CA . ASP A 1 406 ? 55.282 12.597 52.913 1.00 35.34 406 ASP A CA 1
ATOM 3287 C C . ASP A 1 406 ? 54.964 11.156 52.509 1.00 35.34 406 ASP A C 1
ATOM 3289 O O . ASP A 1 406 ? 53.917 10.569 52.764 1.00 35.34 406 ASP A O 1
ATOM 3293 N N . GLY A 1 407 ? 55.958 10.598 51.817 1.00 32.62 407 GLY A N 1
ATOM 3294 C CA . GLY A 1 407 ? 55.929 9.277 51.234 1.00 32.62 407 GLY A CA 1
ATOM 3295 C C . GLY A 1 407 ? 56.483 8.185 52.131 1.00 32.62 407 GLY A C 1
ATOM 3296 O O . GLY A 1 407 ? 56.963 8.416 53.240 1.00 32.62 407 GLY A O 1
ATOM 3297 N N . LEU A 1 408 ? 56.464 6.991 51.549 1.00 33.78 408 LEU A N 1
ATOM 3298 C CA . LEU A 1 408 ? 57.528 5.991 51.562 1.00 33.78 408 LEU A CA 1
ATOM 3299 C C . LEU A 1 408 ? 57.296 5.027 50.398 1.00 33.78 408 LEU A C 1
ATOM 3301 O O . LEU A 1 408 ? 56.116 4.688 50.151 1.00 33.78 408 LEU A O 1
#

Radius of gyration: 26.23 Å; chains: 1; bounding box: 79×58×91 Å